Protein AF-K0K0K9-F1 (afdb_monomer_lite)

Secondary structure (DSSP, 8-state):
------------------------------------------PPPPPPP-----------------------------------------PPPPPP---------------PPPPPPPPP--------------------SS-HHHHHHHHHHHHHTTSS-HHHHHHHHTTT-SEEEEEESSHHHHHHHT---TTSPPB-HHHHHHHHHHTT----EEE--BTTB-TTTTSSSHHHHHHHHHT-EEEETTTTEEEEEEEEETTEEEEEEEE-S--PPPPP--HHHHHHHHHHHHHHHHHHHHHTT-----TTHHHHHHHHHHHHHT----TT--HHHHHHHHHHHHHHHHHHHHHHTTTTT--SHHHHHHHHHHHHHHHHHHHHHHHHHHHHHHHHHHHHHHTT-

InterPro domains:
  IPR059805 Rv1486c-like protein, C-terminal domain [PF27076] (284-386)
  IPR059812 Rv1486c-like protein, N-terminal domain [PF27075] (145-276)

Foldseek 3Di:
DDDDDDDDDDDDDDDDDDDDDYDDDDDDDDDDDDDDDDDDDDDDDDDDDDDDDDDDDDDDDDDDDDDDDDDDDDDDDDDDDDDDDDDDDDDDDDDDDDDDDDDDDDDDDDDDDDDDDDDDDDDDDDDDDDDPPPDPPLAALDHLQLLLQLQLLLCLLVLDPPVVSVVLSCLPFVFEWEEEDAPVQCVLQVAHHPPDDTDGCVSVSVSCVVLVQNHKAKDFDEVPDQAFQQPDDPLSVLCHVNRIWMDRVSSQWIWHWDDPDHRYIYIYIYGHNDGDDDDADALVNLLVLLVVLVVQLVVLCVVLVLADDDPCLVVQLVVSLVSVVPRDGRPQQDPSLVVLSSVLNSLSSNVVSPSVCPPRSDPDPVSSVSNVVSCVSNSVSSNSNNRNSSVVSSVSSSVVSVVVD

Sequence (405 aa):
MVRAGAGRARGGRAVPRHDLGGRVRHRAGCDHRRTGADRHRAELPQPPARGEDGDRVGGRALAADVGRRGGAQRAGLGRAARLGGDAARVRPAHRDVGDVRRAAPRLHRTGRRRPVPFPAGGTRRPGGLTGRGARVTLASVSCASATLVVWTSAWLHGAAAADDVLDALGFWAELHEVVADDDGTATALDLPGPDERPVGPALLLAALRRGNASTARMVLPIPGDVRGLGGQGPLSRFALSVGHAAVLPEVGVGLVPKLVADGVLRWTVFDLPTVTAVEHVPIGEAEHGLGSAMREAATALVTLDVARHRPNVRAEIAELSAEHSKLAWPAGMPPRALRVLQRAAEVAAILTVAASDAPGGAMSASAQAGRDQALRPLSEAVRRARLAAVDEAVRVLSDQGAGRH

Structure (mmCIF, N/CA/C/O backbone):
data_AF-K0K0K9-F1
#
_entry.id   AF-K0K0K9-F1
#
loop_
_atom_site.group_PDB
_atom_site.id
_atom_site.type_symbol
_atom_site.label_atom_id
_atom_site.label_alt_id
_atom_site.label_comp_id
_atom_site.label_asym_id
_atom_site.label_entity_id
_atom_site.label_seq_id
_atom_site.pdbx_PDB_ins_code
_atom_site.Cartn_x
_atom_site.Cartn_y
_atom_site.Cartn_z
_atom_site.occupancy
_atom_site.B_iso_or_equiv
_atom_site.auth_seq_id
_atom_site.auth_comp_id
_atom_site.auth_asym_id
_atom_site.auth_atom_id
_atom_site.pdbx_PDB_model_num
ATOM 1 N N . MET A 1 1 ? 82.830 7.207 -25.324 1.00 37.97 1 MET A N 1
ATOM 2 C CA . MET A 1 1 ? 82.749 8.079 -24.126 1.00 37.97 1 MET A CA 1
ATOM 3 C C . MET A 1 1 ? 81.477 7.685 -23.385 1.00 37.97 1 MET A C 1
ATOM 5 O O . MET A 1 1 ? 80.441 7.778 -24.006 1.00 37.97 1 MET A O 1
ATOM 9 N N . VAL A 1 2 ? 81.424 7.150 -22.168 1.00 40.62 2 VAL A N 1
ATOM 10 C CA . VAL A 1 2 ? 82.376 6.955 -21.071 1.00 40.62 2 VAL A CA 1
ATOM 11 C C . VAL A 1 2 ? 82.014 5.623 -20.374 1.00 40.62 2 VAL A C 1
ATOM 13 O O . VAL A 1 2 ? 80.853 5.235 -20.321 1.00 40.62 2 VAL A O 1
ATOM 16 N N . ARG A 1 3 ? 83.082 4.945 -19.931 1.00 36.50 3 ARG A N 1
ATOM 17 C CA . ARG A 1 3 ? 83.279 3.839 -18.966 1.00 36.50 3 ARG A CA 1
ATOM 18 C C . ARG A 1 3 ? 82.248 3.724 -17.821 1.00 36.50 3 ARG A C 1
ATOM 20 O O . ARG A 1 3 ? 81.616 4.713 -17.501 1.00 36.50 3 ARG A O 1
ATOM 27 N N . ALA A 1 4 ? 82.161 2.681 -16.991 1.00 39.16 4 ALA A N 1
ATOM 28 C CA . ALA A 1 4 ? 82.628 1.287 -16.860 1.00 39.16 4 ALA A CA 1
ATOM 29 C C . ALA A 1 4 ? 82.382 0.910 -15.372 1.00 39.16 4 ALA A C 1
ATOM 31 O O . ALA A 1 4 ? 82.377 1.802 -14.527 1.00 39.16 4 ALA A O 1
ATOM 32 N N . GLY A 1 5 ? 82.286 -0.385 -15.043 1.00 34.78 5 GLY A N 1
ATOM 33 C CA . GLY A 1 5 ? 82.388 -0.917 -13.668 1.00 34.78 5 GLY A CA 1
ATOM 34 C C . GLY A 1 5 ? 81.195 -1.810 -13.307 1.00 34.78 5 GLY A C 1
ATOM 35 O O . GLY A 1 5 ? 80.164 -1.302 -12.899 1.00 34.78 5 GLY A O 1
ATOM 36 N N . ALA A 1 6 ? 81.149 -3.099 -13.656 1.00 39.59 6 ALA A N 1
ATOM 37 C CA . ALA A 1 6 ? 81.970 -4.241 -13.217 1.00 39.59 6 ALA A CA 1
ATOM 38 C C . ALA A 1 6 ? 81.719 -4.666 -11.754 1.00 39.59 6 ALA A C 1
ATOM 40 O O . ALA A 1 6 ? 82.075 -3.956 -10.823 1.00 39.59 6 ALA A O 1
ATOM 41 N N . GLY A 1 7 ? 81.163 -5.875 -11.585 1.00 34.66 7 GLY A N 1
ATOM 42 C CA . GLY A 1 7 ? 81.016 -6.568 -10.301 1.00 34.66 7 GLY A CA 1
ATOM 43 C C . GLY A 1 7 ? 80.253 -7.895 -10.417 1.00 34.66 7 GLY A C 1
ATOM 44 O O . GLY A 1 7 ? 79.096 -7.984 -10.029 1.00 34.66 7 GLY A O 1
ATOM 45 N N . ARG A 1 8 ? 80.888 -8.921 -11.004 1.00 39.44 8 ARG A N 1
ATOM 46 C CA . ARG A 1 8 ? 80.442 -10.335 -11.025 1.00 39.44 8 ARG A CA 1
ATOM 47 C C . ARG A 1 8 ? 80.795 -11.042 -9.706 1.00 39.44 8 ARG A C 1
ATOM 49 O O . ARG A 1 8 ? 81.901 -10.824 -9.232 1.00 39.44 8 ARG A O 1
ATOM 56 N N . ALA A 1 9 ? 79.980 -12.015 -9.273 1.00 37.56 9 ALA A N 1
ATOM 57 C CA . ALA A 1 9 ? 80.338 -13.447 -9.089 1.00 37.56 9 ALA A CA 1
ATOM 58 C C . ALA A 1 9 ? 79.204 -14.213 -8.352 1.00 37.56 9 ALA A C 1
ATOM 60 O O . ALA A 1 9 ? 78.732 -13.737 -7.332 1.00 37.56 9 ALA A O 1
ATOM 61 N N . ARG A 1 10 ? 78.609 -15.255 -8.973 1.00 35.91 10 ARG A N 1
ATOM 62 C CA . ARG A 1 10 ? 78.753 -16.723 -8.697 1.00 35.91 10 ARG A CA 1
ATOM 63 C C . ARG A 1 10 ? 78.229 -17.155 -7.311 1.00 35.91 10 ARG A C 1
ATOM 65 O O . ARG A 1 10 ? 78.606 -16.550 -6.330 1.00 35.91 10 ARG A O 1
ATOM 72 N N . GLY A 1 11 ? 77.434 -18.206 -7.103 1.00 32.09 11 GLY A N 1
ATOM 73 C CA . GLY A 1 11 ? 76.865 -19.320 -7.887 1.00 32.09 11 GLY A CA 1
ATOM 74 C C . GLY A 1 11 ? 75.635 -19.837 -7.096 1.00 32.09 11 GLY A C 1
ATOM 75 O O . GLY A 1 11 ? 75.259 -19.224 -6.112 1.00 32.09 11 GLY A O 1
ATOM 76 N N . GLY A 1 12 ? 74.897 -20.897 -7.398 1.00 31.91 12 GLY A N 1
ATOM 77 C CA . GLY A 1 12 ? 75.081 -22.054 -8.251 1.00 31.91 12 GLY A CA 1
ATOM 78 C C . GLY A 1 12 ? 74.297 -23.211 -7.605 1.00 31.91 12 GLY A C 1
ATOM 79 O O . GLY A 1 12 ? 74.740 -23.733 -6.598 1.00 31.91 12 GLY A O 1
ATOM 80 N N . ARG A 1 13 ? 73.180 -23.595 -8.242 1.00 34.38 13 ARG A N 1
ATOM 81 C CA . ARG A 1 13 ? 72.527 -24.925 -8.294 1.00 34.38 13 ARG A CA 1
ATOM 82 C C . ARG A 1 13 ? 71.885 -25.599 -7.057 1.00 34.38 13 ARG A C 1
ATOM 84 O O . ARG A 1 13 ? 72.497 -25.783 -6.021 1.00 34.38 13 ARG A O 1
ATOM 91 N N . ALA A 1 14 ? 70.727 -26.192 -7.388 1.00 33.00 14 ALA A N 1
ATOM 92 C CA . ALA A 1 14 ? 70.276 -27.573 -7.130 1.00 33.00 14 ALA A CA 1
ATOM 93 C C . ALA A 1 14 ? 69.073 -27.765 -6.182 1.00 33.00 14 ALA A C 1
ATOM 95 O O . ALA A 1 14 ? 69.178 -27.747 -4.965 1.00 33.00 14 ALA A O 1
ATOM 96 N N . VAL A 1 15 ? 67.937 -28.048 -6.825 1.00 42.69 15 VAL A N 1
ATOM 97 C CA . VAL A 1 15 ? 66.776 -28.837 -6.363 1.00 42.69 15 VAL A CA 1
ATOM 98 C C . VAL A 1 15 ? 67.234 -30.311 -6.238 1.00 42.69 15 VAL A C 1
ATOM 100 O O . VAL A 1 15 ? 68.065 -30.709 -7.062 1.00 42.69 15 VAL A O 1
ATOM 103 N N . PRO A 1 16 ? 66.768 -31.131 -5.264 1.00 50.78 16 PRO A N 1
ATOM 104 C CA . PRO A 1 16 ? 65.600 -31.990 -5.518 1.00 50.78 16 PRO A CA 1
ATOM 105 C C . PRO A 1 16 ? 64.690 -32.334 -4.318 1.00 50.78 16 PRO A C 1
ATOM 107 O O . PRO A 1 16 ? 65.032 -32.197 -3.150 1.00 50.78 16 PRO A O 1
ATOM 110 N N . ARG A 1 17 ? 63.499 -32.815 -4.699 1.00 44.34 17 ARG A N 1
ATOM 111 C CA . ARG A 1 17 ? 62.457 -33.499 -3.917 1.00 44.34 17 ARG A CA 1
ATOM 112 C C . ARG A 1 17 ? 63.008 -34.650 -3.065 1.00 44.34 17 ARG A C 1
ATOM 114 O O . ARG A 1 17 ? 63.881 -35.361 -3.549 1.00 44.34 17 ARG A O 1
ATOM 121 N N . HIS A 1 18 ? 62.365 -34.948 -1.933 1.00 34.47 18 HIS A N 1
ATOM 122 C CA . HIS A 1 18 ? 62.041 -36.334 -1.577 1.00 34.47 18 HIS A CA 1
ATOM 123 C C . HIS A 1 18 ? 60.851 -36.446 -0.612 1.00 34.47 18 HIS A C 1
ATOM 125 O O . HIS A 1 18 ? 60.629 -35.607 0.255 1.00 34.47 18 HIS A O 1
ATOM 131 N N . ASP A 1 19 ? 60.100 -37.506 -0.876 1.00 39.94 19 ASP A N 1
ATOM 132 C CA . ASP A 1 19 ? 58.881 -38.027 -0.267 1.00 39.94 19 ASP A CA 1
ATOM 133 C C . ASP A 1 19 ? 59.213 -39.094 0.807 1.00 39.94 19 ASP A C 1
ATOM 135 O O . ASP A 1 19 ? 60.368 -39.526 0.889 1.00 39.94 19 ASP A O 1
ATOM 139 N N . LEU A 1 20 ? 58.168 -39.603 1.488 1.00 39.44 20 LEU A N 1
ATOM 140 C CA . LEU A 1 20 ? 58.091 -40.755 2.422 1.00 39.44 20 LEU A CA 1
ATOM 141 C C . LEU A 1 20 ? 58.450 -40.447 3.895 1.00 39.44 20 LEU A C 1
ATOM 143 O O . LEU A 1 20 ? 59.484 -39.867 4.182 1.00 39.44 20 LEU A O 1
ATOM 147 N N . GLY A 1 21 ? 57.713 -40.855 4.933 1.00 31.73 21 GLY A N 1
ATOM 148 C CA . GLY A 1 21 ? 56.511 -41.676 5.066 1.00 31.73 21 GLY A CA 1
ATOM 149 C C . GLY A 1 21 ? 56.482 -42.347 6.458 1.00 31.73 21 GLY A C 1
ATOM 150 O O . GLY A 1 21 ? 57.517 -42.784 6.947 1.00 31.73 21 GLY A O 1
ATOM 151 N N . GLY A 1 22 ? 55.292 -42.510 7.054 1.00 31.89 22 GLY A N 1
ATOM 152 C CA . GLY A 1 22 ? 54.935 -43.750 7.764 1.00 31.89 22 GLY A CA 1
ATOM 153 C C . GLY A 1 22 ? 54.805 -43.792 9.303 1.00 31.89 22 GLY A C 1
ATOM 154 O O . GLY A 1 22 ? 55.777 -43.630 10.027 1.00 31.89 22 GLY A O 1
ATOM 155 N N . ARG A 1 23 ? 53.624 -44.314 9.707 1.00 36.41 23 ARG A N 1
ATOM 156 C CA . ARG A 1 23 ? 53.312 -45.228 10.845 1.00 36.41 23 ARG A CA 1
ATOM 157 C C . ARG A 1 23 ? 53.119 -44.621 12.252 1.00 36.41 23 ARG A C 1
ATOM 159 O O . ARG A 1 23 ? 53.817 -43.690 12.599 1.00 36.41 23 ARG A O 1
ATOM 166 N N . VAL A 1 24 ? 52.314 -45.143 13.199 1.00 34.78 24 VAL A N 1
ATOM 167 C CA . VAL A 1 24 ? 51.110 -46.025 13.351 1.00 34.78 24 VAL A CA 1
ATOM 168 C C . VAL A 1 24 ? 51.009 -46.357 14.870 1.00 34.78 24 VAL A C 1
ATOM 170 O O . VAL A 1 24 ? 52.060 -46.496 15.489 1.00 34.78 24 VAL A O 1
ATOM 173 N N . ARG A 1 25 ? 49.780 -46.562 15.412 1.00 36.75 25 ARG A N 1
ATOM 174 C CA . ARG A 1 25 ? 49.316 -47.369 16.605 1.00 36.75 25 ARG A CA 1
ATOM 175 C C . ARG A 1 25 ? 48.492 -46.554 17.634 1.00 36.75 25 ARG A C 1
ATOM 177 O O . ARG A 1 25 ? 48.988 -45.566 18.145 1.00 36.75 25 ARG A O 1
ATOM 184 N N . HIS A 1 26 ? 47.173 -46.816 17.769 1.00 34.69 26 HIS A N 1
ATOM 185 C CA . HIS A 1 26 ? 46.457 -47.708 18.739 1.00 34.69 26 HIS A CA 1
ATOM 186 C C . HIS A 1 26 ? 46.519 -47.205 20.207 1.00 34.69 26 HIS A C 1
ATOM 188 O O . HIS A 1 26 ? 47.587 -46.802 20.628 1.00 34.69 26 HIS A O 1
ATOM 194 N N . ARG A 1 27 ? 45.495 -47.240 21.086 1.00 33.66 27 ARG A N 1
ATOM 195 C CA . ARG A 1 27 ? 44.249 -48.036 21.232 1.00 33.66 27 ARG A CA 1
ATOM 196 C C . ARG A 1 27 ? 43.392 -47.467 22.403 1.00 33.66 27 ARG A C 1
ATOM 198 O O . ARG A 1 27 ? 43.906 -46.663 23.167 1.00 33.66 27 ARG A O 1
ATOM 205 N N . ALA A 1 28 ? 42.202 -48.067 22.590 1.00 35.94 28 ALA A N 1
ATOM 206 C CA . ALA A 1 28 ? 41.229 -48.025 23.711 1.00 35.94 28 ALA A CA 1
ATOM 207 C C . ALA A 1 28 ? 40.059 -47.033 23.515 1.00 35.94 28 ALA A C 1
ATOM 209 O O . ALA A 1 28 ? 40.292 -45.850 23.336 1.00 35.94 28 ALA A O 1
ATOM 210 N N . GLY A 1 29 ? 38.775 -47.407 23.484 1.00 29.94 29 GLY A N 1
ATOM 211 C CA . GLY A 1 29 ? 38.084 -48.663 23.797 1.00 29.94 29 GLY A CA 1
ATOM 212 C C . GLY A 1 29 ? 37.102 -48.449 24.953 1.00 29.94 29 GLY A C 1
ATOM 213 O O . GLY A 1 29 ? 37.564 -48.169 26.047 1.00 29.94 29 GLY A O 1
ATOM 214 N N . CYS A 1 30 ? 35.794 -48.593 24.702 1.00 33.03 30 CYS A N 1
ATOM 215 C CA . CYS A 1 30 ? 34.792 -49.083 25.661 1.00 33.03 30 CYS A CA 1
ATOM 216 C C . CYS A 1 30 ? 33.475 -49.424 24.934 1.00 33.03 30 CYS A C 1
ATOM 218 O O . CYS A 1 30 ? 32.802 -48.553 24.390 1.00 33.03 30 CYS A O 1
ATOM 220 N N . ASP A 1 31 ? 33.158 -50.720 24.945 1.00 37.47 31 ASP A N 1
ATOM 221 C CA . ASP A 1 31 ? 31.876 -51.351 24.620 1.00 37.47 31 ASP A CA 1
ATOM 222 C C . ASP A 1 31 ? 30.811 -51.056 25.690 1.00 37.47 31 ASP A C 1
ATOM 224 O O . ASP A 1 31 ? 31.137 -51.036 26.878 1.00 37.47 31 ASP A O 1
ATOM 228 N N . HIS A 1 32 ? 29.530 -51.041 25.299 1.00 34.62 32 HIS A N 1
ATOM 229 C CA . HIS A 1 32 ? 28.486 -51.765 26.039 1.00 34.62 32 HIS A CA 1
ATOM 230 C C . HIS A 1 32 ? 27.391 -52.314 25.112 1.00 34.62 32 HIS A C 1
ATOM 232 O O . HIS A 1 32 ? 27.068 -51.756 24.067 1.00 34.62 32 HIS A O 1
ATOM 238 N N . ARG A 1 33 ? 26.892 -53.490 25.502 1.00 34.31 33 ARG A N 1
ATOM 239 C CA . ARG A 1 33 ? 26.162 -54.480 24.704 1.00 34.31 33 ARG A CA 1
ATOM 240 C C . ARG A 1 33 ? 24.639 -54.277 24.687 1.00 34.31 33 ARG A C 1
ATOM 242 O O . ARG A 1 33 ? 24.054 -53.868 25.677 1.00 34.31 33 ARG A O 1
ATOM 249 N N . ARG A 1 34 ? 24.054 -54.729 23.567 1.00 36.94 34 ARG A N 1
ATOM 250 C CA . ARG A 1 34 ? 22.802 -55.498 23.337 1.00 36.94 34 ARG A CA 1
ATOM 251 C C . ARG A 1 34 ? 21.731 -55.599 24.439 1.00 36.94 34 ARG A C 1
ATOM 253 O O . ARG A 1 34 ? 22.005 -56.104 25.518 1.00 36.94 34 ARG A O 1
ATOM 260 N N . THR A 1 35 ? 20.480 -55.411 24.009 1.00 33.78 35 THR A N 1
ATOM 261 C CA . THR A 1 35 ? 19.270 -56.283 24.118 1.00 33.78 35 THR A CA 1
ATOM 262 C C . THR A 1 35 ? 18.176 -55.574 23.278 1.00 33.78 35 THR A C 1
ATOM 264 O O . THR A 1 35 ? 18.221 -54.358 23.178 1.00 33.78 35 THR A O 1
ATOM 267 N N . GLY A 1 36 ? 17.236 -56.154 22.526 1.00 30.75 36 GLY A N 1
ATOM 268 C CA . GLY A 1 36 ? 16.667 -57.495 22.438 1.00 30.75 36 GLY A CA 1
ATOM 269 C C . GLY A 1 36 ? 15.142 -57.403 22.642 1.00 30.75 36 GLY A C 1
ATOM 270 O O . GLY A 1 36 ? 14.747 -57.180 23.775 1.00 30.75 36 GLY A O 1
ATOM 271 N N . ALA A 1 37 ? 14.346 -57.632 21.578 1.00 33.88 37 ALA A N 1
ATOM 272 C CA . ALA A 1 37 ? 12.874 -57.821 21.560 1.00 33.88 37 ALA A CA 1
ATOM 273 C C . ALA A 1 37 ? 12.025 -56.579 21.967 1.00 33.88 37 ALA A C 1
ATOM 275 O O . ALA A 1 37 ? 12.518 -55.688 22.633 1.00 33.88 37 ALA A O 1
ATOM 276 N N . ASP A 1 38 ? 10.766 -56.366 21.582 1.00 33.91 38 ASP A N 1
ATOM 277 C CA . ASP A 1 38 ? 9.742 -57.234 21.017 1.00 33.91 38 ASP A CA 1
ATOM 278 C C . ASP A 1 38 ? 8.638 -56.390 20.335 1.00 33.91 38 ASP A C 1
ATOM 280 O O . ASP A 1 38 ? 8.595 -55.162 20.421 1.00 33.91 38 ASP A O 1
ATOM 284 N N . ARG A 1 39 ? 7.753 -57.101 19.644 1.00 39.00 39 ARG A N 1
ATOM 285 C CA . ARG A 1 39 ? 6.553 -56.687 18.900 1.00 39.00 39 ARG A CA 1
ATOM 286 C C . ARG A 1 39 ? 5.659 -55.668 19.630 1.00 39.00 39 ARG A C 1
ATOM 288 O O . ARG A 1 39 ? 5.409 -55.834 20.810 1.00 39.00 39 ARG A O 1
ATOM 295 N N . HIS A 1 40 ? 5.027 -54.753 18.885 1.00 34.12 40 HIS A N 1
ATOM 296 C CA . HIS A 1 40 ? 3.561 -54.610 18.877 1.00 34.12 40 HIS A CA 1
ATOM 297 C C . HIS A 1 40 ? 3.078 -53.773 17.682 1.00 34.12 40 HIS A C 1
ATOM 299 O O . HIS A 1 40 ? 3.382 -52.597 17.517 1.00 34.12 40 HIS A O 1
ATOM 305 N N . ARG A 1 41 ? 2.308 -54.456 16.837 1.00 38.97 41 ARG A N 1
ATOM 306 C CA . ARG A 1 41 ? 1.444 -53.947 15.774 1.00 38.97 41 ARG A CA 1
ATOM 307 C C . ARG A 1 41 ? 0.186 -53.396 16.458 1.00 38.97 41 ARG A C 1
ATOM 309 O O . ARG A 1 41 ? -0.398 -54.120 17.260 1.00 38.97 41 ARG A O 1
ATOM 316 N N . ALA A 1 42 ? -0.227 -52.169 16.152 1.00 36.56 42 ALA A N 1
ATOM 317 C CA . ALA A 1 42 ? -1.546 -51.659 16.520 1.00 36.56 42 ALA A CA 1
ATOM 318 C C . ALA A 1 42 ? -2.143 -50.902 15.327 1.00 36.56 42 ALA A C 1
ATOM 320 O O . ALA A 1 42 ? -1.636 -49.864 14.906 1.00 36.56 42 ALA A O 1
ATOM 321 N N . GLU A 1 43 ? -3.176 -51.517 14.756 1.00 36.28 43 GLU A N 1
ATOM 322 C CA . GLU A 1 43 ? -4.095 -50.977 13.757 1.00 36.28 43 GLU A CA 1
ATOM 323 C C . GLU A 1 43 ? -4.828 -49.738 14.287 1.00 36.28 43 GLU A C 1
ATOM 325 O O . GLU A 1 43 ? -5.268 -49.709 15.435 1.00 36.28 43 GLU A O 1
ATOM 330 N N . LEU A 1 44 ? -5.014 -48.740 13.422 1.00 44.69 44 LEU A N 1
ATOM 331 C CA . LEU A 1 44 ? -5.972 -47.652 13.624 1.00 44.69 44 LEU A CA 1
ATOM 332 C C . LEU A 1 44 ? -7.289 -48.014 12.910 1.00 44.69 44 LEU A C 1
ATOM 334 O O . LEU A 1 44 ? -7.239 -48.380 11.733 1.00 44.69 44 LEU A O 1
ATOM 338 N N . PRO A 1 45 ? -8.457 -47.918 13.572 1.00 45.31 45 PRO A N 1
ATOM 339 C CA . PRO A 1 45 ? -9.738 -48.275 12.971 1.00 45.31 45 PRO A CA 1
ATOM 340 C C . PRO A 1 45 ? -10.326 -47.136 12.120 1.00 45.31 45 PRO A C 1
ATOM 342 O O . PRO A 1 45 ? -10.223 -45.956 12.455 1.00 45.31 45 PRO A O 1
ATOM 345 N N . GLN A 1 46 ? -10.967 -47.524 11.014 1.00 53.59 46 GLN A N 1
ATOM 346 C CA . GLN A 1 46 ? -11.732 -46.665 10.104 1.00 53.59 46 GLN A CA 1
ATOM 347 C C . GLN A 1 46 ? -13.092 -46.228 10.695 1.00 53.59 46 GLN A C 1
ATOM 349 O O . GLN A 1 46 ? -13.632 -46.930 11.553 1.00 53.59 46 GLN A O 1
ATOM 354 N N . PRO A 1 47 ? -13.687 -45.111 10.221 1.00 52.69 47 PRO A N 1
ATOM 355 C CA . PRO A 1 47 ? -15.006 -44.658 10.667 1.00 52.69 47 PRO A CA 1
ATOM 356 C C . PRO A 1 47 ? -16.152 -45.416 9.964 1.00 52.69 47 PRO A C 1
ATOM 358 O O . PRO A 1 47 ? -16.034 -45.725 8.775 1.00 52.69 47 PRO A O 1
ATOM 361 N N . PRO A 1 48 ? -17.288 -45.683 10.640 1.00 53.09 48 PRO A N 1
ATOM 362 C CA . PRO A 1 48 ? -18.441 -46.297 9.997 1.00 53.09 48 PRO A CA 1
ATOM 363 C C . PRO A 1 48 ? -19.303 -45.271 9.251 1.00 53.09 48 PRO A C 1
ATOM 365 O O . PRO A 1 48 ? -19.478 -44.127 9.670 1.00 53.09 48 PRO A O 1
ATOM 368 N N . ALA A 1 49 ? -19.881 -45.739 8.147 1.00 39.22 49 ALA A N 1
ATOM 369 C CA . ALA A 1 49 ? -20.866 -45.043 7.341 1.00 39.22 49 ALA A CA 1
ATOM 370 C C . ALA A 1 49 ? -22.285 -45.593 7.588 1.00 39.22 49 ALA A C 1
ATOM 372 O O . ALA A 1 49 ? -22.459 -46.794 7.774 1.00 39.22 49 ALA A O 1
ATOM 373 N N . ARG A 1 50 ? -23.258 -44.687 7.404 1.00 39.34 50 ARG A N 1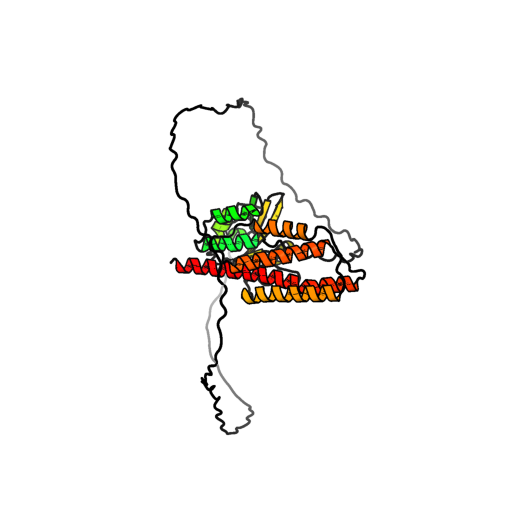
ATOM 374 C CA . ARG A 1 50 ? -24.698 -44.860 7.109 1.00 39.34 50 ARG A CA 1
ATOM 375 C C . ARG A 1 50 ? -25.679 -45.141 8.255 1.00 39.34 50 ARG A C 1
ATOM 377 O O . ARG A 1 50 ? -25.532 -46.069 9.035 1.00 39.34 50 ARG A O 1
ATOM 384 N N . GLY A 1 51 ? -26.760 -44.361 8.202 1.00 32.03 51 GLY A N 1
ATOM 385 C CA . GLY A 1 51 ? -28.058 -44.599 8.820 1.00 32.03 51 GLY A CA 1
ATOM 386 C C . GLY A 1 51 ? -29.076 -43.645 8.191 1.00 32.03 51 GLY A C 1
ATOM 387 O O . GLY A 1 51 ? -29.210 -42.509 8.632 1.00 32.03 51 GLY A O 1
ATOM 388 N N . GLU A 1 52 ? -29.698 -44.087 7.097 1.00 40.47 52 GLU A N 1
ATOM 389 C CA . GLU A 1 52 ? -30.977 -43.564 6.612 1.00 40.47 52 GLU A CA 1
ATOM 390 C C . GLU A 1 52 ? -32.073 -44.105 7.536 1.00 40.47 52 GLU A C 1
ATOM 392 O O . GLU A 1 52 ? -32.079 -45.302 7.803 1.00 40.47 52 GLU A O 1
ATOM 397 N N . ASP A 1 53 ? -32.993 -43.256 7.990 1.00 37.22 53 ASP A N 1
ATOM 398 C CA . ASP A 1 53 ? -34.380 -43.667 8.211 1.00 37.22 53 ASP A CA 1
ATOM 399 C C . ASP A 1 53 ? -35.293 -42.439 8.219 1.00 37.22 53 ASP A C 1
ATOM 401 O O . ASP A 1 53 ? -34.971 -41.391 8.787 1.00 37.22 53 ASP A O 1
ATOM 405 N N . GLY A 1 54 ? -36.400 -42.555 7.491 1.00 35.28 54 GLY A N 1
ATOM 406 C CA . GLY A 1 54 ? -37.388 -41.502 7.319 1.00 35.28 54 GLY A CA 1
ATOM 407 C C . GLY A 1 54 ? -38.501 -41.574 8.354 1.00 35.28 54 GLY A C 1
ATOM 408 O O . GLY A 1 54 ? -38.772 -42.628 8.913 1.00 35.28 54 GLY A O 1
ATOM 409 N N . ASP A 1 55 ? -39.224 -40.465 8.513 1.00 37.00 55 ASP A N 1
ATOM 410 C CA . ASP A 1 55 ? -40.633 -40.553 8.876 1.00 37.00 55 ASP A CA 1
ATOM 411 C C . ASP A 1 55 ? -41.452 -39.388 8.299 1.00 37.00 55 ASP A C 1
ATOM 413 O O . ASP A 1 55 ? -40.995 -38.244 8.210 1.00 37.00 55 ASP A O 1
ATOM 417 N N . ARG A 1 56 ? -42.666 -39.718 7.846 1.00 38.75 56 ARG A N 1
ATOM 418 C CA . ARG A 1 56 ? -43.6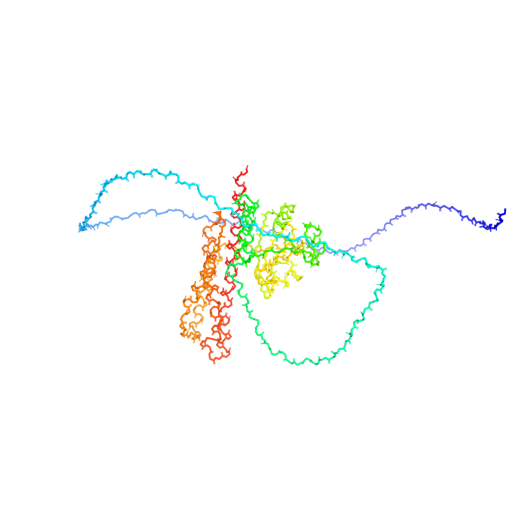56 -38.830 7.217 1.00 38.75 56 ARG A CA 1
ATOM 419 C C . ARG A 1 56 ? -44.845 -38.658 8.158 1.00 38.75 56 ARG A C 1
ATOM 421 O O . ARG A 1 56 ? -45.568 -39.619 8.363 1.00 38.75 56 ARG A O 1
ATOM 428 N N . VAL A 1 57 ? -45.174 -37.421 8.530 1.00 36.75 57 VAL A N 1
ATOM 429 C CA . VAL A 1 57 ? -46.536 -36.932 8.860 1.00 36.75 57 VAL A CA 1
ATOM 430 C C . VAL A 1 57 ? -46.482 -35.415 8.584 1.00 36.75 57 VAL A C 1
ATOM 432 O O . VAL A 1 57 ? -45.557 -34.766 9.045 1.00 36.75 57 VAL A O 1
ATOM 435 N N . GLY A 1 58 ? -47.282 -34.734 7.760 1.00 31.41 58 GLY A N 1
ATOM 436 C CA . GLY A 1 58 ? -48.710 -34.812 7.481 1.00 31.41 58 GLY A CA 1
ATOM 437 C C . GLY A 1 58 ? -49.359 -33.512 7.988 1.00 31.41 58 GLY A C 1
ATOM 438 O O . GLY A 1 58 ? -49.446 -33.328 9.194 1.00 31.41 58 GLY A O 1
ATOM 439 N N . GLY A 1 59 ? -49.837 -32.622 7.101 1.00 28.89 59 GLY A N 1
ATOM 440 C CA . GLY A 1 59 ? -50.874 -31.646 7.483 1.00 28.89 59 GLY A CA 1
ATOM 441 C C . GLY A 1 59 ? -50.759 -30.189 7.010 1.00 28.89 59 GLY A C 1
ATOM 442 O O . GLY A 1 59 ? -50.103 -29.373 7.637 1.00 28.89 59 GLY A O 1
ATOM 443 N N . ARG A 1 60 ? -51.622 -29.881 6.033 1.00 30.58 60 ARG A N 1
ATOM 444 C CA . ARG A 1 60 ? -52.435 -28.657 5.856 1.00 30.58 60 ARG A CA 1
ATOM 445 C C . ARG A 1 60 ? -51.845 -27.387 5.224 1.00 30.58 60 ARG A C 1
ATOM 447 O O . ARG A 1 60 ? -51.050 -26.646 5.782 1.00 30.58 60 ARG A O 1
ATOM 454 N N . ALA A 1 61 ? -52.454 -27.113 4.071 1.00 30.58 61 ALA A N 1
ATOM 455 C CA . ALA A 1 61 ? -52.576 -25.849 3.375 1.00 30.58 61 ALA A CA 1
ATOM 456 C C . ALA A 1 61 ? -53.248 -24.745 4.208 1.00 30.58 61 ALA A C 1
ATOM 458 O O . ALA A 1 61 ? -54.182 -25.010 4.965 1.00 30.58 61 ALA A O 1
ATOM 459 N N . LEU A 1 62 ? -52.863 -23.502 3.918 1.00 35.09 62 LEU A N 1
ATOM 460 C CA . LEU A 1 62 ? -53.763 -22.354 3.901 1.00 35.09 62 LEU A CA 1
ATOM 461 C C . LEU A 1 62 ? -53.276 -21.368 2.837 1.00 35.09 62 LEU A C 1
ATOM 463 O O . LEU A 1 62 ? -52.118 -20.962 2.810 1.00 35.09 62 LEU A O 1
ATOM 467 N N . ALA A 1 63 ? -54.191 -21.068 1.924 1.00 31.39 63 ALA A N 1
ATOM 468 C CA . ALA A 1 63 ? -54.063 -20.095 0.861 1.00 31.39 63 ALA A CA 1
ATOM 469 C C . ALA A 1 63 ? -54.136 -18.663 1.409 1.00 31.39 63 ALA A C 1
ATOM 471 O O . ALA A 1 63 ? -54.898 -18.398 2.337 1.00 31.39 63 ALA A O 1
ATOM 472 N N . ALA A 1 64 ? -53.444 -17.738 0.748 1.00 32.66 64 ALA A N 1
ATOM 473 C CA . ALA A 1 64 ? -53.935 -16.381 0.540 1.00 32.66 64 ALA A CA 1
ATOM 474 C C . ALA A 1 64 ? -53.317 -15.826 -0.750 1.00 32.66 64 ALA A C 1
ATOM 476 O O . ALA A 1 64 ? -52.104 -15.686 -0.884 1.00 32.66 64 ALA A O 1
ATOM 477 N N . ASP A 1 65 ? -54.215 -15.607 -1.699 1.00 30.62 65 ASP A N 1
ATOM 478 C CA . ASP A 1 65 ? -54.064 -14.949 -2.989 1.00 30.62 65 ASP A CA 1
ATOM 479 C C . ASP A 1 65 ? -54.020 -13.410 -2.815 1.00 30.62 65 ASP A C 1
ATOM 481 O O . ASP A 1 65 ? -54.238 -12.896 -1.716 1.00 30.62 65 ASP A O 1
ATOM 485 N N . VAL A 1 66 ? -53.864 -12.704 -3.942 1.00 33.97 66 VAL A N 1
ATOM 486 C CA . VAL A 1 66 ? -53.991 -11.250 -4.188 1.00 33.97 66 VAL A CA 1
ATOM 487 C C . VAL A 1 66 ? -52.681 -10.450 -4.048 1.00 33.97 66 VAL A C 1
ATOM 489 O O . VAL A 1 66 ? -52.104 -10.343 -2.981 1.00 33.97 66 VAL A O 1
ATOM 492 N N . GLY A 1 67 ? -52.161 -9.767 -5.072 1.00 30.53 67 GLY A N 1
ATOM 493 C CA . GLY A 1 67 ? -52.620 -9.605 -6.444 1.00 30.53 67 GLY A CA 1
ATOM 494 C C . GLY A 1 67 ? -51.783 -8.566 -7.210 1.00 30.53 67 GLY A C 1
ATOM 495 O O . GLY A 1 67 ? -51.275 -7.610 -6.639 1.00 30.53 67 GLY A O 1
ATOM 496 N N . ARG A 1 68 ? -51.694 -8.790 -8.529 1.00 33.31 68 ARG A N 1
ATOM 497 C CA . ARG A 1 68 ? -51.568 -7.834 -9.654 1.00 33.31 68 ARG A CA 1
ATOM 498 C C . ARG A 1 68 ? -50.716 -6.560 -9.478 1.00 33.31 68 ARG A C 1
ATOM 500 O O . ARG A 1 68 ? -51.121 -5.629 -8.794 1.00 33.31 68 ARG A O 1
ATOM 507 N N . ARG A 1 69 ? -49.801 -6.352 -10.435 1.00 33.38 69 ARG A N 1
ATOM 508 C CA . ARG A 1 69 ? -50.078 -5.580 -11.675 1.00 33.38 69 ARG A CA 1
ATOM 509 C C . ARG A 1 69 ? -48.924 -5.720 -12.675 1.00 33.38 69 ARG A C 1
ATOM 511 O O . ARG A 1 69 ? -47.797 -5.340 -12.392 1.00 33.38 69 ARG A O 1
ATOM 518 N N . GLY A 1 70 ? -49.243 -6.256 -13.851 1.00 29.33 70 GLY A N 1
ATOM 519 C CA . GLY A 1 70 ? -48.453 -6.077 -15.066 1.00 29.33 70 GLY A CA 1
ATOM 520 C C . GLY A 1 70 ? -48.834 -4.779 -15.780 1.00 29.33 70 GLY A C 1
ATOM 521 O O . GLY A 1 70 ? -49.859 -4.171 -15.468 1.00 29.33 70 GLY A O 1
ATOM 522 N N . GLY A 1 71 ? -48.026 -4.387 -16.763 1.00 30.30 71 GLY A N 1
ATOM 523 C CA . GLY A 1 71 ? -48.343 -3.277 -17.656 1.00 30.30 71 GLY A CA 1
ATOM 524 C C . GLY A 1 71 ? -47.144 -2.824 -18.476 1.00 30.30 71 GLY A C 1
ATOM 525 O O . GLY A 1 71 ? -46.442 -1.899 -18.093 1.00 30.30 71 GLY A O 1
ATOM 526 N N . ALA A 1 72 ? -46.923 -3.496 -19.603 1.00 38.31 72 ALA A N 1
ATOM 527 C CA . ALA A 1 72 ? -46.059 -3.034 -20.679 1.00 38.31 72 ALA A CA 1
ATOM 528 C C . ALA A 1 72 ? -46.667 -1.808 -21.380 1.00 38.31 72 ALA A C 1
ATOM 530 O O . ALA A 1 72 ? -47.883 -1.747 -21.557 1.00 38.31 72 ALA A O 1
ATOM 531 N N . GLN A 1 73 ? -45.825 -0.910 -21.900 1.00 34.75 73 GLN A N 1
ATOM 532 C CA . GLN A 1 73 ? -46.226 -0.041 -23.004 1.00 34.75 73 GLN A CA 1
ATOM 533 C C . GLN A 1 73 ? -45.046 0.285 -23.928 1.00 34.75 73 GLN A C 1
ATOM 535 O O . GLN A 1 73 ? -43.961 0.666 -23.497 1.00 34.75 73 GLN A O 1
ATOM 540 N N . ARG A 1 74 ? -45.287 0.045 -25.219 1.00 34.50 74 ARG A N 1
ATOM 541 C CA . ARG A 1 74 ? -44.440 0.321 -26.385 1.00 34.50 74 ARG A CA 1
ATOM 542 C C . ARG A 1 74 ? -44.860 1.647 -27.039 1.00 34.50 74 ARG A C 1
ATOM 544 O O . ARG A 1 74 ? -46.009 2.051 -26.897 1.00 34.50 74 ARG A O 1
ATOM 551 N N . ALA A 1 75 ? -43.962 2.117 -27.915 1.00 34.47 75 ALA A N 1
ATOM 552 C CA . ALA A 1 75 ? -44.108 3.102 -29.002 1.00 34.47 75 ALA A CA 1
ATOM 553 C C . ALA A 1 75 ? -43.926 4.582 -28.601 1.00 34.47 75 ALA A C 1
ATOM 555 O O . ALA A 1 75 ? -44.446 5.014 -27.588 1.00 34.47 75 ALA A O 1
ATOM 556 N N . GLY A 1 76 ? -43.210 5.423 -29.352 1.00 28.77 76 GLY A N 1
ATOM 557 C CA . GLY A 1 76 ? -42.500 5.239 -30.618 1.00 28.77 76 GLY A CA 1
ATOM 558 C C . GLY A 1 76 ? -41.905 6.567 -31.129 1.00 28.77 76 GLY A C 1
ATOM 559 O O . GLY A 1 76 ? -42.307 7.630 -30.681 1.00 28.77 76 GLY A O 1
ATOM 560 N N . LEU A 1 77 ? -40.967 6.438 -32.078 1.00 33.84 77 LEU A N 1
ATOM 561 C CA . LEU A 1 77 ? -40.645 7.312 -33.228 1.00 33.84 77 LEU A CA 1
ATOM 562 C C . LEU A 1 77 ? -40.405 8.828 -33.040 1.00 33.84 77 LEU A C 1
ATOM 564 O O . LEU A 1 77 ? -41.297 9.579 -32.673 1.00 33.84 77 LEU A O 1
ATOM 568 N N . GLY A 1 78 ? -39.242 9.301 -33.521 1.00 27.62 78 GLY A N 1
ATOM 569 C CA . GLY A 1 78 ? -38.996 10.735 -33.726 1.00 27.62 78 GLY A CA 1
ATOM 570 C C . GLY A 1 78 ? -37.618 11.147 -34.271 1.00 27.62 78 GLY A C 1
ATOM 571 O O . GLY A 1 78 ? -36.852 11.749 -33.545 1.00 27.62 78 GLY A O 1
ATOM 572 N N . ARG A 1 79 ? -37.344 10.807 -35.540 1.00 30.53 79 ARG A N 1
ATOM 573 C CA . ARG A 1 79 ? -36.505 11.469 -36.581 1.00 30.53 79 ARG A CA 1
ATOM 574 C C . ARG A 1 79 ? -35.213 12.271 -36.285 1.00 30.53 79 ARG A C 1
ATOM 576 O O . ARG A 1 79 ? -35.090 13.086 -35.387 1.00 30.53 79 ARG A O 1
ATOM 583 N N . ALA A 1 80 ? -34.314 12.107 -37.260 1.00 34.03 80 ALA A N 1
ATOM 584 C CA . ALA A 1 80 ? -33.031 12.758 -37.499 1.00 34.03 80 ALA A CA 1
ATOM 585 C C . ALA A 1 80 ? -33.090 14.255 -37.868 1.00 34.03 80 ALA A C 1
ATOM 587 O O . ALA A 1 80 ? -34.043 14.700 -38.506 1.00 34.03 80 ALA A O 1
ATOM 588 N N . ALA A 1 81 ? -31.975 14.960 -37.638 1.00 32.53 81 ALA A N 1
ATOM 589 C CA . ALA A 1 81 ? -31.542 16.098 -38.451 1.00 32.53 81 ALA A CA 1
ATOM 590 C C . ALA A 1 81 ? -30.004 16.155 -38.527 1.00 32.53 81 ALA A C 1
ATOM 592 O O . ALA A 1 81 ? -29.316 16.257 -37.515 1.00 32.53 81 ALA A O 1
ATOM 593 N N . ARG A 1 82 ? -29.483 16.064 -39.757 1.00 32.75 82 ARG A N 1
ATOM 594 C CA . ARG A 1 82 ? -28.123 16.446 -40.158 1.00 32.75 82 ARG A CA 1
ATOM 595 C C . ARG A 1 82 ? -28.160 17.906 -40.610 1.00 32.75 82 ARG A C 1
ATOM 597 O O . ARG A 1 82 ? -28.976 18.202 -41.472 1.00 32.75 82 ARG A O 1
ATOM 604 N N . LEU A 1 83 ? -27.239 18.734 -40.124 1.00 36.84 83 LEU A N 1
ATOM 605 C CA . LEU A 1 83 ? -26.692 19.962 -40.734 1.00 36.84 83 LEU A CA 1
ATOM 606 C C . LEU A 1 83 ? -25.296 20.125 -40.078 1.00 36.84 83 LEU A C 1
ATOM 608 O O . LEU A 1 83 ? -25.202 19.944 -38.872 1.00 36.84 83 LEU A O 1
ATOM 612 N N . GLY A 1 84 ? -24.147 20.337 -40.725 1.00 27.91 84 GLY A N 1
ATOM 613 C CA . GLY A 1 84 ? -23.850 20.835 -42.065 1.00 27.91 84 GLY A CA 1
ATOM 614 C C . GLY A 1 84 ? -23.404 22.304 -42.005 1.00 27.91 84 GLY A C 1
ATOM 615 O O . GLY A 1 84 ? -24.274 23.162 -42.018 1.00 27.91 84 GLY A O 1
ATOM 616 N N . GLY A 1 85 ? -22.083 22.561 -41.982 1.00 28.64 85 GLY A N 1
ATOM 617 C CA . GLY A 1 85 ? -21.434 23.891 -42.081 1.00 28.64 85 GLY A CA 1
ATOM 618 C C . GLY A 1 85 ? -21.353 24.650 -40.744 1.00 28.64 85 GLY A C 1
ATOM 619 O O . GLY A 1 85 ? -22.264 24.554 -39.943 1.00 28.64 85 GLY A O 1
ATOM 620 N N . ASP A 1 86 ? -20.310 25.395 -40.382 1.00 29.56 86 ASP A N 1
ATOM 621 C CA . ASP A 1 86 ? -19.342 26.091 -41.220 1.00 29.56 86 ASP A CA 1
ATOM 622 C C . ASP A 1 86 ? -18.047 26.409 -40.445 1.00 29.56 86 ASP A C 1
ATOM 624 O O . ASP A 1 86 ? -18.021 26.497 -39.214 1.00 29.56 86 ASP A O 1
ATOM 628 N N . ALA A 1 87 ? -16.958 26.561 -41.191 1.00 33.38 87 ALA A N 1
ATOM 629 C CA . ALA A 1 87 ? -15.613 26.799 -40.692 1.00 33.38 87 ALA A CA 1
ATOM 630 C C . ALA A 1 87 ? -15.395 28.265 -40.276 1.00 33.38 87 ALA A C 1
ATOM 632 O O . ALA A 1 87 ? -15.537 29.173 -41.089 1.00 33.38 87 ALA A O 1
ATOM 633 N N . ALA A 1 88 ? -14.903 28.497 -39.056 1.00 31.98 88 ALA A N 1
ATOM 634 C CA . ALA A 1 88 ? -14.296 29.770 -38.671 1.00 31.98 88 ALA A CA 1
ATOM 635 C C . ALA A 1 88 ? -12.899 29.518 -38.093 1.00 31.98 88 ALA A C 1
ATOM 637 O O . ALA A 1 88 ? -12.715 29.030 -36.980 1.00 31.98 88 ALA A O 1
ATOM 638 N N . ARG A 1 89 ? -11.903 29.839 -38.921 1.00 31.70 89 ARG A N 1
ATOM 639 C CA . ARG A 1 89 ? -10.478 29.883 -38.593 1.00 31.70 89 ARG A CA 1
ATOM 640 C C . ARG A 1 89 ? -10.244 30.883 -37.460 1.00 31.70 89 ARG A C 1
ATOM 642 O O . ARG A 1 89 ? -10.456 32.075 -37.659 1.00 31.70 89 ARG A O 1
ATOM 649 N N . VAL A 1 90 ? -9.689 30.430 -36.340 1.00 32.97 90 VAL A N 1
ATOM 650 C CA . VAL A 1 90 ? -9.018 31.310 -35.375 1.00 32.97 90 VAL A CA 1
ATOM 651 C C . VAL A 1 90 ? -7.527 30.997 -35.436 1.00 32.97 90 VAL A C 1
ATOM 653 O O . VAL A 1 90 ? -7.071 29.935 -35.019 1.00 32.97 90 VAL A O 1
ATOM 656 N N . ARG A 1 91 ? -6.780 31.911 -36.062 1.00 32.19 91 ARG A N 1
ATOM 657 C CA . ARG A 1 91 ? -5.313 31.920 -36.089 1.00 32.19 91 ARG A CA 1
ATOM 658 C C . ARG A 1 91 ? -4.771 32.290 -34.699 1.00 32.19 91 ARG A C 1
ATOM 660 O O . ARG A 1 91 ? -5.347 33.171 -34.062 1.00 32.19 91 ARG A O 1
ATOM 667 N N . PRO A 1 92 ? -3.646 31.703 -34.261 1.00 36.94 92 PRO A N 1
ATOM 668 C CA . PRO A 1 92 ? -2.960 32.132 -33.051 1.00 36.94 92 PRO A CA 1
ATOM 669 C C . PRO A 1 92 ? -2.224 33.460 -33.280 1.00 36.94 92 PRO A C 1
ATOM 671 O O . PRO A 1 92 ? -1.648 33.699 -34.344 1.00 36.94 92 PRO A O 1
ATOM 674 N N . ALA A 1 93 ? -2.259 34.325 -32.267 1.00 34.25 93 ALA A N 1
ATOM 675 C CA . ALA A 1 93 ? -1.552 35.595 -32.248 1.00 34.25 93 ALA A CA 1
ATOM 676 C C . ALA A 1 93 ? -0.035 35.368 -32.157 1.00 34.25 93 ALA A C 1
ATOM 678 O O . ALA A 1 93 ? 0.476 34.774 -31.208 1.00 34.25 93 ALA A O 1
ATOM 679 N N . HIS A 1 94 ? 0.660 35.874 -33.171 1.00 30.36 94 HIS A N 1
ATOM 680 C CA . HIS A 1 94 ? 2.101 36.072 -33.221 1.00 30.36 94 HIS A CA 1
ATOM 681 C C . HIS A 1 94 ? 2.502 37.046 -32.098 1.00 30.36 94 HIS A C 1
ATOM 683 O O . HIS A 1 94 ? 1.973 38.156 -32.037 1.00 30.36 94 HIS A O 1
ATOM 689 N N . ARG A 1 95 ? 3.422 36.651 -31.211 1.00 35.12 95 ARG A N 1
ATOM 690 C CA . ARG A 1 95 ? 4.151 37.593 -30.350 1.00 35.12 95 ARG A CA 1
ATOM 691 C C . ARG A 1 95 ? 5.539 37.800 -30.938 1.00 35.12 95 ARG A C 1
ATOM 693 O O . ARG A 1 95 ? 6.281 36.840 -31.128 1.00 35.12 95 ARG A O 1
ATOM 700 N N . ASP A 1 96 ? 5.830 39.061 -31.229 1.00 30.14 96 ASP A N 1
ATOM 701 C CA . ASP A 1 96 ? 7.125 39.578 -31.649 1.00 30.14 96 ASP A CA 1
ATOM 702 C C . ASP A 1 96 ? 8.236 39.176 -30.674 1.00 30.14 96 ASP A C 1
ATOM 704 O O . ASP A 1 96 ? 8.180 39.484 -29.482 1.00 30.14 96 ASP A O 1
ATOM 708 N N . VAL A 1 97 ? 9.276 38.531 -31.202 1.00 33.81 97 VAL A N 1
ATOM 709 C CA . VAL A 1 97 ? 10.587 38.441 -30.556 1.00 33.81 97 VAL A CA 1
ATOM 710 C C . VAL A 1 97 ? 11.502 39.389 -31.317 1.00 33.81 97 VAL A C 1
ATOM 712 O O . VAL A 1 97 ? 11.929 39.103 -32.433 1.00 33.81 97 VAL A O 1
ATOM 715 N N . GLY A 1 98 ? 11.747 40.549 -30.711 1.00 31.64 98 GLY A N 1
ATOM 716 C CA . GLY A 1 98 ? 12.733 41.512 -31.174 1.00 31.64 98 GLY A CA 1
ATOM 717 C C . GLY A 1 98 ? 14.150 40.965 -31.018 1.00 31.64 98 GLY A C 1
ATOM 718 O O . GLY A 1 98 ? 14.548 40.510 -29.946 1.00 31.64 98 GLY A O 1
ATOM 719 N N . ASP A 1 99 ? 14.894 41.035 -32.115 1.00 30.62 99 ASP A N 1
ATOM 720 C CA . ASP A 1 99 ? 16.326 40.791 -32.226 1.00 30.62 99 ASP A CA 1
ATOM 721 C C . ASP A 1 99 ? 17.103 41.855 -31.424 1.00 30.62 99 ASP A C 1
ATOM 723 O O . ASP A 1 99 ? 17.048 43.047 -31.732 1.00 30.62 99 ASP A O 1
ATOM 727 N N . VAL A 1 100 ? 17.837 41.435 -30.390 1.00 35.47 100 VAL A N 1
ATOM 728 C CA . VAL A 1 100 ? 18.892 42.248 -29.770 1.00 35.47 100 VAL A CA 1
ATOM 729 C C . VAL A 1 100 ? 20.168 41.421 -29.714 1.00 35.47 100 VAL A C 1
ATOM 731 O O . VAL A 1 100 ? 20.468 40.708 -28.758 1.00 35.47 100 VAL A O 1
ATOM 734 N N . ARG A 1 101 ? 20.972 41.576 -30.765 1.00 28.89 101 ARG A N 1
ATOM 735 C CA . ARG A 1 101 ? 22.413 41.333 -30.729 1.00 28.89 101 ARG A CA 1
ATOM 736 C C . ARG A 1 101 ? 23.052 42.191 -29.631 1.00 28.89 101 ARG A C 1
ATOM 738 O O . ARG A 1 101 ? 22.972 43.415 -29.722 1.00 28.89 101 ARG A O 1
ATOM 745 N N . ARG A 1 102 ? 23.802 41.581 -28.702 1.00 30.78 102 ARG A N 1
ATOM 746 C CA . ARG A 1 102 ? 25.163 42.027 -28.315 1.00 30.78 102 ARG A CA 1
ATOM 747 C C . ARG A 1 102 ? 25.846 41.123 -27.276 1.00 30.78 102 ARG A C 1
ATOM 749 O O . ARG A 1 102 ? 25.336 40.897 -26.192 1.00 30.78 102 ARG A O 1
ATOM 756 N N . ALA A 1 103 ? 27.078 40.770 -27.646 1.00 30.19 103 ALA A N 1
ATOM 757 C CA . ALA A 1 103 ? 28.294 40.685 -26.833 1.00 30.19 103 ALA A CA 1
ATOM 758 C C . ALA A 1 103 ? 28.400 39.629 -25.713 1.00 30.19 103 ALA A C 1
ATOM 760 O O . ALA A 1 103 ? 27.935 39.798 -24.592 1.00 30.19 103 ALA A O 1
ATOM 761 N N . ALA A 1 104 ? 29.193 38.597 -26.010 1.00 31.98 104 ALA A N 1
ATOM 762 C CA . ALA A 1 104 ? 29.867 37.755 -25.031 1.00 31.98 104 ALA A CA 1
ATOM 763 C C . ALA A 1 104 ? 30.996 38.514 -24.306 1.00 31.98 104 ALA A C 1
ATOM 765 O O . ALA A 1 104 ? 31.711 39.288 -24.949 1.00 31.98 104 ALA A O 1
ATOM 766 N N . PRO A 1 105 ? 31.288 38.173 -23.040 1.00 35.09 105 PRO A N 1
ATOM 767 C CA . PRO A 1 105 ? 32.621 38.319 -22.490 1.00 35.09 105 PRO A CA 1
ATOM 768 C C . PRO A 1 105 ? 33.277 36.948 -22.280 1.00 35.09 105 PRO A C 1
ATOM 770 O O . PRO A 1 105 ? 32.772 36.069 -21.584 1.00 35.09 105 PRO A O 1
ATOM 773 N N . ARG A 1 106 ? 34.459 36.796 -22.883 1.00 32.78 106 ARG A N 1
ATOM 774 C CA . ARG A 1 106 ? 35.458 35.792 -22.509 1.00 32.78 106 ARG A CA 1
ATOM 775 C C . ARG A 1 106 ? 36.015 36.172 -21.139 1.00 32.78 106 ARG A C 1
ATOM 777 O O . ARG A 1 106 ? 36.498 37.291 -20.991 1.00 32.78 106 ARG A O 1
ATOM 784 N N . LEU A 1 107 ? 36.037 35.245 -20.185 1.00 37.03 107 LEU A N 1
ATOM 785 C CA . LEU A 1 107 ? 36.894 35.373 -19.008 1.00 37.03 107 LEU A CA 1
ATOM 786 C C . LEU A 1 107 ? 37.691 34.097 -18.762 1.00 37.03 107 LEU A C 1
ATOM 788 O O . LEU A 1 107 ? 37.199 32.973 -18.842 1.00 37.03 107 LEU A O 1
ATOM 792 N N . HIS A 1 108 ? 38.974 34.343 -18.534 1.00 31.67 108 HIS A N 1
ATOM 793 C CA . HIS A 1 108 ? 40.048 33.386 -18.413 1.00 31.67 108 HIS A CA 1
ATOM 794 C C . HIS A 1 108 ? 39.974 32.558 -17.128 1.00 31.67 108 HIS A C 1
ATOM 796 O O . HIS A 1 108 ? 39.635 33.024 -16.045 1.00 31.67 108 HIS A O 1
ATOM 802 N N . ARG A 1 109 ? 40.405 31.313 -17.301 1.00 32.34 109 ARG A N 1
ATOM 803 C CA . ARG A 1 109 ? 40.777 30.318 -16.302 1.00 32.34 109 ARG A CA 1
ATOM 804 C C . ARG A 1 109 ? 42.022 30.769 -15.529 1.00 32.34 109 ARG A C 1
ATOM 806 O O . ARG A 1 109 ? 43.070 30.862 -16.150 1.00 32.34 109 ARG A O 1
ATOM 813 N N . THR A 1 110 ? 41.931 30.912 -14.206 1.00 32.53 110 THR A N 1
ATOM 814 C CA . THR A 1 110 ? 42.980 30.562 -13.219 1.00 32.53 110 THR A CA 1
ATOM 815 C C . THR A 1 110 ? 42.432 30.709 -11.794 1.00 32.53 110 THR A C 1
ATOM 817 O O . THR A 1 110 ? 41.786 31.694 -11.465 1.00 32.53 110 THR A O 1
ATOM 820 N N . GLY A 1 111 ? 42.697 29.729 -10.921 1.00 31.33 111 GLY A N 1
ATOM 821 C CA . GLY A 1 111 ? 42.403 29.857 -9.490 1.00 31.33 111 GLY A CA 1
ATOM 822 C C . GLY A 1 111 ? 42.235 28.526 -8.764 1.00 31.33 111 GLY A C 1
ATOM 823 O O . GLY A 1 111 ? 41.122 28.042 -8.594 1.00 31.33 111 GLY A O 1
ATOM 824 N N . ARG A 1 112 ? 43.354 27.942 -8.314 1.00 36.69 112 ARG A N 1
ATOM 825 C CA . ARG A 1 112 ? 43.402 26.846 -7.331 1.00 36.69 112 ARG A CA 1
ATOM 826 C C . ARG A 1 112 ? 42.553 27.210 -6.102 1.00 36.69 112 ARG A C 1
ATOM 828 O O . ARG A 1 112 ? 42.873 28.185 -5.426 1.00 36.69 112 ARG A O 1
ATOM 835 N N . ARG A 1 113 ? 41.530 26.416 -5.769 1.00 34.81 113 ARG A N 1
ATOM 836 C CA . ARG A 1 113 ? 40.825 26.523 -4.481 1.00 34.81 113 ARG A CA 1
ATOM 837 C C . ARG A 1 113 ? 41.457 25.578 -3.458 1.00 34.81 113 ARG A C 1
ATOM 839 O O . ARG A 1 113 ? 41.563 24.379 -3.690 1.00 34.81 113 ARG A O 1
ATOM 846 N N . ARG A 1 114 ? 41.920 26.167 -2.353 1.00 33.56 114 ARG A N 1
ATOM 847 C CA . ARG A 1 114 ? 42.365 25.496 -1.123 1.00 33.56 114 ARG A CA 1
ATOM 848 C C . ARG A 1 114 ? 41.151 24.931 -0.360 1.00 33.56 114 ARG A C 1
ATOM 850 O O . ARG A 1 114 ? 40.079 25.528 -0.459 1.00 33.56 114 ARG A O 1
ATOM 857 N N . PRO A 1 115 ? 41.308 23.843 0.415 1.00 33.00 115 PRO A N 1
ATOM 858 C CA . PRO A 1 115 ? 40.241 23.311 1.257 1.00 33.00 115 PRO A CA 1
ATOM 859 C C . PRO A 1 115 ? 40.024 24.198 2.494 1.00 33.00 115 PRO A C 1
ATOM 861 O O . PRO A 1 115 ? 40.982 24.682 3.099 1.00 33.00 115 PRO A O 1
ATOM 864 N N . VAL A 1 116 ? 38.760 24.415 2.856 1.00 39.09 116 VAL A N 1
ATOM 865 C CA . VAL A 1 116 ? 38.336 25.072 4.104 1.00 39.09 116 VAL A CA 1
ATOM 866 C C . VAL A 1 116 ? 38.258 24.040 5.242 1.00 39.09 116 VAL A C 1
ATOM 868 O O . VAL A 1 116 ? 37.803 22.923 4.994 1.00 39.09 116 VAL A O 1
ATOM 871 N N . PRO A 1 117 ? 38.704 24.364 6.472 1.00 33.78 117 PRO A N 1
ATOM 872 C CA . PRO A 1 117 ? 38.747 23.409 7.574 1.00 33.78 117 PRO A CA 1
ATOM 873 C C . PRO A 1 117 ? 37.405 23.304 8.316 1.00 33.78 117 PRO A C 1
ATOM 875 O O . PRO A 1 117 ? 36.716 24.297 8.548 1.00 33.78 117 PRO A O 1
ATOM 878 N N . PHE A 1 118 ? 37.082 22.078 8.730 1.00 32.91 118 PHE A N 1
ATOM 879 C CA . PHE A 1 118 ? 36.062 21.735 9.725 1.00 32.91 118 PHE A CA 1
ATOM 880 C C . PHE A 1 118 ? 36.346 22.415 11.079 1.00 32.91 118 PHE A C 1
ATOM 882 O O . PHE A 1 118 ? 37.482 22.327 11.553 1.00 32.91 118 PHE A O 1
ATOM 889 N N . PRO A 1 119 ? 35.347 22.983 11.778 1.00 37.91 119 PRO A N 1
ATOM 890 C CA . PRO A 1 119 ? 35.470 23.249 13.203 1.00 37.91 119 PRO A CA 1
ATOM 891 C C . PRO A 1 119 ? 35.008 22.038 14.028 1.00 37.91 119 PRO A C 1
ATOM 893 O O . PRO A 1 119 ? 33.884 21.552 13.902 1.00 37.91 119 PRO A O 1
ATOM 896 N N . ALA A 1 120 ? 35.905 21.571 14.892 1.00 31.05 120 ALA A N 1
ATOM 897 C CA . ALA A 1 120 ? 35.659 20.572 15.920 1.00 31.05 120 ALA A CA 1
ATOM 898 C C . ALA A 1 120 ? 35.091 21.206 17.206 1.00 31.05 120 ALA A C 1
ATOM 900 O O . ALA A 1 120 ? 35.489 22.299 17.594 1.00 31.05 120 ALA A O 1
ATOM 901 N N . GLY A 1 121 ? 34.234 20.448 17.899 1.00 28.05 121 GLY A N 1
ATOM 902 C CA . GLY A 1 121 ? 34.195 20.371 19.365 1.00 28.05 121 GLY A CA 1
ATOM 903 C C . GLY A 1 121 ? 33.591 21.543 20.145 1.00 28.05 121 GLY A C 1
ATOM 904 O O . GLY A 1 121 ? 34.315 22.373 20.681 1.00 28.05 121 GLY A O 1
ATOM 905 N N . GLY A 1 122 ? 32.270 21.520 20.346 1.00 27.86 122 GLY A N 1
ATOM 906 C CA . GLY A 1 122 ? 31.591 22.268 21.408 1.00 27.86 122 GLY A CA 1
ATOM 907 C C . GLY A 1 122 ? 30.764 21.323 22.280 1.00 27.86 122 GLY A C 1
ATOM 908 O O . GLY A 1 122 ? 29.749 20.789 21.839 1.00 27.86 122 GLY A O 1
ATOM 909 N N . THR A 1 123 ? 31.204 21.095 23.515 1.00 32.66 123 THR A N 1
ATOM 910 C CA . THR A 1 123 ? 30.526 20.279 24.528 1.00 32.66 123 THR A CA 1
ATOM 911 C C . THR A 1 123 ? 29.254 20.976 25.025 1.00 32.66 123 THR A C 1
ATOM 913 O O . THR A 1 123 ? 29.307 21.982 25.732 1.00 32.66 123 THR A O 1
ATOM 916 N N . ARG A 1 124 ? 28.076 20.430 24.693 1.00 28.56 124 ARG A N 1
ATOM 917 C CA . ARG A 1 124 ? 26.800 20.792 25.334 1.00 28.56 124 ARG A CA 1
ATOM 918 C C . ARG A 1 124 ? 26.250 19.600 26.114 1.00 28.56 124 ARG A C 1
ATOM 920 O O . ARG A 1 124 ? 26.081 18.512 25.575 1.00 28.56 124 ARG A O 1
ATOM 927 N N . ARG A 1 125 ? 25.992 19.845 27.401 1.00 27.28 125 ARG A N 1
ATOM 928 C CA . ARG A 1 125 ? 25.343 18.946 28.367 1.00 27.28 125 ARG A CA 1
ATOM 929 C C . ARG A 1 125 ? 24.007 18.409 27.820 1.00 27.28 125 ARG A C 1
ATOM 931 O O . ARG A 1 125 ? 23.267 19.202 27.235 1.00 27.28 125 ARG A O 1
ATOM 938 N N . PRO A 1 126 ? 23.634 17.140 28.065 1.00 29.97 126 PRO A N 1
ATOM 939 C CA . PRO A 1 126 ? 22.303 16.659 27.727 1.00 29.97 126 PRO A CA 1
ATOM 940 C C . PRO A 1 126 ? 21.309 17.141 28.792 1.00 29.97 126 PRO A C 1
ATOM 942 O O . PRO A 1 126 ? 21.256 16.621 29.904 1.00 29.97 126 PRO A O 1
ATOM 945 N N . GLY A 1 127 ? 20.540 18.178 28.457 1.00 25.81 127 GLY A N 1
ATOM 946 C CA . GLY A 1 127 ? 19.283 18.485 29.135 1.00 25.81 127 GLY A CA 1
ATOM 947 C C . GLY A 1 127 ? 18.233 17.447 28.741 1.00 25.81 127 GLY A C 1
ATOM 948 O O . GLY A 1 127 ? 18.147 17.072 27.572 1.00 25.81 127 GLY A O 1
ATOM 949 N N . GLY A 1 128 ? 17.485 16.954 29.729 1.00 28.86 128 GLY A N 1
ATOM 950 C CA . GLY A 1 128 ? 16.529 15.861 29.589 1.00 28.86 128 GLY A CA 1
ATOM 951 C C . GLY A 1 128 ? 15.506 16.081 28.477 1.00 28.86 128 GLY A C 1
ATOM 952 O O . GLY A 1 128 ? 14.772 17.067 28.467 1.00 28.86 128 GLY A O 1
ATOM 953 N N . LEU A 1 129 ? 15.440 15.115 27.563 1.00 28.89 129 LEU A N 1
ATOM 954 C CA . LEU A 1 129 ? 14.329 14.956 26.638 1.00 28.89 129 LEU A CA 1
ATOM 955 C C . LEU A 1 129 ? 13.307 14.045 27.312 1.00 28.89 129 LEU A C 1
ATOM 957 O O . LEU A 1 129 ? 13.462 12.826 27.362 1.00 28.89 129 LEU A O 1
ATOM 961 N N . THR A 1 130 ? 12.268 14.661 27.861 1.00 29.55 130 THR 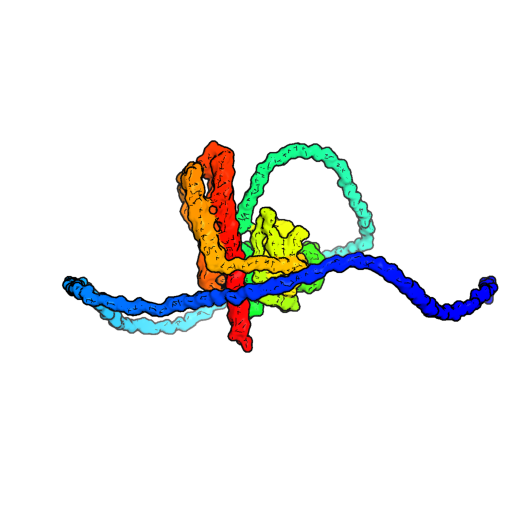A N 1
ATOM 962 C CA . THR A 1 130 ? 11.022 13.979 28.189 1.00 29.55 130 THR A CA 1
ATOM 963 C C . THR A 1 130 ? 10.458 13.356 26.912 1.00 29.55 130 THR A C 1
ATOM 965 O O . THR A 1 130 ? 10.394 13.990 25.856 1.00 29.55 130 THR A O 1
ATOM 968 N N . GLY A 1 131 ? 10.116 12.070 27.004 1.00 27.00 131 GLY A N 1
ATOM 969 C CA . GLY A 1 131 ? 9.665 11.247 25.891 1.00 27.00 131 GLY A CA 1
ATOM 970 C C . GLY A 1 131 ? 8.448 11.845 25.194 1.00 27.00 131 GLY A C 1
ATOM 971 O O . GLY A 1 131 ? 7.328 11.784 25.696 1.00 27.00 131 GLY A O 1
ATOM 972 N N . ARG A 1 132 ? 8.666 12.394 23.999 1.00 27.70 132 ARG A N 1
ATOM 973 C CA . ARG A 1 132 ? 7.599 12.632 23.029 1.00 27.70 132 ARG A CA 1
ATOM 974 C C . ARG A 1 132 ? 7.239 11.275 22.443 1.00 27.70 132 ARG A C 1
ATOM 976 O O . ARG A 1 132 ? 8.025 10.707 21.688 1.00 27.70 132 ARG A O 1
ATOM 983 N N . GLY A 1 133 ? 6.083 10.751 22.847 1.00 25.64 133 GLY A N 1
ATOM 984 C CA . GLY A 1 133 ? 5.522 9.516 22.313 1.00 25.64 133 GLY A CA 1
ATOM 985 C C . GLY A 1 133 ? 5.578 9.530 20.789 1.00 25.64 133 GLY A C 1
ATOM 986 O O . GLY A 1 133 ? 5.124 10.483 20.152 1.00 25.64 133 GLY A O 1
ATOM 987 N N . ALA A 1 134 ? 6.202 8.499 20.224 1.00 27.31 134 ALA A N 1
ATOM 988 C CA . ALA A 1 134 ? 6.228 8.269 18.794 1.00 27.31 134 ALA A CA 1
ATOM 989 C C . ALA A 1 134 ? 4.777 8.237 18.301 1.00 27.31 134 ALA A C 1
ATOM 991 O O . ALA A 1 134 ? 4.025 7.318 18.623 1.00 27.31 134 ALA A O 1
ATOM 992 N N . ARG A 1 135 ? 4.366 9.273 17.563 1.00 28.86 135 ARG A N 1
ATOM 993 C CA . ARG A 1 135 ? 3.114 9.226 16.814 1.00 28.86 135 ARG A CA 1
ATOM 994 C C . ARG A 1 135 ? 3.269 8.075 15.836 1.00 28.86 135 ARG A C 1
ATOM 996 O O . ARG A 1 135 ? 4.154 8.111 14.988 1.00 28.86 135 ARG A O 1
ATOM 1003 N N . VAL A 1 136 ? 2.449 7.044 16.003 1.00 33.31 136 VAL A N 1
ATOM 1004 C CA . VAL A 1 136 ? 2.290 5.994 15.004 1.00 33.31 136 VAL A CA 1
ATOM 1005 C C . VAL A 1 136 ? 1.800 6.705 13.749 1.00 33.31 136 VAL A C 1
ATOM 1007 O O . VAL A 1 136 ? 0.651 7.139 13.689 1.00 33.31 136 VAL A O 1
ATOM 1010 N N . THR A 1 137 ? 2.690 6.906 12.781 1.00 34.38 137 THR A N 1
ATOM 1011 C CA . THR A 1 137 ? 2.317 7.328 11.436 1.00 34.38 137 THR A CA 1
ATOM 1012 C C . THR A 1 137 ? 1.531 6.159 10.859 1.00 34.38 137 THR A C 1
ATOM 1014 O O . THR A 1 137 ? 2.103 5.202 10.342 1.00 34.38 137 THR A O 1
ATOM 1017 N N . LEU A 1 138 ? 0.212 6.165 11.057 1.00 39.19 138 LEU A N 1
ATOM 1018 C CA . LEU A 1 138 ? -0.689 5.266 10.353 1.00 39.19 138 LEU A CA 1
ATOM 1019 C C . LEU A 1 138 ? -0.569 5.655 8.882 1.00 39.19 138 LEU A C 1
ATOM 1021 O O . LEU A 1 138 ? -1.214 6.597 8.431 1.00 39.19 138 LEU A O 1
ATOM 1025 N N . ALA A 1 139 ? 0.341 4.990 8.167 1.00 47.56 139 ALA A N 1
ATOM 1026 C CA . ALA A 1 139 ? 0.450 5.108 6.725 1.00 47.56 139 ALA A CA 1
ATOM 1027 C C . ALA A 1 139 ? -0.960 4.942 6.154 1.00 47.56 139 ALA A C 1
ATOM 1029 O O . ALA A 1 139 ? -1.631 3.952 6.473 1.00 47.56 139 ALA A O 1
ATOM 1030 N N . SER A 1 140 ? -1.389 5.925 5.361 1.00 50.84 140 SER A N 1
ATOM 1031 C CA . SER A 1 140 ? -2.676 5.974 4.666 1.00 50.84 140 SER A CA 1
ATOM 1032 C C . SER A 1 140 ? -3.058 4.605 4.103 1.00 50.84 140 SER A C 1
ATOM 1034 O O . SER A 1 140 ? -2.194 3.805 3.735 1.00 50.84 140 SER A O 1
ATOM 1036 N N . VAL A 1 141 ? -4.354 4.311 4.072 1.00 54.44 141 VAL A N 1
ATOM 1037 C CA . VAL A 1 141 ? -4.952 3.020 3.678 1.00 54.44 141 VAL A CA 1
ATOM 1038 C C . VAL A 1 141 ? -4.329 2.461 2.405 1.00 54.44 141 VAL A C 1
ATOM 1040 O O . VAL A 1 141 ? -3.841 1.330 2.365 1.00 54.44 141 VAL A O 1
ATOM 1043 N N . SER A 1 142 ? -4.363 3.285 1.368 1.00 70.19 142 SER A N 1
ATOM 1044 C CA . SER A 1 142 ? -3.602 3.126 0.151 1.00 70.19 142 SER A CA 1
ATOM 1045 C C . SER A 1 142 ? -2.301 3.868 0.394 1.00 70.19 142 SER A C 1
ATOM 1047 O O . SER A 1 142 ? -2.295 4.933 1.009 1.00 70.19 142 SER A O 1
ATOM 1049 N N . CYS A 1 143 ? -1.190 3.310 -0.047 1.00 88.19 143 CYS A N 1
ATOM 1050 C CA . CYS A 1 143 ? 0.072 4.027 -0.067 1.00 88.19 143 CYS A CA 1
ATOM 1051 C C . CYS A 1 143 ? 0.663 3.926 -1.466 1.00 88.19 143 CYS A C 1
ATOM 1053 O O . CYS A 1 143 ? 0.319 3.017 -2.235 1.00 88.19 143 CYS A O 1
ATOM 1055 N N . ALA A 1 144 ? 1.573 4.842 -1.790 1.00 94.31 144 ALA A N 1
ATOM 1056 C CA . ALA A 1 144 ? 2.249 4.830 -3.080 1.00 94.31 144 ALA A CA 1
ATOM 1057 C C . ALA A 1 144 ? 2.887 3.458 -3.358 1.00 94.31 144 ALA A C 1
ATOM 1059 O O . ALA A 1 144 ? 2.783 2.949 -4.468 1.00 94.31 144 ALA A O 1
ATOM 1060 N N . SER A 1 145 ? 3.457 2.802 -2.337 1.00 96.50 145 SER A N 1
ATOM 1061 C CA . SER A 1 145 ? 4.045 1.463 -2.479 1.00 96.50 145 SER A CA 1
ATOM 1062 C C . SER A 1 145 ? 3.022 0.383 -2.838 1.00 96.50 145 SER A C 1
ATOM 1064 O O . SER A 1 145 ? 3.334 -0.455 -3.673 1.00 96.50 145 SER A O 1
ATOM 1066 N N . ALA A 1 146 ? 1.809 0.401 -2.271 1.00 95.31 146 ALA A N 1
ATOM 1067 C CA . ALA A 1 146 ? 0.749 -0.541 -2.649 1.00 95.31 146 ALA A CA 1
ATOM 1068 C C . ALA A 1 146 ? 0.360 -0.369 -4.123 1.00 95.31 146 ALA A C 1
ATOM 1070 O O . ALA A 1 146 ? 0.252 -1.345 -4.861 1.00 95.31 146 ALA A O 1
ATOM 1071 N N . THR A 1 147 ? 0.200 0.889 -4.543 1.00 95.50 147 THR A N 1
ATOM 1072 C CA . THR A 1 147 ? -0.132 1.255 -5.926 1.00 95.50 147 THR A CA 1
ATOM 1073 C C . THR A 1 147 ? 0.954 0.762 -6.871 1.00 95.50 147 THR A C 1
ATOM 1075 O O . THR A 1 147 ? 0.665 -0.007 -7.783 1.00 95.50 147 THR A O 1
ATOM 1078 N N . LEU A 1 148 ? 2.213 1.120 -6.599 1.00 96.94 148 LEU A N 1
ATOM 1079 C CA . LEU A 1 148 ? 3.352 0.696 -7.403 1.00 96.94 148 LEU A CA 1
ATOM 1080 C C . LEU A 1 148 ? 3.433 -0.832 -7.491 1.00 96.94 148 LEU A C 1
ATOM 1082 O O . LEU A 1 148 ? 3.565 -1.355 -8.588 1.00 96.94 148 LEU A O 1
ATOM 1086 N N . VAL A 1 149 ? 3.318 -1.548 -6.368 1.00 97.31 149 VAL A N 1
ATOM 1087 C CA . VAL A 1 149 ? 3.416 -3.017 -6.323 1.00 97.31 149 VAL A CA 1
ATOM 1088 C C . VAL A 1 149 ? 2.349 -3.681 -7.191 1.00 97.31 149 VAL A C 1
ATOM 1090 O O . VAL A 1 149 ? 2.683 -4.518 -8.030 1.00 97.31 149 VAL A O 1
ATOM 1093 N N . VAL A 1 150 ? 1.079 -3.305 -7.025 1.00 96.69 150 VAL A N 1
ATOM 1094 C CA . VAL A 1 150 ? -0.034 -3.942 -7.746 1.00 96.69 150 VAL A CA 1
ATOM 1095 C C . VAL A 1 150 ? 0.008 -3.602 -9.237 1.00 96.69 150 VAL A C 1
ATOM 1097 O O . VAL A 1 150 ? -0.090 -4.503 -10.070 1.00 96.69 150 VAL A O 1
ATOM 1100 N N . TRP A 1 151 ? 0.208 -2.329 -9.591 1.00 97.06 151 TRP A N 1
ATOM 1101 C CA . TRP A 1 151 ? 0.261 -1.897 -10.990 1.00 97.06 151 TRP A CA 1
ATOM 1102 C C . TRP A 1 151 ? 1.503 -2.417 -11.719 1.00 97.06 151 TRP A C 1
ATOM 1104 O O . TRP A 1 151 ? 1.387 -2.902 -12.843 1.00 97.06 151 TRP A O 1
ATOM 1114 N N . THR A 1 152 ? 2.672 -2.418 -11.069 1.00 96.44 152 THR A N 1
ATOM 1115 C CA . THR A 1 152 ? 3.892 -3.014 -11.642 1.00 96.44 152 THR A CA 1
ATOM 1116 C C . THR A 1 152 ? 3.707 -4.513 -11.853 1.00 96.44 152 THR A C 1
ATOM 1118 O O . THR A 1 152 ? 4.074 -5.018 -12.907 1.00 96.44 152 THR A O 1
ATOM 1121 N N . SER A 1 153 ? 3.069 -5.224 -10.917 1.00 95.50 153 SER A N 1
ATOM 1122 C CA . SER A 1 153 ? 2.788 -6.657 -11.084 1.00 95.50 153 SER A CA 1
ATOM 1123 C C . SER A 1 153 ? 1.824 -6.922 -12.242 1.00 95.50 153 SER A C 1
ATOM 1125 O O . SER A 1 153 ? 2.077 -7.816 -13.046 1.00 95.50 153 SER A O 1
ATOM 1127 N N . ALA A 1 154 ? 0.763 -6.121 -12.393 1.00 95.69 154 ALA A N 1
ATOM 1128 C CA . ALA A 1 154 ? -0.131 -6.213 -13.549 1.00 95.69 154 ALA A CA 1
ATOM 1129 C C . ALA A 1 154 ? 0.619 -5.968 -14.870 1.00 95.69 154 ALA A C 1
ATOM 1131 O O . ALA A 1 154 ? 0.427 -6.698 -15.840 1.00 95.69 154 ALA A O 1
ATOM 1132 N N . TRP A 1 155 ? 1.503 -4.972 -14.906 1.00 96.12 155 TRP A N 1
ATOM 1133 C CA . TRP A 1 155 ? 2.301 -4.637 -16.083 1.00 96.12 155 TRP A CA 1
ATOM 1134 C C . TRP A 1 155 ? 3.346 -5.701 -16.446 1.00 96.12 155 TRP A C 1
ATOM 1136 O O . TRP A 1 155 ? 3.508 -6.029 -17.624 1.00 96.12 155 TRP A O 1
ATOM 1146 N N . LEU A 1 156 ? 4.042 -6.269 -15.457 1.00 94.88 156 LEU A N 1
ATOM 1147 C CA . LEU A 1 156 ? 5.021 -7.341 -15.670 1.00 94.88 156 LEU A CA 1
ATOM 1148 C C . LEU A 1 156 ? 4.374 -8.603 -16.261 1.00 94.88 156 LEU A C 1
ATOM 1150 O O . LEU A 1 156 ? 5.014 -9.294 -17.047 1.00 94.88 156 LEU A O 1
ATOM 1154 N N . HIS A 1 157 ? 3.094 -8.839 -15.965 1.00 94.06 157 HIS A N 1
ATOM 1155 C CA . HIS A 1 157 ? 2.328 -10.001 -16.427 1.00 94.06 157 HIS A CA 1
ATOM 1156 C C . HIS A 1 157 ? 1.350 -9.694 -17.577 1.00 94.06 157 HIS A C 1
ATOM 1158 O O . HIS A 1 157 ? 0.470 -10.498 -17.883 1.00 94.06 157 HIS A O 1
ATOM 1164 N N . GLY A 1 158 ? 1.473 -8.527 -18.223 1.00 92.50 158 GLY A N 1
ATOM 1165 C CA . GLY A 1 158 ? 0.674 -8.170 -19.404 1.00 92.50 158 GLY A CA 1
ATOM 1166 C C . GLY A 1 158 ? -0.819 -7.926 -19.132 1.00 92.50 158 GLY A C 1
ATOM 1167 O O . GLY A 1 158 ? -1.639 -7.982 -20.051 1.00 92.50 158 GLY A O 1
ATOM 1168 N N . ALA A 1 159 ? -1.193 -7.672 -17.878 1.00 92.19 159 ALA A N 1
ATOM 1169 C CA . ALA A 1 159 ? -2.537 -7.267 -17.466 1.00 92.19 159 ALA A CA 1
ATOM 1170 C C . ALA A 1 159 ? -2.754 -5.739 -17.519 1.00 92.19 159 ALA A C 1
ATOM 1172 O O . ALA A 1 159 ? -3.899 -5.299 -17.429 1.00 92.19 159 ALA A O 1
ATOM 1173 N N . ALA A 1 160 ? -1.683 -4.952 -17.673 1.00 94.81 160 ALA A N 1
ATOM 1174 C CA . ALA A 1 160 ? -1.704 -3.494 -17.825 1.00 94.81 160 ALA A CA 1
ATOM 1175 C C . ALA A 1 160 ? -0.550 -3.006 -18.724 1.00 94.81 160 ALA A C 1
ATOM 1177 O O . ALA A 1 160 ? 0.469 -3.693 -18.871 1.00 94.81 160 ALA A O 1
ATOM 1178 N N . ALA A 1 161 ? -0.691 -1.821 -19.315 1.00 95.94 161 ALA A N 1
ATOM 1179 C CA . ALA A 1 161 ? 0.384 -1.125 -20.018 1.00 95.94 161 ALA A CA 1
ATOM 1180 C C . ALA A 1 161 ? 1.326 -0.410 -19.030 1.00 95.94 161 ALA A C 1
ATOM 1182 O O . ALA A 1 161 ? 1.002 -0.222 -17.861 1.00 95.94 161 ALA A O 1
ATOM 1183 N N . ALA A 1 162 ? 2.515 -0.006 -19.498 1.00 96.81 162 ALA A N 1
ATOM 1184 C CA . ALA A 1 162 ? 3.444 0.775 -18.672 1.00 96.81 162 ALA A CA 1
ATOM 1185 C C . ALA A 1 162 ? 2.835 2.131 -18.285 1.00 96.81 162 ALA A C 1
ATOM 1187 O O . ALA A 1 162 ? 2.972 2.555 -17.142 1.00 96.81 162 ALA A O 1
ATOM 1188 N N . ASP A 1 163 ? 2.133 2.765 -19.227 1.00 97.31 163 ASP A N 1
ATOM 1189 C CA . ASP A 1 163 ? 1.490 4.064 -19.031 1.00 97.31 163 ASP A CA 1
ATOM 1190 C C . ASP A 1 163 ? 0.409 4.002 -17.947 1.00 97.31 163 ASP A C 1
ATOM 1192 O O . ASP A 1 163 ? 0.344 4.904 -17.122 1.00 97.31 163 ASP A O 1
ATOM 1196 N N . ASP A 1 164 ? -0.327 2.888 -17.831 1.00 97.12 164 ASP A N 1
ATOM 1197 C CA . ASP A 1 164 ? -1.310 2.713 -16.754 1.00 97.12 164 ASP A CA 1
ATOM 1198 C C . ASP A 1 164 ? -0.654 2.762 -15.359 1.00 97.12 164 ASP A C 1
ATOM 1200 O O . ASP A 1 164 ? -1.238 3.268 -14.400 1.00 97.12 164 ASP A O 1
ATOM 1204 N N . VAL A 1 165 ? 0.584 2.259 -15.230 1.00 97.12 165 VAL A N 1
ATOM 1205 C CA . VAL A 1 165 ? 1.357 2.361 -13.980 1.00 97.12 165 VAL A CA 1
ATOM 1206 C C . VAL A 1 165 ? 1.698 3.820 -13.689 1.00 97.12 165 VAL A C 1
ATOM 1208 O O . VAL A 1 165 ? 1.577 4.261 -12.547 1.00 97.12 165 VAL A O 1
ATOM 1211 N N . LEU A 1 166 ? 2.130 4.569 -14.707 1.00 97.31 166 LEU A N 1
ATOM 1212 C CA . LEU A 1 166 ? 2.509 5.976 -14.571 1.00 97.31 166 LEU A CA 1
ATOM 1213 C C . LEU A 1 166 ? 1.299 6.849 -14.215 1.00 97.31 166 LEU A C 1
ATOM 1215 O O . LEU A 1 166 ? 1.384 7.656 -13.288 1.00 97.31 166 LEU A O 1
ATOM 1219 N N . ASP A 1 167 ? 0.167 6.621 -14.877 1.00 96.12 167 ASP A N 1
ATOM 1220 C CA . ASP A 1 167 ? -1.096 7.308 -14.613 1.00 96.12 167 ASP A CA 1
ATOM 1221 C C . ASP A 1 167 ? -1.595 7.021 -13.191 1.00 96.12 167 ASP A C 1
ATOM 1223 O O . ASP A 1 167 ? -2.001 7.934 -12.467 1.00 96.12 167 ASP A O 1
ATOM 1227 N N . ALA A 1 168 ? -1.498 5.766 -12.737 1.00 95.00 168 ALA A N 1
ATOM 1228 C CA . ALA A 1 168 ? -1.870 5.393 -11.376 1.00 95.00 168 ALA A CA 1
ATOM 1229 C C . ALA A 1 168 ? -0.976 6.045 -10.309 1.00 95.00 168 ALA A C 1
ATOM 1231 O O . ALA A 1 168 ? -1.451 6.375 -9.217 1.00 95.00 168 ALA A O 1
ATOM 1232 N N . LEU A 1 169 ? 0.315 6.244 -10.601 1.00 95.50 169 LEU A N 1
ATOM 1233 C CA . LEU A 1 169 ? 1.218 6.955 -9.698 1.00 95.50 169 LEU A CA 1
ATOM 1234 C C . LEU A 1 169 ? 0.820 8.424 -9.533 1.00 95.50 169 LEU A C 1
ATOM 1236 O O . LEU A 1 169 ? 0.886 8.911 -8.405 1.00 95.50 169 LEU A O 1
ATOM 1240 N N . GLY A 1 170 ? 0.305 9.067 -10.586 1.00 95.00 170 GLY A N 1
ATOM 1241 C CA . GLY A 1 170 ? -0.158 10.461 -10.569 1.00 95.00 170 GLY A CA 1
ATOM 1242 C C . GLY A 1 170 ? -1.234 10.781 -9.521 1.00 95.00 170 GLY A C 1
ATOM 1243 O O . GLY A 1 170 ? -1.455 11.944 -9.197 1.00 95.00 170 GLY A O 1
ATOM 1244 N N . PHE A 1 171 ? -1.870 9.766 -8.923 1.00 93.12 171 PHE A N 1
ATOM 1245 C CA . PHE A 1 171 ? -2.741 9.938 -7.756 1.00 93.12 171 PHE A CA 1
ATOM 1246 C C . PHE A 1 171 ? -1.995 10.465 -6.513 1.00 93.12 171 PHE A C 1
ATOM 1248 O O . PHE A 1 171 ? -2.595 11.125 -5.666 1.00 93.12 171 PHE A O 1
ATOM 1255 N N . TRP A 1 172 ? -0.704 10.147 -6.371 1.00 93.44 172 TRP A N 1
ATOM 1256 C CA . TRP A 1 172 ? 0.087 10.437 -5.168 1.00 93.44 172 TRP A CA 1
ATOM 1257 C C . TRP A 1 172 ? 0.833 11.767 -5.229 1.00 93.44 172 TRP A C 1
ATOM 1259 O O . TRP A 1 172 ? 1.091 12.361 -4.182 1.00 93.44 172 TRP A O 1
ATOM 1269 N N . ALA A 1 173 ? 1.223 12.200 -6.425 1.00 95.50 173 ALA A N 1
ATOM 1270 C CA . ALA A 1 173 ? 1.920 13.453 -6.667 1.00 95.50 173 ALA A CA 1
ATOM 1271 C C . ALA A 1 173 ? 1.831 13.830 -8.151 1.00 95.50 173 ALA A C 1
ATOM 1273 O O . ALA A 1 173 ? 1.731 12.962 -9.014 1.00 95.50 173 ALA A O 1
ATOM 1274 N N . GLU A 1 174 ? 1.917 15.127 -8.447 1.00 96.06 174 GLU A N 1
ATOM 1275 C CA . GLU A 1 174 ? 1.926 15.629 -9.826 1.00 96.06 174 GLU A CA 1
ATOM 1276 C C . GLU A 1 174 ?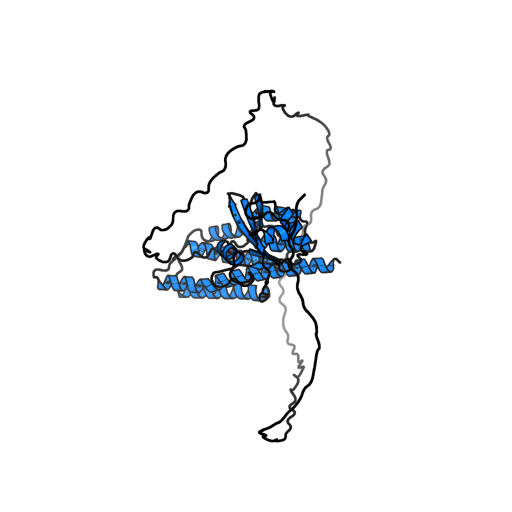 3.189 15.195 -10.579 1.00 96.06 174 GLU A C 1
ATOM 1278 O O . GLU A 1 174 ? 3.139 14.877 -11.767 1.00 96.06 174 GLU A O 1
ATOM 1283 N N . LEU A 1 175 ? 4.327 15.166 -9.880 1.00 97.50 175 LEU A N 1
ATOM 1284 C CA . LEU A 1 175 ? 5.609 14.740 -10.418 1.00 97.50 175 LEU A CA 1
ATOM 1285 C C . LEU A 1 175 ? 6.195 13.599 -9.593 1.00 97.50 175 LEU A C 1
ATOM 1287 O O . LEU A 1 175 ? 6.245 13.634 -8.361 1.00 97.50 175 LEU A O 1
ATOM 1291 N N . HIS A 1 176 ? 6.722 12.610 -10.306 1.00 98.38 176 HIS A N 1
ATOM 1292 C CA . HIS A 1 176 ? 7.478 11.516 -9.727 1.00 98.38 176 HIS A CA 1
ATOM 1293 C C . HIS A 1 176 ? 8.911 11.524 -10.236 1.00 98.38 176 HIS A C 1
ATOM 1295 O O . HIS A 1 176 ? 9.164 11.646 -11.435 1.00 98.38 176 HIS A O 1
ATOM 1301 N N . GLU A 1 177 ? 9.841 11.335 -9.311 1.00 98.38 177 GLU A N 1
ATOM 1302 C CA . GLU A 1 177 ? 11.271 11.272 -9.587 1.00 98.38 177 GLU A CA 1
ATOM 1303 C C . GLU A 1 177 ? 11.865 9.982 -9.025 1.00 98.38 177 GLU A C 1
ATOM 1305 O O . GLU A 1 177 ? 11.358 9.433 -8.047 1.00 98.38 177 GLU A O 1
ATOM 1310 N N . VAL A 1 178 ? 12.958 9.510 -9.612 1.00 98.75 178 VAL A N 1
ATOM 1311 C CA . VAL A 1 178 ? 13.664 8.290 -9.215 1.00 98.75 178 VAL A CA 1
ATOM 1312 C C . VAL A 1 178 ? 15.150 8.589 -9.083 1.00 98.75 178 VAL A C 1
ATOM 1314 O O . VAL A 1 178 ? 15.728 9.236 -9.959 1.00 98.75 178 VAL A O 1
ATOM 1317 N N . VAL A 1 179 ? 15.747 8.092 -8.000 1.00 98.62 179 VAL A N 1
ATOM 1318 C CA . VAL A 1 179 ? 17.199 8.062 -7.761 1.00 98.62 179 VAL A CA 1
ATOM 1319 C C . VAL A 1 179 ? 17.587 6.761 -7.067 1.00 98.62 179 VAL A C 1
ATOM 1321 O O . VAL A 1 179 ? 16.775 6.188 -6.338 1.00 98.62 179 VAL A O 1
ATOM 1324 N N . ALA A 1 180 ? 18.821 6.314 -7.246 1.00 98.56 180 ALA A N 1
ATOM 1325 C CA . ALA A 1 180 ? 19.431 5.301 -6.395 1.00 98.56 180 ALA A CA 1
ATOM 1326 C C . ALA A 1 180 ? 19.999 5.930 -5.108 1.00 98.56 180 ALA A C 1
ATOM 1328 O O . ALA A 1 180 ? 20.355 7.109 -5.089 1.00 98.56 180 ALA A O 1
ATOM 1329 N N . ASP A 1 181 ? 20.058 5.154 -4.025 1.00 97.88 181 ASP A N 1
ATOM 1330 C CA . ASP A 1 181 ? 20.645 5.572 -2.742 1.00 97.88 181 ASP A CA 1
ATOM 1331 C C . ASP A 1 181 ? 22.177 5.680 -2.813 1.00 97.88 181 ASP A C 1
ATOM 1333 O O . ASP A 1 181 ? 22.772 6.539 -2.166 1.00 97.88 181 ASP A O 1
ATOM 1337 N N . ASP A 1 182 ? 22.810 4.835 -3.629 1.00 97.25 182 ASP A N 1
ATOM 1338 C CA . ASP A 1 182 ? 24.259 4.743 -3.788 1.00 97.25 182 ASP A CA 1
ATOM 1339 C C . ASP A 1 182 ? 24.675 4.501 -5.252 1.00 97.25 182 ASP A C 1
ATOM 1341 O O . ASP A 1 182 ? 23.887 4.027 -6.075 1.00 97.25 182 ASP A O 1
ATOM 1345 N N . ASP A 1 183 ? 25.938 4.800 -5.567 1.00 97.50 183 ASP A N 1
ATOM 1346 C CA . ASP A 1 183 ? 26.502 4.692 -6.921 1.00 97.50 183 ASP A CA 1
ATOM 1347 C C . ASP A 1 183 ? 26.546 3.248 -7.457 1.00 97.50 183 ASP A C 1
ATOM 1349 O O . ASP A 1 183 ? 26.514 3.026 -8.672 1.00 97.50 183 ASP A O 1
ATOM 1353 N N . GLY A 1 184 ? 26.620 2.250 -6.569 1.00 96.56 184 GLY A N 1
ATOM 1354 C CA . GLY A 1 184 ? 26.594 0.836 -6.937 1.00 96.56 184 GLY A CA 1
ATOM 1355 C C . GLY A 1 184 ? 25.217 0.433 -7.452 1.00 96.56 184 GLY A C 1
ATOM 1356 O O . GLY A 1 184 ? 25.105 -0.086 -8.566 1.00 96.56 184 GLY A O 1
ATOM 1357 N N . THR A 1 185 ? 24.170 0.759 -6.690 1.00 96.94 185 THR A N 1
ATOM 1358 C CA . THR A 1 185 ? 22.768 0.588 -7.107 1.00 96.94 185 THR A CA 1
ATOM 1359 C C . THR A 1 185 ? 22.463 1.383 -8.380 1.00 96.94 185 THR A C 1
ATOM 1361 O O . THR A 1 185 ? 21.825 0.859 -9.297 1.00 96.94 185 THR A O 1
ATOM 1364 N N . ALA A 1 186 ? 22.959 2.623 -8.471 1.00 97.81 186 ALA A N 1
ATOM 1365 C CA . ALA A 1 186 ? 22.819 3.482 -9.649 1.00 97.81 186 ALA A CA 1
ATOM 1366 C C . ALA A 1 186 ? 23.377 2.805 -10.909 1.00 97.81 186 ALA A C 1
ATOM 1368 O O . ALA A 1 186 ? 22.678 2.658 -11.911 1.00 97.81 186 ALA A O 1
ATOM 1369 N N . THR A 1 187 ? 24.614 2.307 -10.821 1.00 97.56 187 THR A N 1
ATOM 1370 C CA . THR A 1 187 ? 25.302 1.625 -11.925 1.00 97.56 187 THR A CA 1
ATOM 1371 C C . THR A 1 187 ? 24.604 0.321 -12.307 1.00 97.56 187 THR A C 1
ATOM 1373 O O . THR A 1 187 ? 24.434 0.041 -13.492 1.00 97.56 187 THR A O 1
ATOM 1376 N N . ALA A 1 188 ? 24.188 -0.480 -11.322 1.00 96.50 188 ALA A N 1
ATOM 1377 C CA . ALA A 1 188 ? 23.557 -1.777 -11.560 1.00 96.50 188 ALA A CA 1
ATOM 1378 C C . ALA A 1 188 ? 22.206 -1.656 -12.284 1.00 96.50 188 ALA A C 1
ATOM 1380 O O . ALA A 1 188 ? 21.868 -2.504 -13.111 1.00 96.50 188 ALA A O 1
ATOM 1381 N N . LEU A 1 189 ? 21.442 -0.601 -11.987 1.00 96.88 189 LEU A N 1
ATOM 1382 C CA . LEU A 1 189 ? 20.111 -0.377 -12.556 1.00 96.88 189 LEU A CA 1
ATOM 1383 C C . LEU A 1 189 ? 20.103 0.609 -13.727 1.00 96.88 189 LEU A C 1
ATOM 1385 O O . LEU A 1 189 ? 19.069 0.740 -14.393 1.00 96.88 189 LEU A O 1
ATOM 1389 N N . ASP A 1 190 ? 21.236 1.268 -13.989 1.00 97.44 190 ASP A N 1
ATOM 1390 C CA . ASP A 1 190 ? 21.358 2.372 -14.945 1.00 97.44 190 ASP A CA 1
ATOM 1391 C C . ASP A 1 190 ? 20.308 3.462 -14.631 1.00 97.44 190 ASP A C 1
ATOM 1393 O O . ASP A 1 190 ? 19.449 3.831 -15.433 1.00 97.44 190 ASP A O 1
ATOM 1397 N N . LEU A 1 191 ? 20.357 3.906 -13.370 1.00 98.06 191 LEU A N 1
ATOM 1398 C CA . LEU A 1 191 ? 19.555 4.968 -12.759 1.00 98.06 191 LEU A CA 1
ATOM 1399 C C . LEU A 1 191 ? 20.489 6.053 -12.199 1.00 98.06 191 LEU A C 1
ATOM 1401 O O . LEU A 1 191 ? 21.644 5.751 -11.910 1.00 98.06 191 LEU A O 1
ATOM 1405 N N . PRO A 1 192 ? 20.016 7.298 -12.002 1.00 98.25 192 PRO A N 1
ATOM 1406 C CA . PRO A 1 192 ? 20.859 8.353 -11.452 1.00 98.25 192 PRO A CA 1
ATOM 1407 C C . PRO A 1 192 ? 21.231 8.080 -9.992 1.00 98.25 192 PRO A C 1
ATOM 1409 O O . PRO A 1 192 ? 20.385 7.651 -9.197 1.00 98.25 192 PRO A O 1
ATOM 1412 N N . GLY A 1 193 ? 22.482 8.376 -9.644 1.00 97.50 193 GLY A N 1
ATOM 1413 C CA . GLY A 1 193 ? 22.979 8.331 -8.266 1.00 97.50 193 GLY A CA 1
ATOM 1414 C C . GLY A 1 193 ? 22.382 9.422 -7.358 1.00 97.50 193 GLY A C 1
ATOM 1415 O O . GLY A 1 193 ? 21.629 10.286 -7.822 1.00 97.50 193 GLY A O 1
ATOM 1416 N N . PRO A 1 194 ? 22.727 9.430 -6.057 1.00 94.62 194 PRO A N 1
ATOM 1417 C CA . PRO A 1 194 ? 22.132 10.339 -5.071 1.00 94.62 194 PRO A CA 1
ATOM 1418 C C . PRO A 1 194 ? 22.405 11.828 -5.351 1.00 94.62 194 PRO A C 1
ATOM 1420 O O . PRO A 1 194 ? 21.568 12.675 -5.029 1.00 94.62 194 PRO A O 1
ATOM 1423 N N . ASP A 1 195 ? 23.546 12.139 -5.974 1.00 95.38 195 ASP A N 1
ATOM 1424 C CA . ASP A 1 195 ? 23.980 13.503 -6.312 1.00 95.38 195 ASP A CA 1
ATOM 1425 C C . ASP A 1 195 ? 23.699 13.889 -7.779 1.00 95.38 195 ASP A C 1
ATOM 1427 O O . ASP A 1 195 ? 24.038 14.991 -8.225 1.00 95.38 195 ASP A O 1
ATOM 1431 N N . GLU A 1 196 ? 23.075 12.997 -8.549 1.00 97.31 196 GLU A N 1
ATOM 1432 C CA . GLU A 1 196 ? 22.757 13.217 -9.957 1.00 97.31 196 GLU A CA 1
ATOM 1433 C C . GLU A 1 196 ? 21.338 13.767 -10.150 1.00 97.31 196 GLU A C 1
ATOM 1435 O O . GLU A 1 196 ? 20.509 13.814 -9.238 1.00 97.31 196 GLU A O 1
ATOM 1440 N N . ARG A 1 197 ? 21.038 14.231 -11.370 1.00 97.56 197 ARG A N 1
ATOM 1441 C CA . ARG A 1 197 ? 19.693 14.714 -11.694 1.00 97.56 197 ARG A CA 1
ATOM 1442 C C . ARG A 1 197 ? 18.712 13.528 -11.678 1.00 97.56 197 ARG A C 1
ATOM 1444 O O . ARG A 1 197 ? 18.907 12.604 -12.465 1.00 97.56 197 ARG A O 1
ATOM 1451 N N . PRO A 1 198 ? 17.633 13.584 -10.875 1.00 97.94 198 PRO A N 1
ATOM 1452 C CA . PRO A 1 198 ? 16.617 12.541 -10.862 1.00 97.94 198 PRO A CA 1
ATOM 1453 C C . PRO A 1 198 ? 15.949 12.360 -12.222 1.00 97.94 198 PRO A C 1
ATOM 1455 O O . PRO A 1 198 ? 15.836 13.304 -13.013 1.00 97.94 198 PRO A O 1
ATOM 1458 N N . VAL A 1 199 ? 15.456 11.150 -12.460 1.00 98.44 199 VAL A N 1
ATOM 1459 C CA . VAL A 1 199 ? 14.751 10.774 -13.692 1.00 98.44 199 VAL A CA 1
ATOM 1460 C C . VAL A 1 199 ? 13.295 10.422 -13.411 1.00 98.44 199 VAL A C 1
ATOM 1462 O O . VAL A 1 199 ? 12.909 10.220 -12.265 1.00 98.44 199 VAL A O 1
ATOM 1465 N N . GLY A 1 200 ? 12.471 10.340 -14.454 1.00 97.94 200 GLY A N 1
ATOM 1466 C CA . GLY A 1 200 ? 11.076 9.931 -14.308 1.00 97.94 200 GLY A CA 1
ATOM 1467 C C . GLY A 1 200 ? 10.905 8.426 -14.031 1.00 97.94 200 GLY A C 1
ATOM 1468 O O . GLY A 1 200 ? 11.778 7.623 -14.376 1.00 97.94 200 GLY A O 1
ATOM 1469 N N . PRO A 1 201 ? 9.747 8.011 -13.485 1.00 97.75 201 PRO A N 1
ATOM 1470 C CA . PRO A 1 201 ? 9.418 6.612 -13.180 1.00 97.75 201 PRO A CA 1
ATOM 1471 C C . PRO A 1 201 ? 9.470 5.655 -14.381 1.00 97.75 201 PRO A C 1
ATOM 1473 O O . PRO A 1 201 ? 9.661 4.458 -14.191 1.00 97.75 201 PRO A O 1
ATOM 1476 N N . ALA A 1 202 ? 9.374 6.150 -15.618 1.00 98.25 202 ALA A N 1
ATOM 1477 C CA . ALA A 1 202 ? 9.525 5.317 -16.812 1.00 98.25 202 ALA A CA 1
ATOM 1478 C C . ALA A 1 202 ? 10.895 4.607 -16.881 1.00 98.25 202 ALA A C 1
ATOM 1480 O O . ALA A 1 202 ? 10.960 3.447 -17.290 1.00 98.25 202 ALA A O 1
ATOM 1481 N N . LEU A 1 203 ? 11.982 5.259 -16.434 1.00 98.25 203 LEU A N 1
ATOM 1482 C CA . LEU A 1 203 ? 13.306 4.623 -16.382 1.00 98.25 203 LEU A CA 1
ATOM 1483 C C . LEU A 1 203 ? 13.409 3.580 -15.268 1.00 98.25 203 LEU A C 1
ATOM 1485 O O . LEU A 1 203 ? 14.062 2.560 -15.467 1.00 98.25 203 LEU A O 1
ATOM 1489 N N . LEU A 1 204 ? 12.708 3.774 -14.143 1.00 98.06 204 LEU A N 1
ATOM 1490 C CA . LEU A 1 204 ? 12.577 2.731 -13.123 1.00 98.06 204 LEU A CA 1
ATOM 1491 C C . LEU A 1 204 ? 11.915 1.490 -13.716 1.00 98.06 204 LEU A C 1
ATOM 1493 O O . LEU A 1 204 ? 12.469 0.404 -13.602 1.00 98.06 204 LEU A O 1
ATOM 1497 N N . LEU A 1 205 ? 10.775 1.640 -14.396 1.00 98.12 205 LEU A N 1
ATOM 1498 C CA . LEU A 1 205 ? 10.105 0.509 -15.042 1.00 98.12 205 LEU A CA 1
ATOM 1499 C C . LEU A 1 205 ? 11.047 -0.192 -16.036 1.00 98.12 205 LEU A C 1
ATOM 1501 O O . LEU A 1 205 ? 11.224 -1.408 -15.967 1.00 98.12 205 LEU A O 1
ATOM 1505 N N . ALA A 1 206 ? 11.735 0.561 -16.900 1.00 98.00 206 ALA A N 1
ATOM 1506 C CA . ALA A 1 206 ? 12.725 -0.007 -17.816 1.00 98.00 206 ALA A CA 1
ATOM 1507 C C . ALA A 1 206 ? 13.831 -0.795 -17.082 1.00 98.00 206 ALA A C 1
ATOM 1509 O O . ALA A 1 206 ? 14.161 -1.909 -17.495 1.00 98.00 206 ALA A O 1
ATOM 1510 N N . ALA A 1 207 ? 14.361 -0.265 -15.974 1.00 97.69 207 ALA A N 1
ATOM 1511 C CA . ALA A 1 207 ? 15.349 -0.944 -15.138 1.00 97.69 207 ALA A CA 1
ATOM 1512 C C . ALA A 1 207 ? 14.804 -2.248 -14.533 1.00 97.69 207 ALA A C 1
ATOM 1514 O O . ALA A 1 207 ? 15.457 -3.284 -14.643 1.00 97.69 207 ALA A O 1
ATOM 1515 N N . LEU A 1 208 ? 13.583 -2.237 -13.987 1.00 96.94 208 LEU A N 1
ATOM 1516 C CA . LEU A 1 208 ? 12.947 -3.430 -13.413 1.00 96.94 208 LEU A CA 1
ATOM 1517 C C . LEU A 1 208 ? 12.750 -4.538 -14.455 1.00 96.94 208 LEU A C 1
ATOM 1519 O O . LEU A 1 208 ? 13.013 -5.706 -14.173 1.00 96.94 208 LEU A O 1
ATOM 1523 N N . ARG A 1 209 ? 12.345 -4.182 -15.680 1.00 95.69 209 ARG A N 1
ATOM 1524 C CA . ARG A 1 209 ? 12.198 -5.158 -16.769 1.00 95.69 209 ARG A CA 1
ATOM 1525 C C . ARG A 1 209 ? 13.540 -5.730 -17.225 1.00 95.69 209 ARG A C 1
ATOM 1527 O O . ARG A 1 209 ? 13.617 -6.930 -17.458 1.00 95.69 209 ARG A O 1
ATOM 1534 N N . ARG A 1 210 ? 14.593 -4.908 -17.326 1.00 96.50 210 ARG A N 1
ATOM 1535 C CA . ARG A 1 210 ? 15.961 -5.389 -17.619 1.00 96.50 210 ARG A CA 1
ATOM 1536 C C . ARG A 1 210 ? 16.492 -6.309 -16.518 1.00 96.50 210 ARG A C 1
ATOM 1538 O O . ARG A 1 210 ? 17.184 -7.273 -16.822 1.00 96.50 210 ARG A O 1
ATOM 1545 N N . GLY A 1 211 ? 16.145 -6.019 -15.266 1.00 94.56 211 GLY A N 1
ATOM 1546 C CA . GLY A 1 211 ? 16.475 -6.832 -14.096 1.00 94.56 211 GLY A CA 1
ATOM 1547 C C . GLY A 1 211 ? 15.631 -8.100 -13.943 1.00 94.56 211 GLY A C 1
ATOM 1548 O O . GLY A 1 211 ? 15.753 -8.766 -12.922 1.00 94.56 211 GLY A O 1
ATOM 1549 N N . ASN A 1 212 ? 14.779 -8.440 -14.920 1.00 93.81 212 ASN A N 1
ATOM 1550 C CA . ASN A 1 212 ? 13.881 -9.598 -14.884 1.00 93.81 212 ASN A CA 1
ATOM 1551 C C . ASN A 1 212 ? 12.975 -9.638 -13.639 1.00 93.81 212 ASN A C 1
ATOM 1553 O O . ASN A 1 212 ? 12.689 -10.717 -13.118 1.00 93.81 212 ASN A O 1
ATOM 1557 N N . ALA A 1 213 ? 12.512 -8.474 -13.166 1.00 94.56 213 ALA A N 1
ATOM 1558 C CA . ALA A 1 213 ? 11.486 -8.417 -12.132 1.00 94.56 213 ALA A CA 1
ATOM 1559 C C . ALA A 1 213 ? 10.268 -9.237 -12.569 1.00 94.56 213 ALA A C 1
ATOM 1561 O O . ALA A 1 213 ? 9.758 -9.052 -13.677 1.00 94.56 213 ALA A O 1
ATOM 1562 N N . SER A 1 214 ? 9.786 -10.109 -11.691 1.00 91.69 214 SER A N 1
ATOM 1563 C CA . SER A 1 214 ? 8.548 -10.857 -11.912 1.00 91.69 214 SER A CA 1
ATOM 1564 C C . SER A 1 214 ? 7.526 -10.527 -10.839 1.00 91.69 214 SER A C 1
ATOM 1566 O O . SER A 1 214 ? 6.365 -10.304 -11.163 1.00 91.69 214 SER A O 1
ATOM 1568 N N . THR A 1 215 ? 7.940 -10.399 -9.579 1.00 89.75 215 THR A N 1
ATOM 1569 C CA . THR A 1 215 ? 7.034 -10.057 -8.488 1.00 89.75 215 THR A CA 1
ATOM 1570 C C . THR A 1 215 ? 7.460 -8.780 -7.778 1.00 89.75 215 THR A C 1
ATOM 1572 O O . THR A 1 215 ? 8.617 -8.361 -7.777 1.00 89.75 215 THR A O 1
ATOM 1575 N N . ALA A 1 216 ? 6.484 -8.118 -7.171 1.00 93.50 216 ALA A N 1
ATOM 1576 C CA . ALA A 1 216 ? 6.728 -7.027 -6.252 1.00 93.50 216 ALA A CA 1
ATOM 1577 C C . ALA A 1 216 ? 5.943 -7.297 -4.975 1.00 93.50 216 ALA A C 1
ATOM 1579 O O . ALA A 1 216 ? 4.834 -7.827 -5.003 1.00 93.50 216 ALA A O 1
ATOM 1580 N N . ARG A 1 217 ? 6.509 -6.907 -3.840 1.00 94.19 217 ARG A N 1
ATOM 1581 C CA . ARG A 1 217 ? 5.871 -7.056 -2.534 1.00 94.19 217 ARG A CA 1
ATOM 1582 C C . ARG A 1 217 ? 5.818 -5.717 -1.824 1.00 94.19 217 ARG A C 1
ATOM 1584 O O . ARG A 1 217 ? 6.766 -4.935 -1.859 1.00 94.19 217 ARG A O 1
ATOM 1591 N N . MET A 1 218 ? 4.713 -5.465 -1.139 1.00 95.31 218 MET A N 1
ATOM 1592 C CA . MET A 1 218 ? 4.609 -4.334 -0.226 1.00 95.31 218 MET A CA 1
ATOM 1593 C C . MET A 1 218 ? 5.122 -4.744 1.153 1.00 95.31 218 MET A C 1
ATOM 1595 O O . MET A 1 218 ? 4.887 -5.861 1.612 1.00 95.31 218 MET A O 1
ATOM 1599 N N . VAL A 1 219 ? 5.775 -3.814 1.841 1.00 94.75 219 VAL A N 1
ATOM 1600 C CA . VAL A 1 219 ? 6.110 -3.941 3.261 1.00 94.75 219 VAL A CA 1
ATOM 1601 C C . VAL A 1 219 ? 5.679 -2.685 4.010 1.00 94.75 219 VAL A C 1
ATOM 1603 O O . VAL A 1 219 ? 5.775 -1.572 3.498 1.00 94.75 219 VAL A O 1
ATOM 1606 N N . LEU A 1 220 ? 5.188 -2.877 5.233 1.00 94.88 220 LEU A N 1
ATOM 1607 C CA . LEU A 1 220 ? 4.723 -1.821 6.134 1.00 94.88 220 LEU A CA 1
ATOM 1608 C C . LEU A 1 220 ? 5.545 -1.913 7.428 1.00 94.88 220 LEU A C 1
ATOM 1610 O O . LEU A 1 220 ? 5.126 -2.607 8.353 1.00 94.88 220 LEU A O 1
ATOM 1614 N N . PRO A 1 221 ? 6.765 -1.363 7.499 1.00 93.88 221 PRO A N 1
ATOM 1615 C CA . PRO A 1 221 ? 7.598 -1.502 8.688 1.00 93.88 221 PRO A CA 1
ATOM 1616 C C . PRO A 1 221 ? 7.064 -0.675 9.862 1.00 93.88 221 PRO A C 1
ATOM 1618 O O . PRO A 1 221 ? 6.543 0.426 9.685 1.00 93.88 221 PRO A O 1
ATOM 1621 N N . ILE A 1 222 ? 7.256 -1.195 11.072 1.00 92.62 222 ILE A N 1
ATOM 1622 C CA . ILE A 1 222 ? 6.996 -0.491 12.334 1.00 92.62 222 ILE A CA 1
ATOM 1623 C C . ILE A 1 222 ? 8.203 -0.649 13.266 1.00 92.62 222 ILE A C 1
ATOM 1625 O O . ILE A 1 222 ? 8.996 -1.579 13.091 1.00 92.62 222 ILE A O 1
ATOM 1629 N N . PRO A 1 223 ? 8.376 0.220 14.277 1.00 89.81 223 PRO A N 1
ATOM 1630 C CA . PRO A 1 223 ? 9.414 0.018 15.281 1.00 89.81 223 PRO A CA 1
ATOM 1631 C C . PRO A 1 223 ? 9.331 -1.389 15.895 1.00 89.81 223 PRO A C 1
ATOM 1633 O O . PRO A 1 223 ? 8.300 -1.774 16.438 1.00 89.81 223 PRO A O 1
ATOM 1636 N N . GLY A 1 224 ? 10.419 -2.156 15.786 1.00 89.12 224 GLY A N 1
ATOM 1637 C CA . GLY A 1 224 ? 10.499 -3.546 16.254 1.00 89.12 224 GLY A CA 1
ATOM 1638 C C . GLY A 1 224 ? 10.146 -4.617 15.213 1.00 89.12 224 GLY A C 1
ATOM 1639 O O . GLY A 1 224 ? 10.529 -5.766 15.408 1.00 89.12 224 GLY A O 1
ATOM 1640 N N . ASP A 1 225 ? 9.508 -4.267 14.090 1.00 89.31 225 ASP A N 1
ATOM 1641 C CA . ASP A 1 225 ? 9.209 -5.201 12.995 1.00 89.31 225 ASP A CA 1
ATOM 1642 C C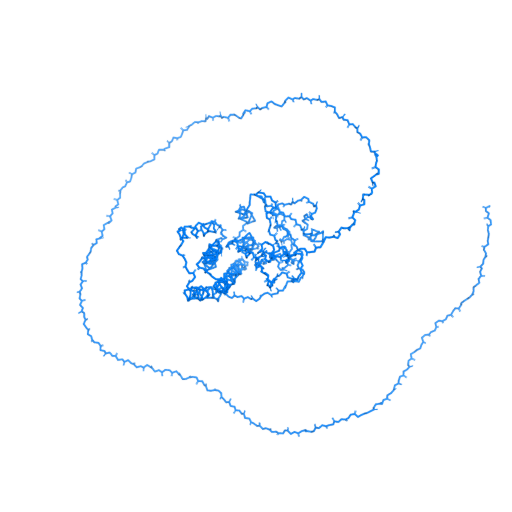 . ASP A 1 225 ? 9.521 -4.585 11.619 1.00 89.31 225 ASP A C 1
ATOM 1644 O O . ASP A 1 225 ? 8.733 -3.834 11.038 1.00 89.31 225 ASP A O 1
ATOM 1648 N N . VAL A 1 226 ? 10.692 -4.951 11.090 1.00 90.88 226 VAL A N 1
ATOM 1649 C CA . VAL A 1 226 ? 11.199 -4.575 9.755 1.00 90.88 226 VAL A CA 1
ATOM 1650 C C . VAL A 1 226 ? 11.367 -5.793 8.840 1.00 90.88 226 VAL A C 1
ATOM 1652 O O . VAL A 1 226 ? 12.190 -5.794 7.920 1.00 90.88 226 VAL A O 1
ATOM 1655 N N . ARG A 1 227 ? 10.630 -6.879 9.109 1.00 89.06 227 ARG A N 1
ATOM 1656 C CA . ARG A 1 227 ? 10.719 -8.102 8.300 1.00 89.06 227 ARG A CA 1
ATOM 1657 C C . ARG A 1 227 ? 10.430 -7.795 6.827 1.00 89.06 227 ARG A C 1
ATOM 1659 O O . ARG A 1 227 ? 9.491 -7.075 6.500 1.00 89.06 227 ARG A O 1
ATOM 1666 N N . GLY A 1 228 ? 11.248 -8.362 5.941 1.00 88.31 228 GLY A N 1
ATOM 1667 C CA . GLY A 1 228 ? 11.183 -8.135 4.493 1.00 88.31 228 GLY A CA 1
ATOM 1668 C C . GLY A 1 228 ? 12.093 -7.027 3.951 1.00 88.31 228 GLY A C 1
ATOM 1669 O O . GLY A 1 228 ? 12.153 -6.878 2.738 1.00 88.31 228 GLY A O 1
ATOM 1670 N N . LEU A 1 229 ? 12.822 -6.300 4.808 1.00 91.25 229 LEU A N 1
ATOM 1671 C CA . LEU A 1 229 ? 13.724 -5.202 4.413 1.00 91.25 229 LEU A CA 1
ATOM 1672 C C . LEU A 1 229 ? 15.225 -5.529 4.559 1.00 91.25 229 LEU A C 1
ATOM 1674 O O . LEU A 1 229 ? 16.057 -4.629 4.573 1.00 91.25 229 LEU A O 1
ATOM 1678 N N . GLY A 1 230 ? 15.587 -6.807 4.714 1.00 86.56 230 GLY A N 1
ATOM 1679 C CA . GLY A 1 230 ? 16.996 -7.231 4.782 1.00 86.56 230 GLY A CA 1
ATOM 1680 C C . GLY A 1 230 ? 17.719 -6.904 6.094 1.00 86.56 230 GLY A C 1
ATOM 1681 O O . GLY A 1 230 ? 18.940 -6.981 6.158 1.00 86.56 230 GLY A O 1
ATOM 1682 N N . GLY A 1 231 ? 16.989 -6.563 7.162 1.00 84.69 231 GLY A N 1
ATOM 1683 C CA . GLY A 1 231 ? 17.565 -6.281 8.481 1.00 84.69 231 GLY A CA 1
ATOM 1684 C C . GLY A 1 231 ? 17.832 -4.795 8.717 1.00 84.69 231 GLY A C 1
ATOM 1685 O O . GLY A 1 231 ? 17.063 -3.947 8.281 1.00 84.69 231 GLY A O 1
ATOM 1686 N N . GLN A 1 232 ? 18.872 -4.459 9.482 1.00 84.06 232 GLN A N 1
ATOM 1687 C CA . GLN A 1 232 ? 19.215 -3.064 9.782 1.00 84.06 232 GLN A CA 1
ATOM 1688 C C . GLN A 1 232 ? 20.051 -2.468 8.643 1.00 84.06 232 GLN A C 1
ATOM 1690 O O . GLN A 1 232 ? 21.095 -3.012 8.301 1.00 84.06 232 GLN A O 1
ATOM 1695 N N . GLY A 1 233 ? 19.614 -1.339 8.082 1.00 90.25 233 GLY A N 1
ATOM 1696 C CA . GLY A 1 233 ? 20.298 -0.672 6.971 1.00 90.25 233 GLY A CA 1
ATOM 1697 C C . GLY A 1 233 ? 19.574 0.595 6.497 1.00 90.25 233 GLY A C 1
ATOM 1698 O O . GLY A 1 233 ? 18.528 0.944 7.065 1.00 90.25 233 GLY A O 1
ATOM 1699 N N . PRO A 1 234 ? 20.110 1.290 5.472 1.00 94.12 234 PRO A N 1
ATOM 1700 C CA . PRO A 1 234 ? 19.508 2.498 4.903 1.00 94.12 234 PRO A CA 1
ATOM 1701 C C . PRO A 1 234 ? 18.055 2.279 4.479 1.00 94.12 234 PRO A C 1
ATOM 1703 O O . PRO A 1 234 ? 17.178 3.005 4.951 1.00 94.12 234 PRO A O 1
ATOM 1706 N N . LEU A 1 235 ? 17.781 1.206 3.729 1.00 95.75 235 LEU A N 1
ATOM 1707 C CA . LEU A 1 235 ? 16.430 0.832 3.307 1.00 95.75 235 LEU A CA 1
ATOM 1708 C C . LEU A 1 235 ? 15.458 0.760 4.495 1.00 95.75 235 LEU A C 1
ATOM 1710 O O . LEU A 1 235 ? 14.441 1.450 4.502 1.00 95.75 235 LEU A O 1
ATOM 1714 N N . SER A 1 236 ? 15.780 -0.016 5.536 1.00 94.69 236 SER A N 1
ATOM 1715 C CA . SER A 1 236 ? 14.921 -0.152 6.720 1.00 94.69 236 SER A CA 1
ATOM 1716 C C . SER A 1 236 ? 14.700 1.160 7.455 1.00 94.69 236 SER A C 1
ATOM 1718 O O . SER A 1 236 ? 13.587 1.435 7.898 1.00 94.69 236 SER A O 1
ATOM 1720 N N . ARG A 1 237 ? 15.731 2.003 7.565 1.00 94.94 237 ARG A N 1
ATOM 1721 C CA . ARG A 1 237 ? 15.621 3.317 8.210 1.00 94.94 237 ARG A CA 1
ATOM 1722 C C . ARG A 1 237 ? 14.701 4.252 7.426 1.00 94.94 237 ARG A C 1
ATOM 1724 O O . ARG A 1 237 ? 13.846 4.904 8.027 1.00 94.94 237 ARG A O 1
ATOM 1731 N N . PHE A 1 238 ? 14.873 4.325 6.109 1.00 96.31 238 PHE A N 1
ATOM 1732 C CA . PHE A 1 238 ? 14.032 5.155 5.250 1.00 96.31 238 PHE A CA 1
ATOM 1733 C C . PHE A 1 238 ? 12.595 4.635 5.226 1.00 96.31 238 PHE A C 1
ATOM 1735 O O . PHE A 1 238 ? 11.668 5.406 5.475 1.00 96.31 238 PHE A O 1
ATOM 1742 N N . ALA A 1 239 ? 12.409 3.328 5.045 1.00 95.75 239 ALA A N 1
ATOM 1743 C CA . ALA A 1 239 ? 11.097 2.696 5.051 1.00 95.75 239 ALA A CA 1
ATOM 1744 C C . ALA A 1 239 ? 10.376 2.874 6.398 1.00 95.75 239 ALA A C 1
ATOM 1746 O O . ALA A 1 239 ? 9.183 3.151 6.399 1.00 95.75 239 ALA A O 1
ATOM 1747 N N . LEU A 1 240 ? 11.075 2.803 7.540 1.00 95.12 240 LEU A N 1
ATOM 1748 C CA . LEU A 1 240 ? 10.508 3.118 8.863 1.00 95.12 240 LEU A CA 1
ATOM 1749 C C . LEU A 1 240 ? 10.083 4.585 8.989 1.00 95.12 240 LEU A C 1
ATOM 1751 O O . LEU A 1 240 ? 9.087 4.876 9.645 1.00 95.12 240 LEU A O 1
ATOM 1755 N N . SER A 1 241 ? 10.833 5.510 8.384 1.00 94.38 241 SER A N 1
ATOM 1756 C CA . SER A 1 241 ? 10.497 6.938 8.435 1.00 94.38 241 SER A CA 1
ATOM 1757 C C . SER A 1 241 ? 9.250 7.284 7.613 1.00 94.38 241 SER A C 1
ATOM 1759 O O . SER A 1 241 ? 8.508 8.190 7.983 1.00 94.38 241 SER A O 1
ATOM 1761 N N . VAL A 1 242 ? 9.011 6.542 6.527 1.00 94.94 242 VAL A N 1
ATOM 1762 C CA . VAL A 1 242 ? 7.858 6.708 5.626 1.00 94.94 242 VAL A CA 1
ATOM 1763 C C . VAL A 1 242 ? 6.667 5.842 6.058 1.00 94.94 242 VAL A C 1
ATOM 1765 O O . VAL A 1 242 ? 5.515 6.224 5.875 1.00 94.94 242 VAL A O 1
ATOM 1768 N N . GLY A 1 243 ? 6.930 4.682 6.660 1.00 94.31 243 GLY A N 1
ATOM 1769 C CA . GLY A 1 243 ? 5.938 3.691 7.087 1.00 94.31 243 GLY A CA 1
ATOM 1770 C C . GLY A 1 243 ? 5.591 2.639 6.028 1.00 94.31 243 GLY A C 1
ATOM 1771 O O . GLY A 1 243 ? 4.771 1.760 6.289 1.00 94.31 243 GLY A O 1
ATOM 1772 N N . HIS A 1 244 ? 6.196 2.699 4.839 1.00 95.94 244 HIS A N 1
ATOM 1773 C CA . HIS A 1 244 ? 6.004 1.710 3.781 1.00 95.94 244 HIS A CA 1
ATOM 1774 C C . HIS A 1 244 ? 7.166 1.678 2.784 1.00 95.94 244 HIS A C 1
ATOM 1776 O O . HIS A 1 244 ? 7.892 2.658 2.618 1.00 95.94 244 HIS A O 1
ATOM 1782 N N . ALA A 1 245 ? 7.315 0.543 2.104 1.00 96.88 245 ALA A N 1
ATOM 1783 C CA . ALA A 1 245 ? 8.200 0.380 0.957 1.00 96.88 245 ALA A CA 1
ATOM 1784 C C . ALA A 1 245 ? 7.643 -0.677 -0.009 1.00 96.88 245 ALA A C 1
ATOM 1786 O O . ALA A 1 245 ? 6.785 -1.489 0.356 1.00 96.88 245 ALA A O 1
ATOM 1787 N N . ALA A 1 246 ? 8.131 -0.654 -1.245 1.00 97.06 246 ALA A N 1
ATOM 1788 C CA . ALA A 1 246 ? 7.990 -1.759 -2.187 1.00 97.06 246 ALA A CA 1
ATOM 1789 C C . ALA A 1 246 ? 9.322 -2.512 -2.267 1.00 97.06 246 ALA A C 1
ATOM 1791 O O . ALA A 1 246 ? 10.379 -1.904 -2.148 1.00 97.06 246 ALA A O 1
ATOM 1792 N N . VAL A 1 247 ? 9.287 -3.824 -2.446 1.00 96.12 247 VAL A N 1
ATOM 1793 C CA . VAL A 1 247 ? 10.479 -4.663 -2.605 1.00 96.12 247 VAL A CA 1
ATOM 1794 C C . VAL A 1 247 ? 10.296 -5.516 -3.853 1.00 96.12 247 VAL A C 1
ATOM 1796 O O . VAL A 1 247 ? 9.203 -6.034 -4.078 1.00 96.12 247 VAL A O 1
ATOM 1799 N N . LEU A 1 248 ? 11.354 -5.656 -4.648 1.00 95.00 248 LEU A N 1
ATOM 1800 C CA . LEU A 1 248 ? 11.401 -6.517 -5.829 1.00 95.00 248 LEU A CA 1
ATOM 1801 C C . LEU A 1 248 ? 12.483 -7.577 -5.608 1.00 95.00 248 LEU A C 1
ATOM 1803 O O . LEU A 1 248 ? 13.666 -7.287 -5.807 1.00 95.00 248 LEU A O 1
ATOM 1807 N N . PRO A 1 249 ? 12.097 -8.770 -5.116 1.00 91.88 249 PRO A N 1
ATOM 1808 C CA . PRO A 1 249 ? 13.039 -9.793 -4.688 1.00 91.88 249 PRO A CA 1
ATOM 1809 C C . PRO A 1 249 ? 14.020 -10.243 -5.767 1.00 91.88 249 PRO A C 1
ATOM 1811 O O . PRO A 1 249 ? 15.195 -10.437 -5.471 1.00 91.88 249 PRO A O 1
ATOM 1814 N N . GLU A 1 250 ? 13.546 -10.404 -7.001 1.00 91.88 250 GLU A N 1
ATOM 1815 C CA . GLU A 1 250 ? 14.328 -10.960 -8.111 1.00 91.88 250 GLU A CA 1
ATOM 1816 C C . GLU A 1 250 ? 15.398 -9.982 -8.601 1.00 91.88 250 GLU A C 1
ATOM 1818 O O . GLU A 1 250 ? 16.476 -10.398 -9.015 1.00 91.88 250 GLU A O 1
ATOM 1823 N N . VAL A 1 251 ? 15.109 -8.682 -8.497 1.00 94.56 251 VAL A N 1
ATOM 1824 C CA . VAL A 1 251 ? 16.059 -7.602 -8.796 1.00 94.56 251 VAL A CA 1
ATOM 1825 C C . VAL A 1 251 ? 16.971 -7.321 -7.595 1.00 94.56 251 VAL A C 1
ATOM 1827 O O . VAL A 1 251 ? 18.038 -6.742 -7.758 1.00 94.56 251 VAL A O 1
ATOM 1830 N N . GLY A 1 252 ? 16.565 -7.731 -6.389 1.00 94.50 252 GLY A N 1
ATOM 1831 C CA . GLY A 1 252 ? 17.300 -7.469 -5.156 1.00 94.50 252 GLY A CA 1
ATOM 1832 C C . GLY A 1 252 ? 17.253 -6.000 -4.748 1.00 94.50 252 GLY A C 1
ATOM 1833 O O . GLY A 1 252 ? 18.270 -5.456 -4.346 1.00 94.50 252 GLY A O 1
ATOM 1834 N N . VAL A 1 253 ? 16.097 -5.331 -4.874 1.00 96.06 253 VAL A N 1
ATOM 1835 C CA . VAL A 1 253 ? 15.976 -3.894 -4.547 1.00 96.06 253 VAL A CA 1
ATOM 1836 C C . VAL A 1 253 ? 14.762 -3.568 -3.683 1.00 96.06 253 VAL A C 1
ATOM 1838 O O . VAL A 1 253 ? 13.712 -4.216 -3.758 1.00 96.06 253 VAL A O 1
ATOM 1841 N N . GLY A 1 254 ? 14.896 -2.516 -2.877 1.00 97.12 254 GLY A N 1
ATOM 1842 C CA . GLY A 1 254 ? 13.810 -1.867 -2.147 1.00 97.12 254 GLY A CA 1
ATOM 1843 C C . GLY A 1 254 ? 13.565 -0.444 -2.649 1.00 97.12 254 GLY A C 1
ATOM 1844 O O . GLY A 1 254 ? 14.496 0.280 -2.975 1.00 97.12 254 GLY A O 1
ATOM 1845 N N . LEU A 1 255 ? 12.305 -0.025 -2.689 1.00 98.19 255 LEU A N 1
ATOM 1846 C CA . LEU A 1 255 ? 11.862 1.283 -3.160 1.00 98.19 255 LEU A CA 1
ATOM 1847 C C . LEU A 1 255 ? 11.105 1.997 -2.046 1.00 98.19 255 LEU A C 1
ATOM 1849 O O . LEU A 1 255 ? 10.055 1.523 -1.593 1.00 98.19 255 LEU A O 1
ATOM 1853 N N . VAL A 1 256 ? 11.607 3.160 -1.636 1.00 98.25 256 VAL A N 1
ATOM 1854 C CA . VAL A 1 256 ? 10.950 3.996 -0.627 1.00 98.25 256 VAL A CA 1
ATOM 1855 C C . VAL A 1 256 ? 10.479 5.301 -1.271 1.00 98.25 256 VAL A C 1
ATOM 1857 O O . VAL A 1 256 ? 11.310 6.068 -1.759 1.00 98.25 256 VAL A O 1
ATOM 1860 N N . PRO A 1 257 ? 9.165 5.580 -1.276 1.00 97.69 257 PRO A N 1
ATOM 1861 C CA . PRO A 1 257 ? 8.634 6.856 -1.736 1.00 97.69 257 PRO A CA 1
ATOM 1862 C C . PRO A 1 257 ? 8.734 7.927 -0.644 1.00 97.69 257 PRO A C 1
ATOM 1864 O O . PRO A 1 257 ? 8.404 7.678 0.513 1.00 97.69 257 PRO A O 1
ATOM 1867 N N . LYS A 1 258 ? 9.122 9.150 -1.000 1.00 96.31 258 LYS A N 1
ATOM 1868 C CA . LYS A 1 258 ? 9.160 10.295 -0.085 1.00 96.31 258 LYS A CA 1
ATOM 1869 C C . LYS A 1 258 ? 8.784 11.578 -0.817 1.00 96.31 258 LYS A C 1
ATOM 1871 O O . LYS A 1 258 ? 9.348 11.873 -1.866 1.00 96.31 258 LYS A O 1
ATOM 1876 N N . LEU A 1 259 ? 7.883 12.374 -0.242 1.00 96.06 259 LEU A N 1
ATOM 1877 C CA . LEU A 1 259 ? 7.643 13.739 -0.716 1.00 96.06 259 LEU A CA 1
ATOM 1878 C C . LEU A 1 259 ? 8.888 14.594 -0.452 1.00 96.06 259 LEU A C 1
ATOM 1880 O O . LEU A 1 259 ? 9.333 14.716 0.694 1.00 96.06 259 LEU A O 1
ATOM 1884 N N . VAL A 1 260 ? 9.471 15.141 -1.517 1.00 95.69 260 VAL A N 1
ATOM 1885 C CA . VAL A 1 260 ? 10.694 15.967 -1.459 1.00 95.69 260 VAL A CA 1
ATOM 1886 C C . VAL A 1 260 ? 10.416 17.446 -1.708 1.00 95.69 260 VAL A C 1
ATOM 1888 O O . VAL A 1 260 ? 11.197 18.292 -1.277 1.00 95.69 260 VAL A O 1
ATOM 1891 N N . ALA A 1 261 ? 9.291 17.750 -2.351 1.00 95.19 261 ALA A N 1
ATOM 1892 C CA . ALA A 1 261 ? 8.729 19.082 -2.519 1.00 95.19 261 ALA A CA 1
ATOM 1893 C C . ALA A 1 261 ? 7.199 18.970 -2.625 1.00 95.19 261 ALA A C 1
ATOM 1895 O O . ALA A 1 261 ? 6.657 17.862 -2.670 1.00 95.19 261 ALA A O 1
ATOM 1896 N N . ASP A 1 262 ? 6.511 20.111 -2.654 1.00 94.38 262 ASP A N 1
ATOM 1897 C CA . ASP A 1 262 ? 5.071 20.141 -2.910 1.00 94.38 262 ASP A CA 1
ATOM 1898 C C . ASP A 1 262 ? 4.771 19.542 -4.290 1.00 94.38 262 ASP A C 1
ATOM 1900 O O . ASP A 1 262 ? 5.429 19.888 -5.270 1.00 94.38 262 ASP A O 1
ATOM 1904 N N . GLY A 1 263 ? 3.855 18.575 -4.342 1.00 94.31 263 GLY A N 1
ATOM 1905 C CA . GLY A 1 263 ? 3.535 17.840 -5.567 1.00 94.31 263 GLY A CA 1
ATOM 1906 C C . GLY A 1 263 ? 4.656 16.958 -6.148 1.00 94.31 263 GLY A C 1
ATOM 1907 O O . GLY A 1 263 ? 4.472 16.453 -7.253 1.00 94.31 263 GLY A O 1
ATOM 1908 N N . VAL A 1 264 ? 5.787 16.733 -5.453 1.00 97.50 264 VAL A N 1
ATOM 1909 C CA . VAL A 1 264 ? 6.907 15.905 -5.960 1.00 97.50 264 VAL A CA 1
ATOM 1910 C C . VAL A 1 264 ? 7.210 14.716 -5.045 1.00 97.50 264 VAL A C 1
ATOM 1912 O O . VAL A 1 264 ? 7.743 14.880 -3.939 1.00 97.50 264 VAL A O 1
ATOM 1915 N N . LEU A 1 265 ? 6.947 13.500 -5.535 1.00 98.06 265 LEU A N 1
ATOM 1916 C CA . LEU A 1 265 ? 7.264 12.241 -4.854 1.00 98.06 265 LEU A CA 1
ATOM 1917 C C . LEU A 1 265 ? 8.524 11.599 -5.449 1.00 98.06 265 LEU A C 1
ATOM 1919 O O . LEU A 1 265 ? 8.544 11.172 -6.604 1.00 98.06 265 LEU A O 1
ATOM 1923 N N . ARG A 1 266 ? 9.571 11.458 -4.637 1.00 98.38 266 ARG A N 1
ATOM 1924 C CA . ARG A 1 266 ? 10.795 10.750 -5.013 1.00 98.38 266 ARG A CA 1
ATOM 1925 C C . ARG A 1 266 ? 10.747 9.295 -4.581 1.00 98.38 266 ARG A C 1
ATOM 1927 O O . ARG A 1 266 ? 10.511 9.005 -3.412 1.00 98.38 266 ARG A O 1
ATOM 1934 N N . TRP A 1 267 ? 11.056 8.400 -5.503 1.00 98.56 267 TRP A N 1
ATOM 1935 C CA . TRP A 1 267 ? 11.364 7.003 -5.250 1.00 98.56 267 TRP A CA 1
ATOM 1936 C C . TRP A 1 267 ? 12.876 6.845 -5.108 1.00 98.56 267 TRP A C 1
ATOM 1938 O O . TRP A 1 267 ? 13.612 7.028 -6.076 1.00 98.56 267 TRP A O 1
ATOM 1948 N N . THR A 1 268 ? 13.339 6.514 -3.905 1.00 98.62 268 THR A N 1
ATOM 1949 C CA . THR A 1 268 ? 14.739 6.133 -3.687 1.00 98.62 268 THR A CA 1
ATOM 1950 C C . THR A 1 268 ? 14.866 4.617 -3.780 1.00 98.62 268 THR A C 1
ATOM 1952 O O . THR A 1 268 ? 14.134 3.898 -3.090 1.00 98.62 268 THR A O 1
ATOM 1955 N N . VAL A 1 269 ? 15.766 4.151 -4.647 1.00 98.56 269 VAL A N 1
ATOM 1956 C CA . VAL A 1 269 ? 16.074 2.734 -4.861 1.00 98.56 269 VAL A CA 1
ATOM 1957 C C . VAL A 1 269 ? 17.271 2.331 -4.012 1.00 98.56 269 VAL A C 1
ATOM 1959 O O . VAL A 1 269 ? 18.330 2.940 -4.112 1.00 98.56 269 VAL A O 1
ATOM 1962 N N . PHE A 1 270 ? 17.101 1.303 -3.194 1.00 97.81 270 PHE A N 1
ATOM 1963 C CA . PHE A 1 270 ? 18.126 0.757 -2.314 1.00 97.81 270 PHE A CA 1
ATOM 1964 C C . PHE A 1 270 ? 18.472 -0.663 -2.748 1.00 97.81 270 PHE A C 1
ATOM 1966 O O . PHE A 1 270 ? 17.560 -1.442 -3.047 1.00 97.81 270 PHE A O 1
ATOM 1973 N N . ASP A 1 271 ? 19.754 -1.017 -2.697 1.00 95.56 271 ASP A N 1
ATOM 1974 C CA . ASP A 1 271 ? 20.188 -2.410 -2.789 1.00 95.56 271 ASP A CA 1
ATOM 1975 C C . ASP A 1 271 ? 19.600 -3.247 -1.637 1.00 95.56 271 ASP A C 1
ATOM 1977 O O . ASP A 1 271 ? 19.502 -2.813 -0.481 1.00 95.56 271 ASP A O 1
ATOM 1981 N N . LEU A 1 272 ? 19.181 -4.462 -1.968 1.00 93.38 272 LEU A N 1
ATOM 1982 C CA . LEU A 1 272 ? 18.630 -5.460 -1.062 1.00 93.38 272 LEU A CA 1
ATOM 1983 C C . LEU A 1 272 ? 19.119 -6.853 -1.496 1.00 93.38 272 LEU A C 1
ATOM 1985 O O . LEU A 1 272 ? 18.346 -7.670 -2.004 1.00 93.38 272 LEU A O 1
ATOM 1989 N N . PRO A 1 273 ? 20.396 -7.178 -1.241 1.00 76.81 273 PRO A N 1
ATOM 1990 C CA . PRO A 1 273 ? 20.999 -8.411 -1.736 1.00 76.81 273 PRO A CA 1
ATOM 1991 C C . PRO A 1 273 ? 20.490 -9.649 -0.985 1.00 76.81 273 PRO A C 1
ATOM 1993 O O . PRO A 1 273 ? 20.606 -10.773 -1.464 1.00 76.81 273 PRO A O 1
ATOM 1996 N N . THR A 1 274 ? 19.934 -9.474 0.220 1.00 78.44 274 THR A N 1
ATOM 1997 C CA . THR A 1 274 ? 19.341 -10.558 1.013 1.00 78.44 274 THR A CA 1
ATOM 1998 C C . THR A 1 274 ? 17.858 -10.305 1.222 1.00 78.44 274 THR A C 1
ATOM 2000 O O . THR A 1 274 ? 17.444 -9.566 2.119 1.00 78.44 274 THR A O 1
ATOM 2003 N N . VAL A 1 275 ? 17.042 -10.975 0.416 1.00 75.31 275 VAL A N 1
ATOM 2004 C CA . VAL A 1 275 ? 15.589 -10.919 0.542 1.00 75.31 275 VAL A CA 1
ATOM 2005 C C . VAL A 1 275 ? 15.134 -12.070 1.425 1.00 75.31 275 VAL A C 1
ATOM 2007 O O . VAL A 1 275 ? 15.086 -13.226 1.012 1.00 75.31 275 VAL A O 1
ATOM 2010 N N . THR A 1 276 ? 14.799 -11.767 2.676 1.00 75.94 276 THR A N 1
ATOM 2011 C CA . THR A 1 276 ? 14.225 -12.771 3.575 1.00 75.94 276 THR A CA 1
ATOM 2012 C C . THR A 1 276 ? 12.780 -13.054 3.169 1.00 75.94 276 THR A C 1
ATOM 2014 O O . THR A 1 276 ? 11.951 -12.133 3.111 1.00 75.94 276 THR A O 1
ATOM 2017 N N . ALA A 1 277 ? 12.480 -14.334 2.927 1.00 72.62 277 ALA A N 1
ATOM 2018 C CA . ALA A 1 277 ? 11.112 -14.806 2.770 1.00 72.62 277 ALA A CA 1
ATOM 2019 C C . ALA A 1 277 ? 10.301 -14.397 4.004 1.00 72.62 277 ALA A C 1
ATOM 2021 O O . ALA A 1 277 ? 10.732 -14.588 5.142 1.00 72.62 277 ALA A O 1
ATOM 2022 N N . VAL A 1 278 ? 9.148 -13.778 3.775 1.00 79.12 278 VAL A N 1
ATOM 2023 C CA . VAL A 1 278 ? 8.209 -13.465 4.851 1.00 79.12 278 VAL A CA 1
ATOM 2024 C C . VAL A 1 278 ? 7.105 -14.498 4.824 1.00 79.12 278 VAL A C 1
ATOM 2026 O O . VAL A 1 278 ? 6.720 -14.975 3.762 1.00 79.12 278 VAL A O 1
ATOM 2029 N N . GLU A 1 279 ? 6.652 -14.862 6.017 1.00 84.19 279 GLU A N 1
ATOM 2030 C CA . GLU A 1 279 ? 5.530 -15.764 6.212 1.00 84.19 279 GLU A CA 1
ATOM 2031 C C . GLU A 1 279 ? 4.318 -15.278 5.413 1.00 84.19 279 GLU A C 1
ATOM 2033 O O . GLU A 1 279 ? 3.872 -14.137 5.563 1.00 84.19 279 GLU A O 1
ATOM 2038 N N . HIS A 1 280 ? 3.821 -16.144 4.534 1.00 88.94 280 HIS A N 1
ATOM 2039 C CA . HIS A 1 280 ? 2.612 -15.876 3.776 1.00 88.94 280 HIS A CA 1
ATOM 2040 C C . HIS A 1 280 ? 1.404 -16.027 4.700 1.00 88.94 280 HIS A C 1
ATOM 2042 O O . HIS A 1 280 ? 1.209 -17.079 5.307 1.00 88.94 280 HIS A O 1
ATOM 2048 N N . VAL A 1 281 ? 0.586 -14.979 4.776 1.00 93.31 281 VAL A N 1
ATOM 2049 C CA . VAL A 1 281 ? -0.670 -14.985 5.528 1.00 93.31 281 VAL A CA 1
ATOM 2050 C C . VAL A 1 281 ? -1.820 -15.037 4.525 1.00 93.31 281 VAL A C 1
ATOM 2052 O O . VAL A 1 281 ? -2.007 -14.068 3.781 1.00 93.31 281 VAL A O 1
ATOM 2055 N N . PRO A 1 282 ? -2.628 -16.111 4.508 1.00 95.88 282 PRO A N 1
ATOM 2056 C CA . PRO A 1 282 ? -3.776 -16.197 3.622 1.00 95.88 282 PRO A CA 1
ATOM 2057 C C . PRO A 1 282 ? -4.745 -15.034 3.851 1.00 95.88 282 PRO A C 1
ATOM 2059 O O . PRO A 1 282 ? -5.090 -14.700 4.988 1.00 95.88 282 PRO A O 1
ATOM 2062 N N . ILE A 1 283 ? -5.276 -14.462 2.767 1.00 97.25 283 ILE A N 1
ATOM 2063 C CA . ILE A 1 283 ? -6.208 -13.325 2.845 1.00 97.25 283 ILE A CA 1
ATOM 2064 C C . ILE A 1 283 ? -7.412 -13.594 3.764 1.00 97.25 283 ILE A C 1
ATOM 2066 O O . ILE A 1 283 ? -7.868 -12.694 4.464 1.00 97.25 283 ILE A O 1
ATOM 2070 N N . GLY A 1 284 ? -7.916 -14.833 3.799 1.00 97.62 284 GLY A N 1
ATOM 2071 C CA . GLY A 1 284 ? -9.041 -15.200 4.660 1.00 97.62 284 GLY A CA 1
ATOM 2072 C C . GLY A 1 284 ? -8.708 -15.205 6.147 1.00 97.62 284 GLY A C 1
ATOM 2073 O O . GLY A 1 284 ? -9.539 -14.790 6.953 1.00 97.62 284 GLY A O 1
ATOM 2074 N N . GLU A 1 285 ? -7.490 -15.609 6.503 1.00 97.81 285 GLU A N 1
ATOM 2075 C CA . GLU A 1 285 ? -7.001 -15.529 7.878 1.00 97.81 285 GLU A CA 1
ATOM 2076 C C . GLU A 1 285 ? -6.843 -14.067 8.301 1.00 97.81 285 GLU A C 1
ATOM 2078 O O . GLU A 1 285 ? -7.334 -13.670 9.358 1.00 97.81 285 GLU A O 1
ATOM 2083 N N . ALA A 1 286 ? -6.244 -13.236 7.444 1.00 97.69 286 ALA A N 1
ATOM 2084 C CA . ALA A 1 286 ? -6.062 -11.816 7.724 1.00 97.69 286 ALA A CA 1
ATOM 2085 C C . ALA A 1 286 ? -7.404 -11.065 7.856 1.00 97.69 286 ALA A C 1
ATOM 2087 O O . ALA A 1 286 ? -7.575 -10.238 8.755 1.00 97.69 286 ALA A O 1
ATOM 2088 N N . GLU A 1 287 ? -8.383 -11.382 7.003 1.00 97.44 287 GLU A N 1
ATOM 2089 C CA . GLU A 1 287 ? -9.746 -10.837 7.053 1.00 97.44 287 GLU A CA 1
ATOM 2090 C C . GLU A 1 287 ? -10.478 -11.231 8.347 1.00 97.44 287 GLU A C 1
ATOM 2092 O O . GLU A 1 287 ? -11.123 -10.388 8.987 1.00 97.44 287 GLU A O 1
ATOM 2097 N N . HIS A 1 288 ? -10.357 -12.497 8.756 1.00 98.00 288 HIS A N 1
ATOM 2098 C CA . HIS A 1 288 ? -10.897 -12.972 10.027 1.00 98.00 288 HIS A CA 1
ATOM 2099 C C . HIS A 1 288 ? -10.214 -12.279 11.213 1.00 98.00 288 HIS A C 1
ATOM 2101 O O . HIS A 1 288 ? -10.900 -11.756 12.095 1.00 98.00 288 HIS A O 1
ATOM 2107 N N . GLY A 1 289 ? -8.880 -12.203 11.202 1.00 98.00 289 GLY A N 1
ATOM 2108 C CA . GLY A 1 289 ? -8.077 -11.543 12.230 1.00 98.00 289 GLY A CA 1
ATOM 2109 C C . GLY A 1 289 ? -8.427 -10.065 12.403 1.00 98.00 289 GLY A C 1
ATOM 2110 O O . GLY A 1 289 ? -8.564 -9.602 13.535 1.00 98.00 289 GLY A O 1
ATOM 2111 N N . LEU A 1 290 ? -8.669 -9.337 11.307 1.00 97.69 290 LEU A N 1
ATOM 2112 C CA . LEU A 1 290 ? -9.161 -7.955 11.349 1.00 97.69 290 LEU A CA 1
ATOM 2113 C C . LEU A 1 290 ? -10.529 -7.854 12.036 1.00 97.69 290 LEU A C 1
ATOM 2115 O O . LEU A 1 290 ? -10.734 -6.990 12.890 1.00 97.69 290 LEU A O 1
ATOM 2119 N N . GLY A 1 291 ? -11.462 -8.748 11.698 1.00 97.44 291 GLY A N 1
ATOM 2120 C CA . GLY A 1 291 ? -12.786 -8.781 12.322 1.00 97.44 291 GLY A CA 1
ATOM 2121 C C . GLY A 1 291 ? -12.755 -9.129 13.813 1.00 97.44 291 GLY A C 1
ATOM 2122 O O . GLY A 1 291 ? -13.510 -8.547 14.594 1.00 97.44 291 GLY A O 1
ATOM 2123 N N . SER A 1 292 ? -11.889 -10.056 14.221 1.00 97.75 292 SER A N 1
ATOM 2124 C CA . SER A 1 292 ? -11.726 -10.438 15.628 1.00 97.75 292 SER A CA 1
ATOM 2125 C C . SER A 1 292 ? -11.061 -9.329 16.444 1.00 97.75 292 SER A C 1
ATOM 2127 O O . SER A 1 292 ? -11.647 -8.902 17.437 1.00 97.75 292 SER A O 1
ATOM 2129 N N . ALA A 1 293 ? -9.961 -8.742 15.961 1.00 97.75 293 ALA A N 1
ATOM 2130 C CA . ALA A 1 293 ? -9.299 -7.622 16.635 1.00 97.75 293 ALA A CA 1
ATOM 2131 C C . ALA A 1 293 ? -10.217 -6.395 16.791 1.00 97.75 293 ALA A C 1
ATOM 2133 O O . ALA A 1 293 ? -10.168 -5.708 17.808 1.00 97.75 293 ALA A O 1
ATOM 2134 N N . MET A 1 294 ? -11.088 -6.124 15.809 1.00 96.31 294 MET A N 1
ATOM 2135 C CA . MET A 1 294 ? -12.063 -5.029 15.896 1.00 96.31 294 MET A CA 1
ATOM 2136 C C . MET A 1 294 ? -13.083 -5.260 17.019 1.00 96.31 294 MET A C 1
ATOM 2138 O O . MET A 1 294 ? -13.389 -4.332 17.768 1.00 96.31 294 MET A O 1
ATOM 2142 N N . ARG A 1 295 ? -13.600 -6.490 17.151 1.00 96.38 295 ARG A N 1
ATOM 2143 C CA . ARG A 1 295 ? -14.536 -6.856 18.227 1.00 96.38 295 ARG A CA 1
ATOM 2144 C C . ARG A 1 295 ? -13.862 -6.789 19.594 1.00 96.38 295 ARG A C 1
ATOM 2146 O O . ARG A 1 295 ? -14.416 -6.176 20.498 1.00 96.38 295 ARG A O 1
ATOM 2153 N N . GLU A 1 296 ? -12.662 -7.349 19.721 1.00 96.56 296 GLU A N 1
ATOM 2154 C CA . GLU A 1 296 ? -11.878 -7.330 20.963 1.00 96.56 296 GLU A CA 1
ATOM 2155 C C . GLU A 1 296 ? -11.550 -5.903 21.415 1.00 96.56 296 GLU A C 1
ATOM 2157 O O . GLU A 1 296 ? -11.769 -5.562 22.578 1.00 96.56 296 GLU A O 1
ATOM 2162 N N . ALA A 1 297 ? -11.101 -5.040 20.496 1.00 94.38 297 ALA A N 1
ATOM 2163 C CA . ALA A 1 297 ? -10.837 -3.636 20.795 1.00 94.38 297 ALA A CA 1
ATOM 2164 C C . ALA A 1 297 ? -12.112 -2.902 21.238 1.00 94.38 297 ALA A C 1
ATOM 2166 O O . ALA A 1 297 ? -12.083 -2.171 22.226 1.00 94.38 297 ALA A O 1
ATOM 2167 N N . ALA A 1 298 ? -13.245 -3.117 20.558 1.00 92.50 298 ALA A N 1
ATOM 2168 C CA . ALA A 1 298 ? -14.519 -2.514 20.945 1.00 92.50 298 ALA A CA 1
ATOM 2169 C C . ALA A 1 298 ? -14.961 -2.960 22.349 1.00 92.50 298 ALA A C 1
ATOM 2171 O O . ALA A 1 298 ? -15.316 -2.112 23.168 1.00 92.50 298 ALA A O 1
ATOM 2172 N N . THR A 1 299 ? -14.883 -4.260 22.657 1.00 94.94 299 THR A N 1
ATOM 2173 C CA . THR A 1 299 ? -15.181 -4.789 23.996 1.00 94.94 299 THR A CA 1
ATOM 2174 C C . THR A 1 299 ? -14.269 -4.168 25.052 1.00 94.94 299 THR A C 1
ATOM 2176 O O . THR A 1 299 ? -14.772 -3.651 26.045 1.00 94.94 299 THR A O 1
ATOM 2179 N N . ALA A 1 300 ? -12.954 -4.140 24.822 1.00 93.06 300 ALA A N 1
ATOM 2180 C CA . ALA A 1 300 ? -11.997 -3.568 25.766 1.00 93.06 300 ALA A CA 1
ATOM 2181 C C . ALA A 1 300 ? -12.248 -2.072 26.026 1.00 93.06 300 ALA A C 1
ATOM 2183 O O . ALA A 1 300 ? -12.219 -1.634 27.174 1.00 93.06 300 ALA A O 1
ATOM 2184 N N . LEU A 1 301 ? -12.543 -1.288 24.984 1.00 90.50 301 LEU A N 1
ATOM 2185 C CA . LEU A 1 301 ? -12.833 0.144 25.119 1.00 90.50 301 LEU A CA 1
ATOM 2186 C C . LEU A 1 301 ? -14.147 0.420 25.859 1.00 90.50 301 LEU A C 1
ATOM 2188 O O . LEU A 1 301 ? -14.211 1.389 26.613 1.00 90.50 301 LEU A O 1
ATOM 2192 N N . VAL A 1 302 ? -15.169 -0.423 25.670 1.00 91.25 302 VAL A N 1
ATOM 2193 C CA . VAL A 1 302 ? -16.428 -0.350 26.431 1.00 91.25 302 VAL A CA 1
ATOM 2194 C C . VAL A 1 302 ? -16.184 -0.692 27.899 1.00 91.25 302 VAL A C 1
ATOM 2196 O O . VAL A 1 302 ? -16.640 0.037 28.772 1.00 91.25 302 VAL A O 1
ATOM 2199 N N . THR A 1 303 ? -15.428 -1.755 28.189 1.00 92.00 303 THR A N 1
ATOM 2200 C CA . THR A 1 303 ? -15.094 -2.145 29.569 1.00 92.00 303 THR A CA 1
ATOM 2201 C C . THR A 1 303 ? -14.274 -1.080 30.298 1.00 92.00 303 THR A C 1
ATOM 2203 O O . THR A 1 303 ? -14.443 -0.902 31.500 1.00 92.00 303 THR A O 1
ATOM 2206 N N . LEU A 1 304 ? -13.395 -0.369 29.588 1.00 89.75 304 LEU A N 1
ATOM 2207 C CA . LEU A 1 304 ? -12.586 0.715 30.150 1.00 89.75 304 LEU A CA 1
ATOM 2208 C C . L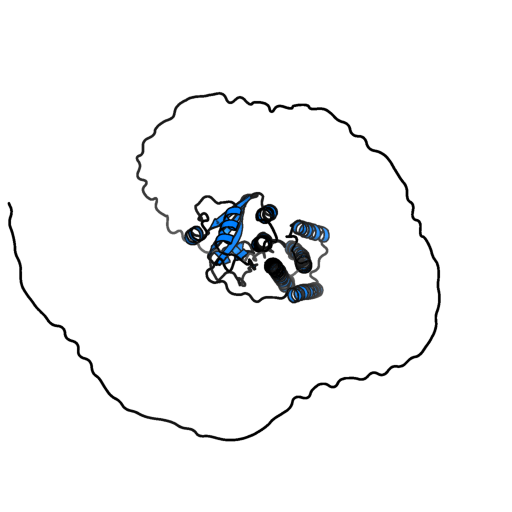EU A 1 304 ? -13.368 2.022 30.378 1.00 89.75 304 LEU A C 1
ATOM 2210 O O . LEU A 1 304 ? -12.820 2.923 31.005 1.00 89.75 304 LEU A O 1
ATOM 2214 N N . ASP A 1 305 ? -14.593 2.141 29.853 1.00 84.62 305 ASP A N 1
ATOM 2215 C CA . ASP A 1 305 ? -15.432 3.350 29.911 1.00 84.62 305 ASP A CA 1
ATOM 2216 C C . ASP A 1 305 ? -14.700 4.640 29.475 1.00 84.62 305 ASP A C 1
ATOM 2218 O O . ASP A 1 305 ? -14.817 5.712 30.060 1.00 84.62 305 ASP A O 1
ATOM 2222 N N . VAL A 1 306 ? -13.888 4.537 28.416 1.00 81.69 306 VAL A N 1
ATOM 2223 C CA . VAL A 1 306 ? -13.088 5.658 27.868 1.00 81.69 306 VAL A CA 1
ATOM 2224 C C . VAL A 1 306 ? -13.757 6.348 26.674 1.00 81.69 306 VAL A C 1
ATOM 2226 O O . VAL A 1 306 ? -13.123 7.134 25.955 1.00 81.69 306 VAL A O 1
ATOM 2229 N N . ALA A 1 307 ? -15.026 6.026 26.418 1.00 73.75 307 ALA A N 1
ATOM 2230 C CA . ALA A 1 307 ? -15.795 6.570 25.310 1.00 73.75 307 ALA A CA 1
ATOM 2231 C C . ALA A 1 307 ? -16.310 7.974 25.648 1.00 73.75 307 ALA A C 1
ATOM 2233 O O . ALA A 1 307 ? -16.926 8.206 26.683 1.00 73.75 307 ALA A O 1
ATOM 2234 N N . ARG A 1 308 ? -16.101 8.923 24.734 1.00 77.69 308 ARG A N 1
ATOM 2235 C CA . ARG A 1 308 ? -16.653 10.275 24.827 1.00 77.69 308 ARG A CA 1
ATOM 2236 C C . ARG A 1 308 ? -17.411 10.584 23.550 1.00 77.69 308 ARG A C 1
ATOM 2238 O O . ARG A 1 308 ? -16.931 10.295 22.456 1.00 77.69 308 ARG A O 1
ATOM 2245 N N . HIS A 1 309 ? -18.590 11.188 23.677 1.00 79.06 309 HIS A N 1
ATOM 2246 C CA . HIS A 1 309 ? -19.296 11.682 22.503 1.00 79.06 309 HIS A CA 1
ATOM 2247 C C . HIS A 1 309 ? -18.475 12.791 21.836 1.00 79.06 309 HIS A C 1
ATOM 2249 O O . HIS A 1 309 ? -18.122 13.787 22.472 1.00 79.06 309 HIS A O 1
ATOM 2255 N N . ARG A 1 310 ? -18.198 12.619 20.544 1.00 80.12 310 ARG A N 1
ATOM 2256 C CA . ARG A 1 310 ? -17.554 13.623 19.703 1.00 80.12 310 ARG A CA 1
ATOM 2257 C C . ARG A 1 310 ? -18.442 13.867 18.476 1.00 80.12 310 ARG A C 1
ATOM 2259 O O . ARG A 1 310 ? -18.752 12.910 17.759 1.00 80.12 310 ARG A O 1
ATOM 2266 N N . PRO A 1 311 ? -18.877 15.116 18.235 1.00 84.75 311 PRO A N 1
ATOM 2267 C CA . PRO A 1 311 ? -19.649 15.444 17.044 1.00 84.75 311 PRO A CA 1
ATOM 2268 C C . PRO A 1 311 ? -18.792 15.234 15.788 1.00 84.75 311 PRO A C 1
ATOM 2270 O O . PRO A 1 311 ? -17.568 15.286 15.849 1.00 84.75 311 PRO A O 1
ATOM 2273 N N . ASN A 1 312 ? -19.435 14.997 14.645 1.00 87.19 312 ASN A N 1
ATOM 2274 C CA . ASN A 1 312 ? -18.808 14.891 13.317 1.00 87.19 312 ASN A CA 1
ATOM 2275 C C . ASN A 1 312 ? -17.833 13.722 13.077 1.00 87.19 312 ASN A C 1
ATOM 2277 O O . ASN A 1 312 ? -17.421 13.536 11.937 1.00 87.19 312 ASN A O 1
ATOM 2281 N N . VAL A 1 313 ? -17.554 12.856 14.061 1.00 88.81 313 VAL A N 1
ATOM 2282 C CA . VAL A 1 313 ? -16.662 11.682 13.896 1.00 88.81 313 VAL A CA 1
ATOM 2283 C C . VAL A 1 313 ? -17.007 10.839 12.669 1.00 88.81 313 VAL A C 1
ATOM 2285 O O . VAL A 1 313 ? -16.122 10.411 11.938 1.00 88.81 313 VAL A O 1
ATOM 2288 N N . ARG A 1 314 ? -18.301 10.613 12.411 1.00 88.31 314 ARG A N 1
ATOM 2289 C CA . ARG A 1 314 ? -18.742 9.840 11.240 1.00 88.31 314 ARG A CA 1
ATOM 2290 C C . ARG A 1 314 ? -18.390 10.524 9.918 1.00 88.31 314 ARG A C 1
ATOM 2292 O O . ARG A 1 314 ? -18.034 9.825 8.979 1.00 88.31 314 ARG A O 1
ATOM 2299 N N . ALA A 1 315 ? -18.496 11.851 9.854 1.00 89.94 315 ALA A N 1
ATOM 2300 C CA . ALA A 1 315 ? -18.156 12.620 8.661 1.00 89.94 315 ALA A CA 1
ATOM 2301 C C . ALA A 1 315 ? -16.640 12.615 8.424 1.00 89.94 315 ALA A C 1
ATOM 2303 O O . ALA A 1 315 ? -16.223 12.336 7.310 1.00 89.94 315 ALA A O 1
ATOM 2304 N N . GLU A 1 316 ? -15.833 12.797 9.475 1.00 89.81 316 GLU A N 1
ATOM 2305 C CA . GLU A 1 316 ? -14.365 12.717 9.385 1.00 89.81 316 GLU A CA 1
ATOM 2306 C C . GLU A 1 316 ? -13.891 11.329 8.918 1.00 89.81 316 GLU A C 1
ATOM 2308 O O . GLU A 1 316 ? -13.048 11.217 8.031 1.00 89.81 316 GLU A O 1
ATOM 2313 N N . ILE A 1 317 ? -14.461 10.249 9.473 1.00 89.31 317 ILE A N 1
ATOM 2314 C CA . ILE A 1 317 ? -14.150 8.878 9.034 1.00 89.31 317 ILE A CA 1
ATOM 2315 C C . ILE A 1 317 ? -14.550 8.678 7.569 1.00 89.31 317 ILE A C 1
ATOM 2317 O O . ILE A 1 317 ? -13.803 8.051 6.816 1.00 89.31 317 ILE A O 1
ATOM 2321 N N . ALA A 1 318 ? -15.723 9.175 7.167 1.00 87.44 318 ALA A N 1
ATOM 2322 C CA . ALA A 1 318 ? -16.213 9.044 5.800 1.00 87.44 318 ALA A CA 1
ATOM 2323 C C . ALA A 1 318 ? -15.346 9.825 4.805 1.00 87.44 318 ALA A C 1
ATOM 2325 O O . ALA A 1 318 ? -15.032 9.288 3.748 1.00 87.44 318 ALA A O 1
ATOM 2326 N N . GLU A 1 319 ? -14.923 11.042 5.149 1.00 88.19 319 GLU A N 1
ATOM 2327 C CA . GLU A 1 319 ? -14.021 11.868 4.342 1.00 88.19 319 GLU A CA 1
ATOM 2328 C C . GLU A 1 319 ? -12.676 11.168 4.136 1.00 88.19 319 GLU A C 1
ATOM 2330 O O . GLU A 1 319 ? -12.293 10.904 2.994 1.00 88.19 319 GLU A O 1
ATOM 2335 N N . LEU A 1 320 ? -12.038 10.732 5.228 1.00 85.12 320 LEU A N 1
ATOM 2336 C CA . LEU A 1 320 ? -10.800 9.957 5.161 1.00 85.12 320 LEU A CA 1
ATOM 2337 C C . LEU A 1 320 ? -10.989 8.689 4.323 1.00 85.12 320 LEU A C 1
ATOM 2339 O O . LEU A 1 320 ? -10.179 8.392 3.455 1.00 85.12 320 LEU A O 1
ATOM 2343 N N . SER A 1 321 ? -12.058 7.923 4.533 1.00 81.44 321 SER A N 1
ATOM 2344 C CA . SER A 1 321 ? -12.289 6.682 3.775 1.00 81.44 321 SER A CA 1
ATOM 2345 C C . SER A 1 321 ? -12.544 6.953 2.285 1.00 81.44 321 SER A C 1
ATOM 2347 O O . SER A 1 321 ? -12.061 6.208 1.428 1.00 81.44 321 SER A O 1
ATOM 2349 N N . ALA A 1 322 ? -13.249 8.041 1.962 1.00 81.00 322 ALA A N 1
ATOM 2350 C CA . ALA A 1 322 ? -13.559 8.434 0.594 1.00 81.00 322 ALA A CA 1
ATOM 2351 C C . ALA A 1 322 ? -12.302 8.829 -0.188 1.00 81.00 322 ALA A C 1
ATOM 2353 O O . ALA A 1 322 ? -12.172 8.423 -1.343 1.00 81.00 322 ALA A O 1
ATOM 2354 N N . GLU A 1 323 ? -11.358 9.551 0.424 1.00 77.81 323 GLU A N 1
ATOM 2355 C CA . GLU A 1 323 ? -10.065 9.873 -0.198 1.00 77.81 323 GLU A CA 1
ATOM 2356 C C . GLU A 1 323 ? -9.344 8.618 -0.698 1.00 77.81 323 GLU A C 1
ATOM 2358 O O . GLU A 1 323 ? -8.881 8.577 -1.836 1.00 77.81 323 GLU A O 1
ATOM 2363 N N . HIS A 1 324 ? -9.339 7.553 0.103 1.00 68.25 324 HIS A N 1
ATOM 2364 C CA . HIS A 1 324 ? -8.662 6.305 -0.242 1.00 68.25 324 HIS A CA 1
ATOM 2365 C C . HIS A 1 324 ? -9.388 5.473 -1.308 1.00 68.25 324 HIS A C 1
ATOM 2367 O O . HIS A 1 324 ? -8.749 4.690 -2.012 1.00 68.25 324 HIS A O 1
ATOM 2373 N N . SER A 1 325 ? -10.707 5.642 -1.448 1.00 72.38 325 SER A N 1
ATOM 2374 C CA . SER A 1 325 ? -11.524 4.927 -2.440 1.00 72.38 325 SER A CA 1
ATOM 2375 C C . SER A 1 325 ? -11.355 5.435 -3.879 1.00 72.38 325 SER A C 1
ATOM 2377 O O . SER A 1 325 ? -11.754 4.747 -4.814 1.00 72.38 325 SER A O 1
ATOM 2379 N N . LYS A 1 326 ? -10.749 6.618 -4.063 1.00 78.94 326 LYS A N 1
ATOM 2380 C CA . LYS A 1 326 ? -10.545 7.255 -5.377 1.00 78.94 326 LYS A CA 1
ATOM 2381 C C . LYS A 1 326 ? -9.445 6.597 -6.214 1.00 78.94 326 LYS A C 1
ATOM 2383 O O . LYS A 1 326 ? -9.363 6.857 -7.411 1.00 78.94 326 LYS A O 1
ATOM 2388 N N . LEU A 1 327 ? -8.597 5.776 -5.597 1.00 83.50 327 LEU A N 1
ATOM 2389 C CA . LEU A 1 327 ? -7.505 5.104 -6.288 1.00 83.50 327 LEU A CA 1
ATOM 2390 C C . LEU A 1 327 ? -8.050 4.039 -7.250 1.00 83.50 327 LEU A C 1
ATOM 2392 O O . LEU A 1 327 ? -8.752 3.113 -6.838 1.00 83.50 327 LEU A O 1
ATOM 2396 N N . ALA A 1 328 ? -7.677 4.149 -8.523 1.00 87.75 328 ALA A N 1
ATOM 2397 C CA . ALA A 1 328 ? -7.948 3.118 -9.512 1.00 87.75 328 ALA A CA 1
ATOM 2398 C C . ALA A 1 328 ? -7.017 1.910 -9.316 1.00 87.75 328 ALA A C 1
ATOM 2400 O O . ALA A 1 328 ? -5.824 2.051 -9.030 1.00 87.75 328 ALA A O 1
ATOM 2401 N N . TRP A 1 329 ? -7.566 0.714 -9.519 1.00 92.75 329 TRP A N 1
ATOM 2402 C CA . TRP A 1 329 ? -6.833 -0.551 -9.489 1.00 92.75 329 TRP A CA 1
ATOM 2403 C C . TRP A 1 329 ? -6.901 -1.235 -10.861 1.00 92.75 329 TRP A C 1
ATOM 2405 O O . TRP A 1 329 ? -7.873 -1.009 -11.588 1.00 92.75 329 TRP A O 1
ATOM 2415 N N . PRO A 1 330 ? -5.922 -2.090 -11.219 1.00 93.88 330 PRO A N 1
ATOM 2416 C CA . PRO A 1 330 ? -5.948 -2.815 -12.486 1.00 93.88 330 PRO A CA 1
ATOM 2417 C C . PRO A 1 330 ? -7.219 -3.658 -12.644 1.00 93.88 330 PRO A C 1
ATOM 2419 O O . PRO A 1 330 ? -7.741 -4.195 -11.666 1.00 93.88 330 PRO A O 1
ATOM 2422 N N . ALA A 1 331 ? -7.679 -3.864 -13.881 1.00 87.88 331 ALA A N 1
ATOM 2423 C CA . ALA A 1 331 ? -8.899 -4.633 -14.160 1.00 87.88 331 ALA A CA 1
ATOM 2424 C C . ALA A 1 331 ? -8.861 -6.081 -13.621 1.00 87.88 331 ALA A C 1
ATOM 2426 O O . ALA A 1 331 ? -9.898 -6.634 -13.264 1.00 87.88 331 ALA A O 1
ATOM 2427 N N . GLY A 1 332 ? -7.671 -6.689 -13.529 1.00 88.00 332 GLY A N 1
ATOM 2428 C CA . GLY A 1 332 ? -7.465 -8.042 -12.993 1.00 88.00 332 GLY A CA 1
ATOM 2429 C C . GLY A 1 332 ? -7.496 -8.150 -11.463 1.00 88.00 332 GLY A C 1
ATOM 2430 O O . GLY A 1 332 ? -7.287 -9.242 -10.931 1.00 88.00 332 GLY A O 1
ATOM 2431 N N . MET A 1 333 ? -7.737 -7.045 -10.750 1.00 92.00 333 MET A N 1
ATOM 2432 C CA . MET A 1 333 ? -7.705 -6.993 -9.291 1.00 92.00 333 MET A CA 1
ATOM 2433 C C . MET A 1 333 ? -8.786 -7.898 -8.659 1.00 92.00 333 MET A C 1
ATOM 2435 O O . MET A 1 333 ? -9.977 -7.722 -8.935 1.00 92.00 333 MET A O 1
ATOM 2439 N N . PRO A 1 334 ? -8.425 -8.828 -7.751 1.00 94.56 334 PRO A N 1
ATOM 2440 C CA . PRO A 1 334 ? -9.398 -9.715 -7.123 1.00 94.56 334 PRO A CA 1
ATOM 2441 C C . PRO A 1 334 ? -10.443 -8.937 -6.306 1.00 94.56 334 PRO A C 1
ATOM 2443 O O . PRO A 1 334 ? -10.072 -8.194 -5.389 1.00 94.56 334 PRO A O 1
ATOM 2446 N N . PRO A 1 335 ? -11.757 -9.165 -6.513 1.00 93.75 335 PRO A N 1
ATOM 2447 C CA . PRO A 1 335 ? -12.802 -8.465 -5.760 1.00 93.75 335 PRO A CA 1
ATOM 2448 C C . PRO A 1 335 ? -12.692 -8.656 -4.243 1.00 93.75 335 PRO A C 1
ATOM 2450 O O . PRO A 1 335 ? -13.068 -7.777 -3.471 1.00 93.75 335 PRO A O 1
ATOM 2453 N N . ARG A 1 336 ? -12.177 -9.809 -3.795 1.00 95.88 336 ARG A N 1
ATOM 2454 C CA . ARG A 1 336 ? -11.945 -10.079 -2.371 1.00 95.88 336 ARG A CA 1
ATOM 2455 C C . ARG A 1 336 ? -10.813 -9.222 -1.800 1.00 95.88 336 ARG A C 1
ATOM 2457 O O . ARG A 1 336 ? -11.001 -8.639 -0.738 1.00 95.88 336 ARG A O 1
ATOM 2464 N N . ALA A 1 337 ? -9.686 -9.115 -2.506 1.00 95.31 337 ALA A N 1
ATOM 2465 C CA . ALA A 1 337 ? -8.561 -8.271 -2.105 1.00 95.31 337 ALA A CA 1
ATOM 2466 C C . ALA A 1 337 ? -8.983 -6.802 -1.984 1.00 95.31 337 ALA A C 1
ATOM 2468 O O . ALA A 1 337 ? -8.701 -6.166 -0.970 1.00 95.31 337 ALA A O 1
ATOM 2469 N N . LEU A 1 338 ? -9.762 -6.299 -2.949 1.00 92.75 338 LEU A N 1
ATOM 2470 C CA . LEU A 1 338 ? -10.330 -4.948 -2.895 1.00 92.75 338 LEU A CA 1
ATOM 2471 C C . LEU A 1 338 ? -11.195 -4.718 -1.658 1.00 92.75 338 LEU A C 1
ATOM 2473 O O . LEU A 1 338 ? -10.988 -3.735 -0.951 1.00 92.75 338 LEU A O 1
ATOM 2477 N N . ARG A 1 339 ? -12.124 -5.634 -1.356 1.00 93.56 339 ARG A N 1
ATOM 2478 C CA . ARG A 1 339 ? -12.975 -5.511 -0.161 1.00 93.56 339 ARG A CA 1
ATOM 2479 C C . ARG A 1 339 ? -12.166 -5.516 1.133 1.00 93.56 339 ARG A C 1
ATOM 2481 O O . ARG A 1 339 ? -12.486 -4.761 2.046 1.00 93.56 339 ARG A O 1
ATOM 2488 N N . VAL A 1 340 ? -11.118 -6.338 1.226 1.00 95.25 340 VAL A N 1
ATOM 2489 C CA . VAL A 1 340 ? -10.244 -6.364 2.410 1.00 95.25 340 VAL A CA 1
ATOM 2490 C C . VAL A 1 340 ? -9.439 -5.067 2.529 1.00 95.25 340 VAL A C 1
ATOM 2492 O O . VAL A 1 340 ? -9.350 -4.529 3.631 1.00 95.25 340 VAL A O 1
ATOM 2495 N N . LEU A 1 341 ? -8.928 -4.514 1.422 1.00 92.69 341 LEU A N 1
ATOM 2496 C CA . LEU A 1 341 ? -8.264 -3.204 1.415 1.00 92.69 341 LEU A CA 1
ATOM 2497 C C . LEU A 1 341 ? -9.211 -2.081 1.844 1.00 92.69 341 LEU A C 1
ATOM 2499 O O . LEU A 1 341 ? -8.842 -1.285 2.702 1.00 92.69 341 LEU A O 1
ATOM 2503 N N . GLN A 1 342 ? -10.434 -2.050 1.309 1.00 90.94 342 GLN A N 1
ATOM 2504 C CA . GLN A 1 342 ? -11.472 -1.081 1.683 1.00 90.94 342 GLN A CA 1
ATOM 2505 C C . GLN A 1 342 ? -11.863 -1.208 3.159 1.00 90.94 342 GLN A C 1
ATOM 2507 O O . GLN A 1 342 ? -11.936 -0.219 3.875 1.00 90.94 342 GLN A O 1
ATOM 2512 N N . ARG A 1 343 ? -12.032 -2.427 3.674 1.00 93.25 343 ARG A N 1
ATOM 2513 C CA . ARG A 1 343 ? -12.348 -2.620 5.093 1.00 93.25 343 ARG A CA 1
ATOM 2514 C C . ARG A 1 343 ? -11.188 -2.216 6.002 1.00 93.25 343 ARG A C 1
ATOM 2516 O O . ARG A 1 343 ? -11.394 -1.558 7.018 1.00 93.25 343 ARG A O 1
ATOM 2523 N N . ALA A 1 344 ? -9.958 -2.586 5.646 1.00 93.88 344 ALA A N 1
ATOM 2524 C CA . ALA A 1 344 ? -8.771 -2.116 6.353 1.00 93.88 344 ALA A CA 1
ATOM 2525 C C . ALA A 1 344 ? -8.650 -0.583 6.278 1.00 93.88 344 ALA A C 1
ATOM 2527 O O . ALA A 1 344 ? -8.138 0.025 7.218 1.00 93.88 344 ALA A O 1
ATOM 2528 N N . ALA A 1 345 ? -9.174 0.030 5.208 1.00 90.44 345 ALA A N 1
ATOM 2529 C CA . ALA A 1 345 ? -9.241 1.471 5.031 1.00 90.44 345 ALA A CA 1
ATOM 2530 C C . ALA A 1 345 ? -10.035 2.171 6.107 1.00 90.44 345 ALA A C 1
ATOM 2532 O O . ALA A 1 345 ? -9.541 3.053 6.807 1.00 90.44 345 ALA A O 1
ATOM 2533 N N . GLU A 1 346 ? -11.279 1.736 6.214 1.00 90.81 346 GLU A N 1
ATOM 2534 C CA . GLU A 1 346 ? -12.265 2.291 7.118 1.00 90.81 346 GLU A CA 1
ATOM 2535 C C . GLU A 1 346 ? -11.780 2.137 8.559 1.00 90.81 346 GLU A C 1
ATOM 2537 O O . GLU A 1 346 ? -11.829 3.082 9.343 1.00 90.81 346 GLU A O 1
ATOM 2542 N N . VAL A 1 347 ? -11.216 0.973 8.899 1.00 93.69 347 VAL A N 1
ATOM 2543 C CA . VAL A 1 347 ? -10.651 0.729 10.232 1.00 93.69 347 VAL A CA 1
ATOM 2544 C C . VAL A 1 347 ? -9.424 1.608 10.494 1.00 93.69 347 VAL A C 1
ATOM 2546 O O . VAL A 1 347 ? -9.302 2.159 11.587 1.00 93.69 347 VAL A O 1
ATOM 2549 N N . ALA A 1 348 ? -8.531 1.800 9.520 1.00 91.38 348 ALA A N 1
ATOM 2550 C CA . ALA A 1 348 ? -7.405 2.721 9.676 1.00 91.38 348 ALA A CA 1
ATOM 2551 C C . ALA A 1 348 ? -7.872 4.177 9.843 1.00 91.38 348 ALA A C 1
ATOM 2553 O O . ALA A 1 348 ? -7.329 4.891 10.682 1.00 91.38 348 ALA A O 1
ATOM 2554 N N . ALA A 1 349 ? -8.902 4.607 9.108 1.00 90.12 349 ALA A N 1
ATOM 2555 C CA . ALA A 1 349 ? -9.513 5.925 9.272 1.00 90.12 349 ALA A CA 1
ATOM 2556 C C . ALA A 1 349 ? -10.116 6.093 10.678 1.00 90.12 349 ALA A C 1
ATOM 2558 O O . ALA A 1 349 ? -9.875 7.110 11.330 1.00 90.12 349 ALA A O 1
ATOM 2559 N N . ILE A 1 350 ? -10.810 5.069 11.194 1.00 91.12 350 ILE A N 1
ATOM 2560 C CA . ILE A 1 350 ? -11.296 5.032 12.583 1.00 91.12 350 ILE A CA 1
ATOM 2561 C C . ILE A 1 350 ? -10.133 5.193 13.570 1.00 91.12 350 ILE A C 1
ATOM 2563 O O . ILE A 1 350 ? -10.229 6.009 14.485 1.00 91.12 350 ILE A O 1
ATOM 2567 N N . LEU A 1 351 ? -9.033 4.455 13.389 1.00 91.00 351 LEU A N 1
ATOM 2568 C CA . LEU A 1 351 ? -7.849 4.551 14.251 1.00 91.00 351 LEU A CA 1
ATOM 2569 C C . LEU A 1 351 ? -7.206 5.945 14.196 1.00 91.00 351 LEU A C 1
ATOM 2571 O O . LEU A 1 351 ? -6.829 6.480 15.238 1.00 91.00 351 LEU A O 1
ATOM 2575 N N . THR A 1 352 ? -7.131 6.561 13.014 1.00 89.44 352 THR A N 1
ATOM 2576 C CA . THR A 1 352 ? -6.620 7.929 12.833 1.00 89.44 352 THR A CA 1
ATOM 2577 C C . THR A 1 352 ? -7.480 8.952 13.576 1.00 89.44 352 THR A C 1
ATOM 2579 O O . THR A 1 352 ? -6.948 9.780 14.318 1.00 89.44 352 THR A O 1
ATOM 2582 N N . VAL A 1 353 ? -8.808 8.869 13.449 1.00 88.25 353 VAL A N 1
ATOM 2583 C CA . VAL A 1 353 ? -9.733 9.751 14.183 1.00 88.25 353 VAL A CA 1
ATOM 2584 C C . VAL A 1 353 ? -9.672 9.482 15.691 1.00 88.25 353 VAL A C 1
ATOM 2586 O O . VAL A 1 353 ? -9.678 10.415 16.493 1.00 88.25 353 VAL A O 1
ATOM 2589 N N . ALA A 1 354 ? -9.530 8.222 16.104 1.00 85.06 354 ALA A N 1
ATOM 2590 C CA . ALA A 1 354 ? -9.382 7.856 17.511 1.00 85.06 354 ALA A CA 1
ATOM 2591 C C . ALA A 1 354 ? -8.066 8.359 18.130 1.00 85.06 354 ALA A C 1
ATOM 2593 O O . ALA A 1 354 ? -8.039 8.641 19.332 1.00 85.06 354 ALA A O 1
ATOM 2594 N N . ALA A 1 355 ? -6.996 8.468 17.335 1.00 83.50 355 ALA A N 1
ATOM 2595 C CA . ALA A 1 355 ? -5.707 9.013 17.751 1.00 83.50 355 ALA A CA 1
ATOM 2596 C C . ALA A 1 355 ? -5.715 10.549 17.817 1.00 83.50 355 ALA A C 1
ATOM 2598 O O . ALA A 1 355 ? -5.098 11.118 18.717 1.00 83.50 355 ALA A O 1
ATOM 2599 N N . SER A 1 356 ? -6.429 11.227 16.907 1.00 81.00 356 SER A N 1
ATOM 2600 C CA . SER A 1 356 ? -6.598 12.690 16.962 1.00 81.00 356 SER A CA 1
ATOM 2601 C C . SER A 1 356 ? -7.452 13.140 18.149 1.00 81.00 356 SER A C 1
ATOM 2603 O O . SER A 1 356 ? -7.276 14.248 18.645 1.00 81.00 356 SER A O 1
ATOM 2605 N N . ASP A 1 357 ? -8.332 12.261 18.634 1.00 73.88 357 ASP A N 1
ATOM 2606 C CA . ASP A 1 357 ? -9.150 12.471 19.830 1.00 73.88 357 ASP A CA 1
ATOM 2607 C C . ASP A 1 357 ? -8.388 12.245 21.148 1.00 73.88 357 ASP A C 1
ATOM 2609 O O . ASP A 1 357 ? -8.961 12.458 22.208 1.00 73.88 357 ASP A O 1
ATOM 2613 N N . ALA A 1 358 ? -7.129 11.785 21.132 1.00 69.31 358 ALA A N 1
ATOM 2614 C CA . ALA A 1 358 ? -6.413 11.413 22.355 1.00 69.31 358 ALA A CA 1
ATOM 2615 C C . ALA A 1 358 ? -6.302 12.586 23.361 1.00 69.31 358 ALA A C 1
ATOM 2617 O O . ALA A 1 358 ? -5.925 13.693 22.968 1.00 69.31 358 ALA A O 1
ATOM 2618 N N . PRO A 1 359 ? -6.578 12.353 24.664 1.00 63.34 359 PRO A N 1
ATOM 2619 C CA . PRO A 1 359 ? -6.796 11.054 25.327 1.00 63.34 359 PRO A CA 1
ATOM 2620 C C . PRO A 1 359 ? -8.246 10.513 25.266 1.00 63.34 359 PRO A C 1
ATOM 2622 O O . PRO A 1 359 ? -8.549 9.467 25.842 1.00 63.34 359 PRO A O 1
ATOM 2625 N N . GLY A 1 360 ? -9.156 11.183 24.562 1.00 71.06 360 GLY A N 1
ATOM 2626 C CA . GLY A 1 360 ? -10.575 10.843 24.487 1.00 71.06 360 GLY A CA 1
ATOM 2627 C C . GLY A 1 360 ? -11.277 11.123 25.814 1.00 71.06 360 GLY A C 1
ATOM 2628 O O . GLY A 1 360 ? -11.154 12.215 26.367 1.00 71.06 360 GLY A O 1
ATOM 2629 N N . GLY A 1 361 ? -12.009 10.132 26.336 1.00 70.25 361 GLY A N 1
ATOM 2630 C CA . GLY A 1 361 ? -12.606 10.171 27.677 1.00 70.25 361 GLY A CA 1
ATOM 2631 C C . GLY A 1 361 ? -11.677 9.708 28.807 1.00 70.25 361 GLY A C 1
ATOM 2632 O O . GLY A 1 361 ? -12.091 9.713 29.961 1.00 70.25 361 GLY A O 1
ATOM 2633 N N . ALA A 1 362 ? -10.437 9.292 28.517 1.00 74.06 362 ALA A N 1
ATOM 2634 C CA . ALA A 1 362 ? -9.531 8.796 29.549 1.00 74.06 362 ALA A CA 1
ATOM 2635 C C . ALA A 1 362 ? -9.120 9.923 30.514 1.00 74.06 362 ALA A C 1
ATOM 2637 O O . ALA A 1 362 ? -8.365 10.825 30.153 1.00 74.06 362 ALA A O 1
ATOM 2638 N N . MET A 1 363 ? -9.602 9.849 31.758 1.00 80.25 363 MET A N 1
ATOM 2639 C CA . MET A 1 363 ? -9.335 10.856 32.797 1.00 80.25 363 MET A CA 1
ATOM 2640 C C . MET A 1 363 ? -8.099 10.543 33.658 1.00 80.25 363 MET A C 1
ATOM 2642 O O . MET A 1 363 ? -7.789 11.278 34.593 1.00 80.25 363 MET A O 1
ATOM 2646 N N . SER A 1 364 ? -7.379 9.457 33.359 1.00 83.38 364 SER A N 1
ATOM 2647 C CA . SER A 1 364 ? -6.165 9.041 34.067 1.00 83.38 364 SER A CA 1
ATOM 2648 C C . SER A 1 364 ? -5.112 8.469 33.112 1.00 83.38 364 SER A C 1
ATOM 2650 O O . SER A 1 364 ? -5.427 7.972 32.029 1.00 83.38 364 SER A O 1
ATOM 2652 N N . ALA A 1 365 ? -3.845 8.479 33.541 1.00 83.88 365 ALA A N 1
ATOM 2653 C CA . ALA A 1 365 ? -2.747 7.871 32.786 1.00 83.88 365 ALA A CA 1
ATOM 2654 C C . ALA A 1 365 ? -2.936 6.354 32.589 1.00 83.88 365 ALA A C 1
ATOM 2656 O O . ALA A 1 365 ? -2.570 5.818 31.545 1.00 83.88 365 ALA A O 1
ATOM 2657 N N . SER A 1 366 ? -3.544 5.663 33.562 1.00 84.56 366 SER A N 1
ATOM 2658 C CA . SER A 1 366 ? -3.865 4.236 33.452 1.00 84.56 366 SER A CA 1
ATOM 2659 C C . SER A 1 366 ? -4.971 3.968 32.428 1.00 84.56 366 SER A C 1
ATOM 2661 O O . SER A 1 366 ? -4.851 3.026 31.649 1.00 84.56 366 SER A O 1
ATOM 2663 N N . ALA A 1 367 ? -6.001 4.819 32.362 1.00 84.25 367 ALA A N 1
ATOM 2664 C CA . ALA A 1 367 ? -7.051 4.722 31.348 1.00 84.25 367 ALA A CA 1
ATOM 2665 C C . ALA A 1 367 ? -6.503 4.990 29.935 1.00 84.25 367 ALA A C 1
ATOM 2667 O O . ALA A 1 367 ? -6.860 4.289 28.987 1.00 84.25 367 ALA A O 1
ATOM 2668 N N . GLN A 1 368 ? -5.581 5.949 29.795 1.00 84.94 368 GLN A N 1
ATOM 2669 C CA . GLN A 1 368 ? -4.914 6.221 28.521 1.00 84.94 368 GLN A CA 1
ATOM 2670 C C . GLN A 1 368 ? -4.030 5.042 28.080 1.00 84.94 368 GLN A C 1
ATOM 2672 O O . GLN A 1 368 ? -4.135 4.594 26.940 1.00 84.94 368 GLN A O 1
ATOM 2677 N N . ALA A 1 369 ? -3.226 4.480 28.988 1.00 87.69 369 ALA A N 1
ATOM 2678 C CA . ALA A 1 369 ? -2.419 3.295 28.697 1.00 87.69 369 ALA A CA 1
ATOM 2679 C C . ALA A 1 369 ? -3.285 2.076 28.322 1.00 87.69 369 ALA A C 1
ATOM 2681 O O . ALA A 1 369 ? -2.948 1.346 27.389 1.00 87.69 369 ALA A O 1
ATOM 2682 N N . GLY A 1 370 ? -4.420 1.885 29.005 1.00 88.50 370 GLY A N 1
ATOM 2683 C CA . GLY A 1 370 ? -5.394 0.840 28.684 1.00 88.50 370 GLY A CA 1
ATOM 2684 C C . GLY A 1 370 ? -6.001 1.008 27.288 1.00 88.50 370 GLY A C 1
ATOM 2685 O O . GLY A 1 370 ? -6.073 0.039 26.532 1.00 88.50 370 GLY A O 1
ATOM 2686 N N . ARG A 1 371 ? -6.362 2.241 26.901 1.00 89.25 371 ARG A N 1
ATOM 2687 C CA . ARG A 1 371 ? -6.843 2.560 25.545 1.00 89.25 371 ARG A CA 1
ATOM 2688 C C . ARG A 1 371 ? -5.793 2.226 24.483 1.00 89.25 371 ARG A C 1
ATOM 2690 O O . ARG A 1 371 ? -6.112 1.552 23.504 1.00 89.25 371 ARG A O 1
ATOM 2697 N N . ASP A 1 372 ? -4.547 2.645 24.686 1.00 88.31 372 ASP A N 1
ATOM 2698 C CA . ASP A 1 372 ? -3.455 2.371 23.743 1.00 88.31 372 ASP A CA 1
ATOM 2699 C C . ASP A 1 372 ? -3.174 0.864 23.619 1.00 88.31 372 ASP A C 1
ATOM 2701 O O . ASP A 1 372 ? -2.919 0.355 22.523 1.00 88.31 372 ASP A O 1
ATOM 2705 N N . GLN A 1 373 ? -3.254 0.127 24.731 1.00 90.81 373 GLN A N 1
ATOM 2706 C CA . GLN A 1 373 ? -3.113 -1.329 24.747 1.00 90.81 373 GLN A CA 1
ATOM 2707 C C . GLN A 1 373 ? -4.263 -2.027 24.008 1.00 90.81 373 GLN A C 1
ATOM 2709 O O . GLN A 1 373 ? -4.003 -2.982 23.277 1.00 90.81 373 GLN A O 1
ATOM 2714 N N . ALA A 1 374 ? -5.498 -1.539 24.145 1.00 92.12 374 ALA A N 1
ATOM 2715 C CA . ALA A 1 374 ? -6.669 -2.082 23.455 1.00 92.12 374 ALA A CA 1
ATOM 2716 C C . ALA A 1 374 ? -6.624 -1.856 21.933 1.00 92.12 374 ALA A C 1
ATOM 2718 O O . ALA A 1 374 ? -7.066 -2.710 21.166 1.00 92.12 374 ALA A O 1
ATOM 2719 N N . LEU A 1 375 ? -6.075 -0.725 21.477 1.00 92.31 375 LEU A N 1
ATOM 2720 C CA . LEU A 1 375 ? -6.013 -0.381 20.051 1.00 92.31 375 LEU A CA 1
ATOM 2721 C C . LEU A 1 375 ? -4.818 -1.006 19.313 1.00 92.31 375 LEU A C 1
ATOM 2723 O O . LEU A 1 375 ? -4.877 -1.189 18.096 1.00 92.31 375 LEU A O 1
ATOM 2727 N N . ARG A 1 376 ? -3.737 -1.367 20.016 1.00 92.25 376 ARG A N 1
ATOM 2728 C CA . ARG A 1 376 ? -2.517 -1.912 19.392 1.00 92.25 376 ARG A CA 1
ATOM 2729 C C . ARG A 1 376 ? -2.757 -3.188 18.558 1.00 92.25 376 ARG A C 1
ATOM 2731 O O . ARG A 1 376 ? -2.269 -3.218 17.427 1.00 92.25 376 ARG A O 1
ATOM 2738 N N . PRO A 1 377 ? -3.511 -4.206 19.026 1.00 95.56 377 PRO A N 1
ATOM 2739 C CA . PRO A 1 377 ? -3.820 -5.388 18.216 1.00 95.56 377 PRO A CA 1
ATOM 2740 C C . PRO A 1 377 ? -4.624 -5.063 16.953 1.00 95.56 377 PRO A C 1
ATOM 2742 O O . PRO A 1 377 ? -4.409 -5.685 15.913 1.00 95.56 377 PRO A O 1
ATOM 2745 N N . LEU A 1 378 ? -5.516 -4.067 17.019 1.00 96.12 378 LEU A N 1
ATOM 2746 C CA . LEU A 1 378 ? -6.308 -3.628 15.872 1.00 96.12 378 LEU A CA 1
ATOM 2747 C C . LEU A 1 378 ? -5.427 -2.980 14.797 1.00 96.12 378 LEU A C 1
ATOM 2749 O O . LEU A 1 378 ? -5.557 -3.324 13.623 1.00 96.12 378 LEU A O 1
ATOM 2753 N N . SER A 1 379 ? -4.478 -2.123 15.188 1.00 94.56 379 SER A N 1
ATOM 2754 C CA . SER A 1 379 ? -3.486 -1.550 14.263 1.00 94.56 379 SER A CA 1
ATOM 2755 C C . SER A 1 379 ? -2.655 -2.631 13.560 1.00 94.56 379 SER A C 1
ATOM 2757 O O . SER A 1 379 ? -2.438 -2.559 12.349 1.00 94.56 379 SER A O 1
ATOM 2759 N N . GLU A 1 380 ? -2.238 -3.671 14.288 1.00 95.00 380 GLU A N 1
ATOM 2760 C CA . GLU A 1 380 ? -1.492 -4.794 13.703 1.00 95.00 380 GLU A CA 1
ATOM 2761 C C . GLU A 1 380 ? -2.364 -5.650 12.771 1.00 95.00 380 GLU A C 1
ATOM 2763 O O . GLU A 1 380 ? -1.910 -6.116 11.724 1.00 95.00 380 GLU A O 1
ATOM 2768 N N . ALA A 1 381 ? -3.643 -5.842 13.101 1.00 96.88 381 ALA A N 1
ATOM 2769 C CA . ALA A 1 381 ? -4.577 -6.552 12.233 1.00 96.88 381 ALA A CA 1
ATOM 2770 C C . ALA A 1 381 ? -4.852 -5.789 10.924 1.00 96.88 381 ALA A C 1
ATOM 2772 O O . ALA A 1 381 ? -4.880 -6.406 9.860 1.00 96.88 381 ALA A O 1
ATOM 2773 N N . VAL A 1 382 ? -4.967 -4.455 10.972 1.00 95.88 382 VAL A N 1
ATOM 2774 C CA . VAL A 1 382 ? -5.058 -3.596 9.773 1.00 95.88 382 VAL A CA 1
ATOM 2775 C C . VAL A 1 382 ? -3.819 -3.760 8.897 1.00 95.88 382 VAL A C 1
ATOM 2777 O O . VAL A 1 382 ? -3.937 -3.986 7.692 1.00 95.88 382 VAL A O 1
ATOM 2780 N N . ARG A 1 383 ? -2.627 -3.683 9.497 1.00 94.94 383 ARG A N 1
ATOM 2781 C CA . ARG A 1 383 ? -1.352 -3.866 8.792 1.00 94.94 383 ARG A CA 1
ATOM 2782 C C . ARG A 1 383 ? -1.287 -5.225 8.085 1.00 94.94 383 ARG A C 1
ATOM 2784 O O . ARG A 1 383 ? -0.988 -5.269 6.892 1.00 94.94 383 ARG A O 1
ATOM 2791 N N . ARG A 1 384 ? -1.623 -6.315 8.784 1.00 95.81 384 ARG A N 1
ATOM 2792 C CA . ARG A 1 384 ? -1.651 -7.675 8.215 1.00 95.81 384 ARG A CA 1
ATOM 2793 C C . ARG A 1 384 ? -2.686 -7.828 7.101 1.00 95.81 384 ARG A C 1
ATOM 2795 O O . ARG A 1 384 ? -2.358 -8.386 6.060 1.00 95.81 384 ARG A O 1
ATOM 2802 N N . ALA A 1 385 ? -3.893 -7.287 7.274 1.00 96.88 385 ALA A N 1
ATOM 2803 C CA . ALA A 1 385 ? -4.938 -7.317 6.250 1.00 96.88 385 ALA A CA 1
ATOM 2804 C C . ALA A 1 385 ? -4.507 -6.610 4.957 1.00 96.88 385 ALA A C 1
ATOM 2806 O O . ALA A 1 385 ? -4.732 -7.133 3.867 1.00 96.88 385 ALA A O 1
ATOM 2807 N N . ARG A 1 386 ? -3.834 -5.458 5.068 1.00 95.50 386 ARG A N 1
ATOM 2808 C CA . ARG A 1 386 ? -3.304 -4.723 3.909 1.00 95.50 386 ARG A CA 1
ATOM 2809 C C . ARG A 1 386 ? -2.214 -5.501 3.179 1.00 95.50 386 ARG A C 1
ATOM 2811 O O . ARG A 1 386 ? -2.252 -5.576 1.956 1.00 95.50 386 ARG A O 1
ATOM 2818 N N . LEU A 1 387 ? -1.265 -6.075 3.921 1.00 95.94 387 LEU A N 1
ATOM 2819 C CA . LEU A 1 387 ? -0.197 -6.895 3.345 1.00 95.94 387 LEU A CA 1
ATOM 2820 C C . LEU A 1 387 ? -0.774 -8.118 2.622 1.00 95.94 387 LEU A C 1
ATOM 2822 O O . LEU A 1 387 ? -0.480 -8.302 1.447 1.00 95.94 387 LEU A O 1
ATOM 2826 N N . ALA A 1 388 ? -1.652 -8.882 3.277 1.00 96.94 388 ALA A N 1
ATOM 2827 C CA . ALA A 1 388 ? -2.262 -10.081 2.701 1.00 96.94 388 ALA A CA 1
ATOM 2828 C C . ALA A 1 388 ? -3.140 -9.778 1.476 1.00 96.94 388 ALA A C 1
ATOM 2830 O O . ALA A 1 388 ? -3.170 -10.553 0.525 1.00 96.94 388 ALA A O 1
ATOM 2831 N N . ALA A 1 389 ? -3.853 -8.646 1.468 1.00 96.44 389 ALA A N 1
ATOM 2832 C CA . ALA A 1 389 ? -4.672 -8.262 0.324 1.00 96.44 389 ALA A CA 1
ATOM 2833 C C . ALA A 1 389 ? -3.835 -7.838 -0.893 1.00 96.44 389 ALA A C 1
ATOM 2835 O O . ALA A 1 389 ? -4.187 -8.194 -2.016 1.00 96.44 389 ALA A O 1
ATOM 2836 N N . VAL A 1 390 ? -2.731 -7.107 -0.688 1.00 96.12 390 VAL A N 1
ATOM 2837 C CA . VAL A 1 390 ? -1.796 -6.777 -1.778 1.00 96.12 390 VAL A CA 1
ATOM 2838 C C . VAL A 1 390 ? -1.076 -8.031 -2.273 1.00 96.12 390 VAL A C 1
ATOM 2840 O O . VAL A 1 390 ? -0.967 -8.210 -3.480 1.00 96.12 390 VAL A O 1
ATOM 2843 N N . ASP A 1 391 ? -0.645 -8.915 -1.373 1.00 95.81 391 ASP A N 1
ATOM 2844 C CA . ASP A 1 391 ? 0.005 -10.184 -1.725 1.00 95.81 391 ASP A CA 1
ATOM 2845 C C . ASP A 1 391 ? -0.917 -11.079 -2.572 1.00 95.81 391 ASP A C 1
ATOM 2847 O O . ASP A 1 391 ? -0.531 -11.540 -3.643 1.00 95.81 391 ASP A O 1
ATOM 2851 N N . GLU A 1 392 ? -2.184 -11.228 -2.168 1.00 96.44 392 GLU A N 1
ATOM 2852 C CA . GLU A 1 392 ? -3.190 -11.967 -2.942 1.00 96.44 392 GLU A CA 1
ATOM 2853 C C . GLU A 1 392 ? -3.465 -11.323 -4.309 1.00 96.44 392 GLU A C 1
ATOM 2855 O O . GLU A 1 392 ? -3.644 -12.027 -5.304 1.00 96.44 392 GLU A O 1
ATOM 2860 N N . ALA A 1 393 ? -3.492 -9.990 -4.382 1.00 95.44 393 ALA A N 1
ATOM 2861 C CA . ALA A 1 393 ? -3.654 -9.284 -5.648 1.00 95.44 393 ALA A CA 1
ATOM 2862 C C . ALA A 1 393 ? -2.487 -9.545 -6.603 1.00 95.44 393 ALA A C 1
ATOM 2864 O O . ALA A 1 393 ? -2.722 -9.879 -7.763 1.00 95.44 393 ALA A O 1
ATOM 2865 N N . VAL A 1 394 ? -1.251 -9.433 -6.110 1.00 95.44 394 VAL A N 1
ATOM 2866 C CA . VAL A 1 394 ? -0.041 -9.738 -6.882 1.00 95.44 394 VAL A CA 1
ATOM 2867 C C . VAL A 1 394 ? -0.083 -11.184 -7.359 1.00 95.44 394 VAL A C 1
ATOM 2869 O O . VAL A 1 394 ? 0.037 -11.413 -8.556 1.00 95.44 394 VAL A O 1
ATOM 2872 N N . ARG A 1 395 ? -0.356 -12.143 -6.465 1.00 94.69 395 ARG A N 1
ATOM 2873 C CA . ARG A 1 395 ? -0.449 -13.570 -6.803 1.00 94.69 395 ARG A CA 1
ATOM 2874 C C . ARG A 1 395 ? -1.434 -13.833 -7.945 1.00 94.69 395 ARG A C 1
ATOM 2876 O O . ARG A 1 395 ? -1.076 -14.472 -8.928 1.00 94.69 395 ARG A O 1
ATOM 2883 N N . VAL A 1 396 ? -2.659 -13.309 -7.850 1.00 94.12 396 VAL A N 1
ATOM 2884 C CA . VAL A 1 396 ? -3.686 -13.521 -8.884 1.00 94.12 396 VAL A CA 1
ATOM 2885 C C . VAL A 1 396 ? -3.324 -12.837 -10.206 1.00 94.12 396 VAL A C 1
ATOM 2887 O O . VAL A 1 396 ? -3.564 -13.413 -11.265 1.00 94.12 396 VAL A O 1
ATOM 2890 N N . LEU A 1 397 ? -2.749 -11.632 -10.172 1.00 92.06 397 LEU A N 1
ATOM 2891 C CA . LEU A 1 397 ? -2.293 -10.941 -11.384 1.00 92.06 397 LEU A CA 1
ATOM 2892 C C . LEU A 1 397 ? -1.151 -11.703 -12.071 1.00 92.06 397 LEU A C 1
ATOM 2894 O O . LEU A 1 397 ? -1.143 -11.801 -13.299 1.00 92.06 397 LEU A O 1
ATOM 2898 N N . SER A 1 398 ? -0.241 -12.291 -11.292 1.00 90.88 398 SER A N 1
ATOM 2899 C CA . SER A 1 398 ? 0.829 -13.148 -11.805 1.00 90.88 398 SER A CA 1
ATOM 2900 C C . SER A 1 398 ? 0.285 -14.418 -12.465 1.00 90.88 398 SER A C 1
ATOM 2902 O O . SER A 1 398 ? 0.657 -14.742 -13.596 1.00 90.88 398 SER A O 1
ATOM 2904 N N . ASP A 1 399 ? -0.664 -15.096 -11.810 1.00 89.44 399 ASP A N 1
ATOM 2905 C CA . ASP A 1 399 ? -1.300 -16.315 -12.330 1.00 89.44 399 ASP A CA 1
ATOM 2906 C C . ASP A 1 399 ? -2.076 -16.051 -13.638 1.00 89.44 399 ASP A C 1
ATOM 2908 O O . ASP A 1 399 ? -2.067 -16.870 -14.561 1.00 89.44 399 ASP A O 1
ATOM 2912 N N . GLN A 1 400 ? -2.728 -14.887 -13.755 1.00 81.69 400 GLN A N 1
ATOM 2913 C CA . GLN A 1 400 ? -3.448 -14.480 -14.970 1.00 81.69 400 GLN A CA 1
ATOM 2914 C C . GLN A 1 400 ? -2.522 -14.295 -16.179 1.00 81.69 400 GLN A C 1
ATOM 2916 O O . GLN A 1 400 ? -2.941 -14.573 -17.304 1.00 81.69 400 GLN A O 1
ATOM 2921 N N . GLY A 1 401 ? -1.291 -13.822 -15.965 1.00 71.38 401 GLY A N 1
ATOM 2922 C CA . GLY A 1 401 ? -0.287 -13.714 -17.025 1.00 71.38 401 GLY A CA 1
ATOM 2923 C C . GLY A 1 401 ? 0.250 -15.076 -17.455 1.00 71.38 401 GLY A C 1
ATOM 2924 O O . GLY A 1 401 ? 0.386 -15.331 -18.650 1.00 71.38 401 GLY A O 1
ATOM 2925 N N . ALA A 1 402 ? 0.478 -15.980 -16.497 1.00 69.00 402 ALA A N 1
ATOM 2926 C CA . ALA A 1 402 ? 0.966 -17.331 -16.776 1.00 69.00 402 ALA A CA 1
ATOM 2927 C C . ALA A 1 402 ? -0.008 -18.154 -17.640 1.00 69.00 402 ALA A C 1
ATOM 2929 O O . ALA A 1 402 ? 0.432 -18.933 -18.476 1.00 69.00 402 ALA A O 1
ATOM 2930 N N . GLY A 1 403 ? -1.322 -17.956 -17.483 1.00 59.97 403 GLY A N 1
ATOM 2931 C CA . GLY A 1 403 ? -2.345 -18.644 -18.284 1.00 59.97 403 GLY A CA 1
ATOM 2932 C C . GLY A 1 403 ? -2.574 -18.088 -19.698 1.00 59.97 403 GLY A C 1
ATOM 2933 O O . GLY A 1 403 ? -3.446 -18.594 -20.404 1.00 59.97 403 GLY A O 1
ATOM 2934 N N . ARG A 1 404 ? -1.861 -17.027 -20.105 1.00 56.16 404 ARG A N 1
ATOM 2935 C CA . ARG A 1 404 ? -1.970 -16.407 -21.444 1.00 56.16 404 ARG A CA 1
ATOM 2936 C C . ARG A 1 404 ? -0.852 -16.820 -22.412 1.00 56.16 404 ARG A C 1
ATOM 2938 O O . ARG A 1 404 ? -0.892 -16.400 -23.569 1.00 56.16 404 ARG A O 1
ATOM 2945 N N . HIS A 1 405 ? 0.111 -17.611 -21.947 1.00 43.06 405 HIS A N 1
ATOM 2946 C CA . HIS A 1 405 ? 1.192 -18.207 -22.736 1.00 43.06 405 HIS A CA 1
ATOM 2947 C C . HIS A 1 405 ? 0.933 -19.699 -22.933 1.00 43.06 405 HIS A C 1
ATOM 2949 O O . HIS A 1 405 ? 1.299 -20.198 -24.021 1.00 43.06 405 HIS A O 1
#

pLDDT: mean 71.67, std 28.05, range [25.64, 98.75]

Radius of gyration: 36.71 Å; chains: 1; bounding box: 137×100×76 Å

Organism: Saccharothrix espanaensis (strain ATCC 51144 / DSM 44229 / JCM 9112 / NBRC 15066 / NRRL 15764) (NCBI:txid1179773)